Protein AF-0000000075694712 (afdb_homodimer)

Sequence (744 aa):
MSSSNTNSQEYIELLKDYYNTFNDLYRLNTSNEDKLNKLYNDIKKNLIETKYFSPSQIVSAILRASQLNNRYNTSYKIIYDKIIKDFHLNCGDFSIYLLDVHSENTIYKAIMHDDKKSFINFIESENFDVNQKLKGFYYPSCFTKYSLLDLCCYYGAVNCFKLLITLHGPEITKKCLSLSFLGGKPDIIHECLKAQTPDSKCMKFAIASHNIDFVSYLMNEYSLKFDFKACCEYNNLHAFLMYLDMTNDIESCFINSPAFHYPPLCEYLLSLGVNVNATDSSSTTALHNAALYDSPEIAEIIISHGANINANNNFHKLTALHIAATHESYSTLKVLLSHGADMMLENSFGSTVHSIVKHKNNERLQDLIIIQMSSSNTNSQEYIELLKDYYNTFNDLYRLNTSNEDKLNKLYNDIKKNLIETKYFSPSQIVSAILRASQLNNRYNTSYKIIYDKIIKDFHLNCGDFSIYLLDVHSENTIYKAIMHDDKKSFINFIESENFDVNQKLKGFYYPSCFTKYSLLDLCCYYGAVNCFKLLITLHGPEITKKCLSLSFLGGKPDIIHECLKAQTPDSKCMKFAIASHNIDFVSYLMNEYSLKFDFKACCEYNNLHAFLMYLDMTNDIESCFINSPAFHYPPLCEYLLSLGVNVNATDSSSTTALHNAALYDSPEIAEIIISHGANINANNNFHKLTALHIAATHESYSTLKVLLSHGADMMLENSFGSTVHSIVKHKNNERLQDLIIIQ

Solvent-accessible surface area (backbone atoms only — not comparable to full-atom values): 38955 Å² total; per-residue (Å²): 124,69,71,64,51,55,54,42,52,52,30,49,52,51,50,49,45,42,28,54,47,42,41,49,58,50,56,60,85,64,77,50,64,67,60,50,49,49,50,44,49,46,42,42,59,53,39,37,71,65,67,70,38,53,66,67,57,50,41,52,50,49,54,53,38,31,69,78,39,63,92,39,42,65,42,49,46,55,45,43,50,49,50,34,62,76,64,67,55,66,66,26,79,44,49,72,66,29,53,41,85,82,42,83,79,9,63,53,42,18,30,64,66,33,33,49,73,64,35,50,56,40,67,66,25,92,79,50,57,75,75,44,46,44,68,42,77,81,32,19,36,53,45,39,76,35,39,57,62,32,50,16,20,43,50,38,8,58,56,43,39,52,49,44,44,73,75,67,54,66,85,70,45,65,66,30,38,25,29,12,36,45,27,60,35,65,71,54,38,54,58,32,53,75,69,34,79,84,52,70,61,28,44,41,25,12,42,57,34,58,37,56,66,51,42,52,45,40,36,70,77,65,62,46,76,83,56,66,67,42,25,37,73,57,53,24,53,54,51,52,52,48,49,34,70,74,64,66,45,55,56,64,50,48,30,52,41,32,57,58,54,43,57,58,59,53,53,40,46,49,71,74,64,50,63,69,68,39,56,53,97,51,41,44,28,25,55,38,35,9,13,58,61,41,17,36,69,45,37,50,53,46,46,75,68,64,32,65,65,70,49,51,20,71,70,52,37,36,26,23,59,43,36,5,58,74,62,63,13,61,65,20,40,51,51,43,51,75,72,62,42,68,60,79,54,53,28,73,84,66,44,26,44,64,54,52,34,58,70,66,69,39,65,69,58,42,51,64,56,63,72,97,124,69,72,66,52,56,53,41,53,51,30,50,53,51,50,48,45,41,28,53,46,41,39,50,59,49,57,60,86,62,79,49,64,68,61,50,49,50,51,44,50,45,42,43,58,52,39,39,72,65,68,68,38,54,68,67,57,50,40,53,51,48,53,56,38,31,70,79,39,64,91,39,41,66,43,48,46,56,48,44,49,50,49,33,63,76,66,67,56,66,66,22,80,45,48,72,65,31,53,40,86,83,42,82,79,10,64,53,42,18,31,62,67,34,34,49,73,64,35,48,56,39,67,64,24,90,80,50,59,75,74,45,48,46,70,40,78,80,32,20,37,55,45,38,75,35,38,56,62,33,50,16,21,41,51,37,7,58,56,43,40,52,49,44,44,72,75,67,53,65,85,69,46,65,66,29,40,24,29,13,36,44,28,60,35,66,72,54,38,54,58,32,53,75,68,35,78,86,52,70,61,28,46,40,26,12,42,57,34,57,37,56,67,53,40,53,46,39,35,70,77,65,62,46,74,84,56,66,67,41,25,37,74,57,53,23,52,54,51,50,51,47,51,35,71,73,63,64,44,57,57,65,49,48,31,52,40,33,58,59,54,44,57,58,60,52,51,40,45,49,72,71,63,48,64,67,70,38,54,52,98,52,40,44,28,26,54,37,36,9,13,58,59,41,16,36,70,45,36,50,52,46,45,74,67,65,32,66,64,70,49,49,21,72,70,52,35,37,26,23,59,44,36,4,57,74,61,64,12,61,64,19,38,51,51,42,52,74,71,62,45,68,60,78,55,53,29,70,84,66,44,26,45,64,55,52,34,59,70,65,67,39,67,69,58,42,52,64,56,63,72,99

Secondary structure (DSSP, 8-state):
-HHHHHHHHHHHHHHHHHHHHHHHHHT-----HHHHHHHHHHHIIIIITTTSS-HHHHHHHHHHHHHH-GGGHHHHHHHHHHHHHHTT--GGGGTTTTT-TT-SSSHHHHHHTT-HHHHHHHHTSTT--TT-----TTSBHHHHT--HHHHHHHHT-HHHHHHHHHHT-----HHHHHHHHHHT-HHHHHHHHHH----HHHHHHHHHTT-HHHHHHHHHHH-PPP-HHHHHHTT-HHHHHHHHHHH--HHHHHHHGGGG--HHHHHHHHHTT--TT---TT---HHHHHHHHT-HHHHHHHHHTT--TT---TTTS--HHHHHHHTT-HHHHHHHHHTT--TT---TTS--HHHHHHHHT-HHHHHHHH--/--HHHHHHHHHHHHHHHHHHHHHHHHT-----HHHHHHHHHHHIIIIITTTSS-HHHHHHHHHHHHHH-GGGHHHHHHHHHHHHHHTT--GGGGTTTTT-TT-SSSHHHHHHT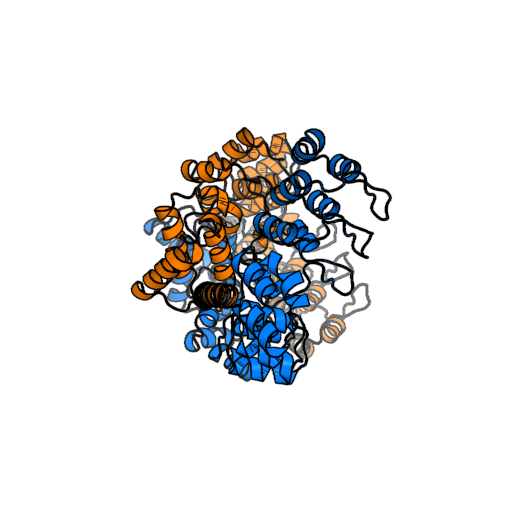T-HHHHHHHHTSTT--TT-----TTSBHHHHT--HHHHHHHHT-HHHHHHHHHHT-----HHHHHHHHHHT-HHHHHHHHHH----HHHHHHHHHTT-HHHHHHHHHHH-PPP-HHHHHHTT-HHHHHHHHHHH--HHHHHHHGGGG--HHHHHHHHHTT--TT---TT---HHHHHHHHT-HHHHHHHHHTT--TT---TTTS--HHHHHHHTT-HHHHHHHHHTT--TT---TTS--HHHHHHHHT-HHHHHHHH--

pLDDT: mean 85.67, std 15.87, range [34.22, 98.62]

Radius of gyration: 31.97 Å; Cα contacts (8 Å, |Δi|>4): 1198; chains: 2; bounding box: 65×103×71 Å

Foldseek 3Di:
DVVVVVVVVVVVVLVVLVVVLVVCLLPPDDPDPVVLVVSLVSCCVNPPVVVPDPLLVVLLSSLVSCLNVVVVVVSSVVNNVVSCVVVVDQCLSVLLSLCPPPDCQRCLVCLLVLPLVSNCSNCPDPPDDQQQQNPDPPDPPVRSVPGSLLSNLQNVSLNNNVVCCVPPNDQQDLSSLLNNLLNPHVNSNVVSVVRDPHAVSNLLSVLLNLPLVSNVCCCPVVVYDHDLPSCLVNVNVVNLVVVCVVPVCLQVSLLSVLSNLDQVSNVVSVVVPDDLLRADPFSRGSLLVCLQNLNQVNNLVSVVVPYDQLQATNPQRDGSLNNNLLNVSPNNNLSSVVSPHDQCDATNVRDGSQNSNVVVVDVSSNVSVVVD/DVVVVVVVVVVVVLVVLVVVLVVCLLPPDDPDPVVLVVSLVSCCPNPPVVVPDPLLVVLLSSLVSCLNVVVVVVSSVVNNVVSCVVVVDQCLSNLLSLCPPPDCQHCLVCLLVLPLVSNCSNCPDPPHDQQQANPDPPPPPVRSVPGSLLSNLQNVNLNNNVVCCVPPNDQQDLSSLLSNLLNPHVNSNVVSVVRDPHAPSNLLSVLLNLPLVSNVCCCPVVVYDHDLPSCLVNVNVVNLVVVCVVPVCLQVSLLSVLSNLDQVSNVVSVVVVDDLLRADPFSRGSLLVCLQNLNQVNNLVSVVVPYDQLQATNPQRDGSLNNNLLNVSPNNNLSSVVSPHDQCDATNVRDGSQNSNVVVVDPVSNVSVVVD

Organism: Trichomonas vaginalis (strain ATCC PRA-98 / G3) (NCBI:txid412133)

Structure (mmCIF, N/CA/C/O backbone):
data_AF-0000000075694712-model_v1
#
loop_
_entity.id
_entity.type
_entity.pdbx_description
1 polymer 'DUF3447 domain-containing protein'
#
loop_
_atom_site.group_PDB
_atom_site.id
_atom_site.type_symbol
_atom_site.label_atom_id
_atom_site.label_alt_id
_atom_site.label_comp_id
_atom_site.label_asym_id
_atom_site.label_entity_id
_atom_site.label_seq_id
_atom_site.pdbx_PDB_ins_code
_atom_site.Cartn_x
_atom_site.Cartn_y
_atom_site.Cartn_z
_atom_site.occupancy
_atom_site.B_iso_or_equiv
_atom_site.auth_seq_id
_atom_site.auth_comp_id
_atom_site.auth_asym_id
_atom_site.auth_atom_id
_atom_site.pdbx_PDB_model_num
ATOM 1 N N . MET A 1 1 ? -2.857 50 29.281 1 34.28 1 MET A N 1
ATOM 2 C CA . MET A 1 1 ? -1.499 49.594 28.906 1 34.28 1 MET A CA 1
ATOM 3 C C . MET A 1 1 ? -1.084 48.312 29.625 1 34.28 1 MET A C 1
ATOM 5 O O . MET A 1 1 ? -0.336 47.5 29.078 1 34.28 1 MET A O 1
ATOM 9 N N . SER A 1 2 ? -1.443 48.125 30.797 1 41.53 2 SER A N 1
ATOM 10 C CA . SER A 1 2 ? -1.112 47.062 31.75 1 41.53 2 SER A CA 1
ATOM 11 C C . SER A 1 2 ? -1.975 45.812 31.516 1 41.53 2 SER A C 1
ATOM 13 O O . SER A 1 2 ? -1.552 44.688 31.812 1 41.53 2 SER A O 1
ATOM 15 N N . SER A 1 3 ? -3.229 45.969 31.234 1 42.19 3 SER A N 1
ATOM 16 C CA . SER A 1 3 ? -4.223 44.906 31.078 1 42.19 3 SER A CA 1
ATOM 17 C C . SER A 1 3 ? -3.988 44.094 29.797 1 42.19 3 SER A C 1
ATOM 19 O O . SER A 1 3 ? -4.363 42.938 29.719 1 42.19 3 SER A O 1
ATOM 21 N N . SER A 1 4 ? -3.479 44.75 28.75 1 46.12 4 SER A N 1
ATOM 22 C CA . SER A 1 4 ? -3.123 44.188 27.438 1 46.12 4 SER A CA 1
ATOM 23 C C . SER A 1 4 ? -1.956 43.219 27.547 1 46.12 4 SER A C 1
ATOM 25 O O . SER A 1 4 ? -1.942 42.156 26.891 1 46.12 4 SER A O 1
ATOM 27 N N . ASN A 1 5 ? -0.966 43.531 28.516 1 50.41 5 ASN A N 1
ATOM 28 C CA . ASN A 1 5 ? 0.243 42.75 28.766 1 50.41 5 ASN A CA 1
ATOM 29 C C . ASN A 1 5 ? -0.077 41.406 29.438 1 50.41 5 ASN A C 1
ATOM 31 O O . ASN A 1 5 ? 0.549 40.406 29.141 1 50.41 5 ASN A O 1
ATOM 35 N N . THR A 1 6 ? -1.012 41.438 30.438 1 53.09 6 THR A N 1
ATOM 36 C CA . THR A 1 6 ? -1.4 40.25 31.172 1 53.09 6 THR A CA 1
ATOM 37 C C . THR A 1 6 ? -2.066 39.219 30.25 1 53.09 6 THR A C 1
ATOM 39 O O . THR A 1 6 ? -1.798 38.031 30.344 1 53.09 6 THR A O 1
ATOM 42 N N . ASN A 1 7 ? -2.799 39.812 29.281 1 67.38 7 ASN A N 1
ATOM 43 C CA . ASN A 1 7 ? -3.521 38.969 28.375 1 67.38 7 ASN A CA 1
ATOM 44 C C . ASN A 1 7 ? -2.578 38.281 27.359 1 67.38 7 ASN A C 1
ATOM 46 O O . ASN A 1 7 ? -2.725 37.094 27.062 1 67.38 7 ASN A O 1
ATOM 50 N N . SER A 1 8 ? -1.457 39.125 27.281 1 77.31 8 SER A N 1
ATOM 51 C CA . SER A 1 8 ? -0.487 38.594 26.328 1 77.31 8 SER A CA 1
ATOM 52 C C . SER A 1 8 ? 0.313 37.438 26.938 1 77.31 8 SER A C 1
ATOM 54 O O . SER A 1 8 ? 0.581 36.438 26.266 1 77.31 8 SER A O 1
ATOM 56 N N . GLN A 1 9 ? 0.639 37.656 28.219 1 83.75 9 GLN A N 1
ATOM 57 C CA . GLN A 1 9 ? 1.399 36.625 28.891 1 83.75 9 GLN A CA 1
ATOM 58 C C . GLN A 1 9 ? 0.58 35.344 29.016 1 83.75 9 GLN A C 1
ATOM 60 O O . GLN A 1 9 ? 1.12 34.219 28.906 1 83.75 9 GLN A O 1
ATOM 65 N N . GLU A 1 10 ? -0.694 35.5 29.266 1 86 10 GLU A N 1
ATOM 66 C CA . GLU A 1 10 ? -1.581 34.344 29.359 1 86 10 GLU A CA 1
ATOM 67 C C . GLU A 1 10 ? -1.629 33.594 28.047 1 86 10 GLU A C 1
ATOM 69 O O . GLU A 1 10 ? -1.614 32.344 28.047 1 86 10 GLU A O 1
ATOM 74 N N . TYR A 1 11 ? -1.628 34.312 27.016 1 89.62 11 TYR A N 1
ATOM 75 C CA . TYR A 1 11 ? -1.642 33.656 25.703 1 89.62 11 TYR A CA 1
ATOM 76 C C . TYR A 1 11 ? -0.344 32.906 25.469 1 89.62 11 TYR A C 1
ATOM 78 O O . TYR A 1 11 ? -0.364 31.781 24.969 1 89.62 11 TYR A O 1
ATOM 86 N N . ILE A 1 12 ? 0.707 33.469 25.906 1 91.56 12 ILE A N 1
ATOM 87 C CA . ILE A 1 12 ? 2.01 32.844 25.703 1 91.56 12 ILE A CA 1
ATOM 88 C C . ILE A 1 12 ? 2.062 31.516 26.438 1 91.56 12 ILE A C 1
ATOM 90 O O . ILE A 1 12 ? 2.582 30.531 25.906 1 91.56 12 ILE A O 1
ATOM 94 N N . GLU A 1 13 ? 1.552 31.516 27.609 1 91.88 13 GLU A N 1
ATOM 95 C CA . GLU A 1 13 ? 1.544 30.266 28.375 1 91.88 13 GLU A CA 1
ATOM 96 C C . GLU A 1 13 ? 0.676 29.219 27.719 1 91.88 13 GLU A C 1
ATOM 98 O O . GLU A 1 13 ? 1.044 28.031 27.672 1 91.88 13 GLU A O 1
ATOM 103 N N . LEU A 1 14 ? -0.425 29.609 27.203 1 92.31 14 LEU A N 1
ATOM 104 C CA . LEU A 1 14 ? -1.304 28.688 26.484 1 92.31 14 LEU A CA 1
ATOM 105 C C . LEU A 1 14 ? -0.614 28.125 25.25 1 92.31 14 LEU A C 1
ATOM 107 O O . LEU A 1 14 ? -0.714 26.922 24.969 1 92.31 14 LEU A O 1
ATOM 111 N N . LEU A 1 15 ? 0.015 29.016 24.594 1 95.69 15 LEU A N 1
ATOM 112 C CA . LEU A 1 15 ? 0.715 28.609 23.375 1 95.69 15 LEU A CA 1
ATOM 113 C C . LEU A 1 15 ? 1.841 27.641 23.703 1 95.69 15 LEU A C 1
ATOM 115 O O . LEU A 1 15 ? 2.049 26.656 22.984 1 95.69 15 LEU A O 1
ATOM 119 N N . LYS A 1 16 ? 2.537 27.891 24.781 1 95.38 16 LYS A N 1
ATOM 120 C CA . LYS A 1 16 ? 3.615 27 25.219 1 95.38 16 LYS A CA 1
ATOM 121 C C . LYS A 1 16 ? 3.082 25.609 25.578 1 95.38 16 LYS A C 1
ATOM 123 O O . LYS A 1 16 ? 3.682 24.594 25.219 1 95.38 16 LYS A O 1
ATOM 128 N N . ASP A 1 17 ? 1.984 25.594 26.328 1 94.88 17 ASP A N 1
ATOM 129 C CA . ASP A 1 17 ? 1.365 24.328 26.672 1 94.88 17 ASP A CA 1
ATOM 130 C C . ASP A 1 17 ? 0.949 23.547 25.422 1 94.88 17 ASP A C 1
ATOM 132 O O . ASP A 1 17 ? 1.143 22.344 25.344 1 94.88 17 ASP A O 1
ATOM 136 N N . TYR A 1 18 ? 0.41 24.281 24.531 1 95.19 18 TYR A N 1
ATOM 137 C CA . TYR A 1 18 ? -0.031 23.703 23.266 1 95.19 18 TYR A CA 1
ATOM 138 C C . TYR A 1 18 ? 1.139 23.078 22.516 1 95.19 18 TYR A C 1
ATOM 140 O O . TYR A 1 18 ? 1.113 21.891 22.203 1 95.19 18 TYR A O 1
ATOM 148 N N . TYR A 1 19 ? 2.186 23.844 22.219 1 95.81 19 TYR A N 1
ATOM 149 C CA . TYR A 1 19 ? 3.211 23.312 21.328 1 95.81 19 TYR A CA 1
ATOM 150 C C . TYR A 1 19 ? 4.086 22.297 22.062 1 95.81 19 TYR A C 1
ATOM 152 O O . TYR A 1 19 ? 4.598 21.359 21.438 1 95.81 19 TYR A O 1
ATOM 160 N N . ASN A 1 20 ? 4.242 22.391 23.422 1 96 20 ASN A N 1
ATOM 161 C CA . ASN A 1 20 ? 4.977 21.375 24.156 1 96 20 ASN A CA 1
ATOM 162 C C . ASN A 1 20 ? 4.266 20.016 24.094 1 96 20 ASN A C 1
ATOM 164 O O . ASN A 1 20 ? 4.914 18.984 23.969 1 96 20 ASN A O 1
ATOM 168 N N . THR A 1 21 ? 2.967 20.062 24.172 1 95.94 21 THR A N 1
ATOM 169 C CA . THR A 1 21 ? 2.182 18.844 24.125 1 95.94 21 THR A CA 1
ATOM 170 C C . THR A 1 21 ? 2.293 18.172 22.75 1 95.94 21 THR A C 1
ATOM 172 O O . THR A 1 21 ? 2.518 16.969 22.656 1 95.94 21 THR A O 1
ATOM 175 N N . PHE A 1 22 ? 2.166 18.922 21.703 1 95.5 22 PHE A N 1
ATOM 176 C CA . PHE A 1 22 ? 2.262 18.344 20.375 1 95.5 22 PHE A CA 1
ATOM 177 C C . PHE A 1 22 ? 3.695 17.922 20.062 1 95.5 22 PHE A C 1
ATOM 179 O O . PHE A 1 22 ? 3.922 16.938 19.359 1 95.5 22 PHE A O 1
ATOM 186 N N . ASN A 1 23 ? 4.664 18.672 20.594 1 95.5 23 ASN A N 1
ATOM 187 C CA . ASN A 1 23 ? 6.043 18.219 20.469 1 95.5 23 ASN A CA 1
ATOM 188 C C . ASN A 1 23 ? 6.242 16.844 21.078 1 95.5 23 ASN A C 1
ATOM 190 O O . ASN A 1 23 ? 6.859 15.969 20.453 1 95.5 23 ASN A O 1
ATOM 194 N N . ASP A 1 24 ? 5.742 16.672 22.25 1 95.06 24 ASP A N 1
ATOM 195 C CA . ASP A 1 24 ? 5.855 15.383 22.922 1 95.06 24 ASP A CA 1
ATOM 196 C C . ASP A 1 24 ? 5.133 14.289 22.125 1 95.06 24 ASP A C 1
ATOM 198 O O . ASP A 1 24 ? 5.602 13.148 22.062 1 95.06 24 ASP A O 1
ATOM 202 N N . LEU A 1 25 ? 4.047 14.641 21.562 1 93.56 25 LEU A N 1
ATOM 203 C CA . LEU A 1 25 ? 3.262 13.688 20.781 1 93.56 25 LEU A CA 1
ATOM 204 C C . LEU A 1 25 ? 4.004 13.266 19.516 1 93.56 25 LEU A C 1
ATOM 206 O O . LEU A 1 25 ? 4.117 12.07 19.234 1 93.56 25 LEU A O 1
ATOM 210 N N . TYR A 1 26 ? 4.516 14.195 18.766 1 92.31 26 TYR A N 1
ATOM 211 C CA . TYR A 1 26 ? 5.148 13.898 17.484 1 92.31 26 TYR A CA 1
ATOM 212 C C . TYR A 1 26 ? 6.539 13.305 17.688 1 92.31 26 TYR A C 1
ATOM 214 O O . TYR A 1 26 ? 7.07 12.641 16.797 1 92.31 26 TYR A O 1
ATOM 222 N N . ARG A 1 27 ? 7.082 13.492 18.875 1 91.94 27 ARG A N 1
ATOM 223 C CA . ARG A 1 27 ? 8.422 12.977 19.141 1 91.94 27 ARG A CA 1
ATOM 224 C C . ARG A 1 27 ? 8.367 11.836 20.156 1 91.94 27 ARG A C 1
ATOM 226 O O . ARG A 1 27 ? 9.367 11.539 20.812 1 91.94 27 ARG A O 1
ATOM 233 N N . LEU A 1 28 ? 7.238 11.25 20.281 1 92.62 28 LEU A N 1
ATOM 234 C CA . LEU A 1 28 ? 7.055 10.125 21.188 1 92.62 28 LEU A CA 1
ATOM 235 C C . LEU A 1 28 ? 8.039 9.008 20.875 1 92.62 28 LEU A C 1
ATOM 237 O O . LEU A 1 28 ? 8.172 8.594 19.719 1 92.62 28 LEU A O 1
ATOM 241 N N . ASN A 1 29 ? 8.828 8.531 21.906 1 90.38 29 ASN A N 1
ATOM 242 C CA . ASN A 1 29 ? 9.852 7.52 21.688 1 90.38 29 ASN A CA 1
ATOM 243 C C . ASN A 1 29 ? 9.898 6.508 22.828 1 90.38 29 ASN A C 1
ATOM 245 O O . ASN A 1 29 ? 10.961 5.996 23.172 1 90.38 29 ASN A O 1
ATOM 249 N N . THR A 1 30 ? 8.703 6.34 23.469 1 91.5 30 THR A N 1
ATOM 250 C CA . THR A 1 30 ? 8.695 5.453 24.625 1 91.5 30 THR A CA 1
ATOM 251 C C . THR A 1 30 ? 7.426 4.613 24.656 1 91.5 30 THR A C 1
ATOM 253 O O . THR A 1 30 ? 6.418 4.984 24.047 1 91.5 30 THR A O 1
ATOM 256 N N . SER A 1 31 ? 7.531 3.51 25.344 1 90.06 31 SER A N 1
ATOM 257 C CA . SER A 1 31 ? 6.379 2.668 25.656 1 90.06 31 SER A CA 1
ATOM 258 C C . SER A 1 31 ? 6.121 2.598 27.156 1 90.06 31 SER A C 1
ATOM 260 O O . SER A 1 31 ? 5.316 1.788 27.609 1 90.06 31 SER A O 1
ATOM 262 N N . ASN A 1 32 ? 6.887 3.414 27.812 1 93.5 32 ASN A N 1
ATOM 263 C CA . ASN A 1 32 ? 6.75 3.451 29.266 1 93.5 32 ASN A CA 1
ATOM 264 C C . ASN A 1 32 ? 5.375 3.971 29.688 1 93.5 32 ASN A C 1
ATOM 266 O O . ASN A 1 32 ? 4.98 5.074 29.297 1 93.5 32 ASN A O 1
ATOM 270 N N . GLU A 1 33 ? 4.773 3.256 30.562 1 92.06 33 GLU A N 1
ATOM 271 C CA . GLU A 1 33 ? 3.391 3.545 30.922 1 92.06 33 GLU A CA 1
ATOM 272 C C . GLU A 1 33 ? 3.285 4.871 31.672 1 92.06 33 GLU A C 1
ATOM 274 O O . GLU A 1 33 ? 2.336 5.629 31.484 1 92.06 33 GLU A O 1
ATOM 279 N N . ASP A 1 34 ? 4.266 5.133 32.531 1 95 34 ASP A N 1
ATOM 280 C CA . ASP A 1 34 ? 4.227 6.375 33.281 1 95 34 ASP A CA 1
ATOM 281 C C . ASP A 1 34 ? 4.367 7.59 32.375 1 95 34 ASP A C 1
ATOM 283 O O . ASP A 1 34 ? 3.686 8.602 32.594 1 95 34 ASP A O 1
ATOM 287 N N . LYS A 1 35 ? 5.227 7.477 31.5 1 95.5 35 LYS A N 1
ATOM 288 C CA . LYS A 1 35 ? 5.449 8.57 30.562 1 95.5 35 LYS A CA 1
ATOM 289 C C . LYS A 1 35 ? 4.238 8.773 29.656 1 95.5 35 LYS A C 1
ATOM 291 O O . LYS A 1 35 ? 3.883 9.906 29.312 1 95.5 35 LYS A O 1
ATOM 296 N N . LEU A 1 36 ? 3.621 7.652 29.25 1 96.69 36 LEU A N 1
ATOM 297 C CA . LEU A 1 36 ? 2.424 7.727 28.422 1 96.69 36 LEU A CA 1
ATOM 298 C C . LEU A 1 36 ? 1.261 8.336 29.203 1 96.69 36 LEU A C 1
ATOM 300 O O . LEU A 1 36 ? 0.49 9.125 28.656 1 96.69 36 LEU A O 1
ATOM 304 N N . ASN A 1 37 ? 1.203 8.008 30.422 1 96.06 37 ASN A N 1
ATOM 305 C CA . ASN A 1 37 ? 0.17 8.586 31.281 1 96.06 37 ASN A CA 1
ATOM 306 C C . ASN A 1 37 ? 0.372 10.086 31.453 1 96.06 37 ASN A C 1
ATOM 308 O O . ASN A 1 37 ? -0.597 10.844 31.5 1 96.06 37 ASN A O 1
ATOM 312 N N . LYS A 1 38 ? 1.585 10.438 31.625 1 97.12 38 LYS A N 1
ATOM 313 C CA . LYS A 1 38 ? 1.872 11.859 31.719 1 97.12 38 LYS A CA 1
ATOM 314 C C . LYS A 1 38 ? 1.456 12.602 30.453 1 97.12 38 LYS A C 1
ATOM 316 O O . LYS A 1 38 ? 0.838 13.664 30.516 1 97.12 38 LYS A O 1
ATOM 321 N N . LEU A 1 39 ? 1.819 12.055 29.359 1 97.12 39 LEU A N 1
ATOM 322 C CA . LEU A 1 39 ? 1.461 12.672 28.078 1 97.12 39 LEU A CA 1
ATOM 323 C C . LEU A 1 39 ? -0.054 12.758 27.922 1 97.12 39 LEU A C 1
ATOM 325 O O . LEU A 1 39 ? -0.578 13.781 27.484 1 97.12 39 LEU A O 1
ATOM 329 N N . TYR A 1 40 ? -0.723 11.727 28.312 1 96.88 40 TYR A N 1
ATOM 330 C CA . TYR A 1 40 ? -2.182 11.742 28.281 1 96.88 40 TYR A CA 1
ATOM 331 C C . TYR A 1 40 ? -2.73 12.875 29.156 1 96.88 40 TYR A C 1
ATOM 333 O O . TYR A 1 40 ? -3.639 13.594 28.734 1 96.88 40 TYR A O 1
ATOM 341 N N . ASN A 1 41 ? -2.195 12.992 30.281 1 97.19 41 ASN A N 1
ATOM 342 C CA . ASN A 1 41 ? -2.65 14.047 31.172 1 97.19 41 ASN A CA 1
ATOM 343 C C . ASN A 1 41 ? -2.371 15.438 30.609 1 97.19 41 ASN A C 1
ATOM 345 O O . ASN A 1 41 ? -3.17 16.359 30.781 1 97.19 41 ASN A O 1
ATOM 349 N N . ASP A 1 42 ? -1.268 15.578 30.047 1 97.06 42 ASP A N 1
ATOM 350 C CA . ASP A 1 42 ? -0.945 16.844 29.406 1 97.06 42 ASP A CA 1
ATOM 351 C C . ASP A 1 42 ? -1.922 17.156 28.281 1 97.06 42 ASP A C 1
ATOM 353 O O . ASP A 1 42 ? -2.363 18.297 28.125 1 97.06 42 ASP A O 1
ATOM 357 N N . ILE A 1 43 ? -2.236 16.141 27.516 1 96.31 43 ILE A N 1
ATOM 358 C CA . ILE A 1 43 ? -3.189 16.297 26.422 1 96.31 43 ILE A CA 1
ATOM 359 C C . ILE A 1 43 ? -4.547 16.719 26.969 1 96.31 43 ILE A C 1
ATOM 361 O O . ILE A 1 43 ? -5.16 17.656 26.484 1 96.31 43 ILE A O 1
ATOM 365 N N . LYS A 1 44 ? -4.965 16 27.953 1 95.31 44 LYS A N 1
ATOM 366 C CA . LYS A 1 44 ? -6.254 16.281 28.578 1 95.31 44 LYS A CA 1
ATOM 367 C C . LYS A 1 44 ? -6.305 17.688 29.125 1 95.31 44 LYS A C 1
ATOM 369 O O . LYS A 1 44 ? -7.238 18.453 28.844 1 95.31 44 LYS A O 1
ATOM 374 N N . LYS A 1 45 ? -5.32 18.094 29.812 1 95.94 45 LYS A N 1
ATOM 375 C CA . LYS A 1 45 ? -5.277 19.391 30.484 1 95.94 45 LYS A CA 1
ATOM 376 C C . LYS A 1 45 ? -5.059 20.531 29.5 1 95.94 45 LYS A C 1
ATOM 378 O O . LYS A 1 45 ? -5.766 21.531 29.531 1 95.94 45 LYS A O 1
ATOM 383 N N . ASN A 1 46 ? -4.109 20.344 28.594 1 94.69 46 ASN A N 1
ATOM 384 C CA . ASN A 1 46 ? -3.635 21.453 27.781 1 94.69 46 ASN A CA 1
ATOM 385 C C . ASN A 1 46 ? -4.465 21.594 26.5 1 94.69 46 ASN A C 1
ATOM 387 O O . ASN A 1 46 ? -4.461 22.656 25.875 1 94.69 46 ASN A O 1
ATOM 391 N N . LEU A 1 47 ? -5.164 20.547 26.125 1 93.5 47 LEU A N 1
ATOM 392 C CA . LEU A 1 47 ? -5.828 20.609 24.828 1 93.5 47 LEU A CA 1
ATOM 393 C C . LEU A 1 47 ? -7.328 20.375 24.969 1 93.5 47 LEU A C 1
ATOM 395 O O . LEU A 1 47 ? -8.133 21.234 24.578 1 93.5 47 LEU A O 1
ATOM 399 N N . ILE A 1 48 ? -7.715 19.328 25.625 1 92.12 48 ILE A N 1
ATOM 400 C CA . ILE A 1 48 ? -9.117 18.938 25.641 1 92.12 48 ILE A CA 1
ATOM 401 C C . ILE A 1 48 ? -9.883 19.797 26.656 1 92.12 48 ILE A C 1
ATOM 403 O O . ILE A 1 48 ? -10.93 20.359 26.328 1 92.12 48 ILE A O 1
ATOM 407 N N . GLU A 1 49 ? -9.383 19.922 27.812 1 92.31 49 GLU A N 1
ATOM 408 C CA . GLU A 1 49 ? -10.094 20.625 28.875 1 92.31 49 GLU A CA 1
ATOM 409 C C . GLU A 1 49 ? -10.117 22.125 28.625 1 92.31 49 GLU A C 1
ATOM 411 O O . GLU A 1 49 ? -10.93 22.844 29.219 1 92.31 49 GLU A O 1
ATOM 416 N N . THR A 1 50 ? -9.25 22.594 27.734 1 88.75 50 THR A N 1
ATOM 417 C CA . THR A 1 50 ? -9.289 24 27.359 1 88.75 50 THR A CA 1
ATOM 418 C C . THR A 1 50 ? -10.523 24.297 26.516 1 88.75 50 THR A C 1
ATOM 420 O O . THR A 1 50 ? -10.906 25.469 26.359 1 88.75 50 THR A O 1
ATOM 423 N N . LYS A 1 51 ? -11.172 23.281 25.828 1 86.62 51 LYS A N 1
ATOM 424 C CA . LYS A 1 51 ? -12.414 23.312 25.078 1 86.62 51 LYS A CA 1
ATOM 425 C C . LYS A 1 51 ? -12.203 23.938 23.703 1 86.62 51 LYS A C 1
ATOM 427 O O . LYS A 1 51 ? -13.164 24.328 23.031 1 86.62 51 LYS A O 1
ATOM 432 N N . TYR A 1 52 ? -10.891 24.062 23.406 1 84.81 52 TYR A N 1
ATOM 433 C CA . TYR A 1 52 ? -10.633 24.562 22.047 1 84.81 52 TYR A CA 1
ATOM 434 C C . TYR A 1 52 ? -10.656 23.422 21.031 1 84.81 52 TYR A C 1
ATOM 436 O O . TYR A 1 52 ? -10.875 23.656 19.844 1 84.81 52 TYR A O 1
ATOM 444 N N . PHE A 1 53 ? -10.383 22.219 21.516 1 86.88 53 PHE A N 1
ATOM 445 C CA . PHE A 1 53 ? -10.43 21.047 20.656 1 86.88 53 PHE A CA 1
ATOM 446 C C . PHE A 1 53 ? -11.359 19.984 21.234 1 86.88 53 PHE A C 1
ATOM 448 O O . PHE A 1 53 ? -11.398 19.781 22.453 1 86.88 53 PHE A O 1
ATOM 455 N N . SER A 1 54 ? -12.086 19.438 20.344 1 83.69 54 SER A N 1
ATOM 456 C CA . SER A 1 54 ? -12.859 18.281 20.781 1 83.69 54 SER A CA 1
ATOM 457 C C . SER A 1 54 ? -11.984 17.047 20.938 1 83.69 54 SER A C 1
ATOM 459 O O . SER A 1 54 ? -10.922 16.953 20.312 1 83.69 54 SER A O 1
ATOM 461 N N . PRO A 1 55 ? -12.383 16.172 21.828 1 84.94 55 PRO A N 1
ATOM 462 C CA . PRO A 1 55 ? -11.617 14.93 21.969 1 84.94 55 PRO A CA 1
ATOM 463 C C . PRO A 1 55 ? -11.453 14.195 20.641 1 84.94 55 PRO A C 1
ATOM 465 O O . PRO A 1 55 ? -10.391 13.617 20.375 1 84.94 55 PRO A O 1
ATOM 468 N N . SER A 1 56 ? -12.445 14.281 19.797 1 78.12 56 SER A N 1
ATOM 469 C CA . SER A 1 56 ? -12.383 13.609 18.5 1 78.12 56 SER A CA 1
ATOM 470 C C . SER A 1 56 ? -11.297 14.227 17.625 1 78.12 56 SER A C 1
ATOM 472 O O . SER A 1 56 ? -10.609 13.508 16.891 1 78.12 56 SER A O 1
ATOM 474 N N . GLN A 1 57 ? -11.18 15.516 17.641 1 81.25 57 GLN A N 1
ATOM 475 C CA . GLN A 1 57 ? -10.141 16.203 16.875 1 81.25 57 GLN A CA 1
ATOM 476 C C . GLN A 1 57 ? -8.75 15.797 17.359 1 81.25 57 GLN A C 1
ATOM 478 O O . GLN A 1 57 ? -7.82 15.664 16.547 1 81.25 57 GLN A O 1
ATOM 483 N N . ILE A 1 58 ? -8.648 15.609 18.656 1 88.12 58 ILE A N 1
ATOM 484 C CA . ILE A 1 58 ? -7.363 15.242 19.234 1 88.12 58 ILE A CA 1
ATOM 485 C C . ILE A 1 58 ? -7.008 13.812 18.828 1 88.12 58 ILE A C 1
ATOM 487 O O . ILE A 1 58 ? -5.852 13.516 18.516 1 88.12 58 ILE A O 1
ATOM 491 N N . VAL A 1 59 ? -7.988 12.953 18.844 1 81.69 59 VAL A N 1
ATOM 492 C CA . VAL A 1 59 ? -7.746 11.586 18.406 1 81.69 59 VAL A CA 1
ATOM 493 C C . VAL A 1 59 ? -7.277 11.586 16.953 1 81.69 59 VAL A C 1
ATOM 495 O O . VAL A 1 59 ? -6.324 10.883 16.609 1 81.69 59 VAL A O 1
ATOM 498 N N . SER A 1 60 ? -7.859 12.422 16.141 1 76.62 60 SER A N 1
ATOM 499 C CA . SER A 1 60 ? -7.445 12.547 14.75 1 76.62 60 SER A CA 1
ATOM 500 C C . SER A 1 60 ? -6.004 13.039 14.641 1 76.62 60 SER A C 1
ATOM 502 O O . SER A 1 60 ? -5.246 12.562 13.797 1 76.62 60 SER A O 1
ATOM 504 N N . ALA A 1 61 ? -5.676 13.969 15.453 1 84.25 61 ALA A N 1
ATOM 505 C CA . ALA A 1 61 ? -4.312 14.5 15.445 1 84.25 61 ALA A CA 1
ATOM 506 C C . ALA A 1 61 ? -3.312 13.422 15.867 1 84.25 61 ALA A C 1
ATOM 508 O O . ALA A 1 61 ? -2.211 13.344 15.312 1 84.25 61 ALA A O 1
ATOM 509 N N . ILE A 1 62 ? -3.652 12.625 16.828 1 86.06 62 ILE A N 1
ATOM 510 C CA . ILE A 1 62 ? -2.785 11.555 17.297 1 86.06 62 ILE A CA 1
ATOM 511 C C . ILE A 1 62 ? -2.594 10.508 16.203 1 86.06 62 ILE A C 1
ATOM 513 O O . ILE A 1 62 ? -1.479 10.031 15.977 1 86.06 62 ILE A O 1
ATOM 517 N N . LEU A 1 63 ? -3.65 10.25 15.578 1 75.5 63 LEU A N 1
ATOM 518 C CA . LEU A 1 63 ? -3.58 9.273 14.5 1 75.5 63 LEU A CA 1
ATOM 519 C C . LEU A 1 63 ? -2.684 9.773 13.367 1 75.5 63 LEU A C 1
ATOM 521 O O . LEU A 1 63 ? -1.943 8.992 12.766 1 75.5 63 LEU A O 1
ATOM 525 N N . ARG A 1 64 ? -2.678 10.984 13.078 1 75.56 64 ARG A N 1
ATOM 526 C CA . ARG A 1 64 ? -1.771 11.562 12.094 1 75.56 64 ARG A CA 1
ATOM 527 C C . ARG A 1 64 ? -0.321 11.445 12.547 1 75.56 64 ARG A C 1
ATOM 529 O O . ARG A 1 64 ? 0.554 11.078 11.758 1 75.56 64 ARG A O 1
ATOM 536 N N . ALA A 1 65 ? -0.138 11.82 13.758 1 83.06 65 ALA A N 1
ATOM 537 C CA . ALA A 1 65 ? 1.213 11.734 14.305 1 83.06 65 ALA A CA 1
ATOM 538 C C . ALA A 1 65 ? 1.734 10.297 14.258 1 83.06 65 ALA A C 1
ATOM 540 O O . ALA A 1 65 ? 2.918 10.07 14 1 83.06 65 ALA A O 1
ATOM 541 N N . SER A 1 66 ? 0.871 9.352 14.5 1 78.5 66 SER A N 1
ATOM 542 C CA . SER A 1 66 ? 1.262 7.949 14.547 1 78.5 66 SER A CA 1
ATOM 543 C C . SER A 1 66 ? 1.734 7.457 13.188 1 78.5 66 SER A C 1
ATOM 545 O O . SER A 1 66 ? 2.57 6.555 13.102 1 78.5 66 SER A O 1
ATOM 547 N N . GLN A 1 67 ? 1.266 8.094 12.195 1 70.06 67 GLN A N 1
ATOM 548 C CA . GLN A 1 67 ? 1.666 7.715 10.836 1 70.06 67 GLN A CA 1
ATOM 549 C C . GLN A 1 67 ? 3.105 8.133 10.555 1 70.06 67 GLN A C 1
ATOM 551 O O . GLN A 1 67 ? 3.807 7.48 9.781 1 70.06 67 GLN A O 1
ATOM 556 N N . LEU A 1 68 ? 3.502 9.125 11.164 1 75.12 68 LEU A N 1
ATOM 557 C CA . LEU A 1 68 ? 4.844 9.648 10.93 1 75.12 68 LEU A CA 1
ATOM 558 C C . LEU A 1 68 ? 5.852 8.984 11.859 1 75.12 68 LEU A C 1
ATOM 560 O O . LEU A 1 68 ? 7.059 9.016 11.594 1 75.12 68 LEU A O 1
ATOM 564 N N . ASN A 1 69 ? 5.32 8.391 12.93 1 74.25 69 ASN A N 1
ATOM 565 C CA . ASN A 1 69 ? 6.137 7.703 13.922 1 74.25 69 ASN A CA 1
ATOM 566 C C . ASN A 1 69 ? 5.609 6.305 14.219 1 74.25 69 ASN A C 1
ATOM 568 O O . ASN A 1 69 ? 5.191 6.016 15.336 1 74.25 69 ASN A O 1
ATOM 572 N N . ASN A 1 70 ? 5.789 5.395 13.266 1 63.5 70 ASN A N 1
ATOM 573 C CA . ASN A 1 70 ? 5.113 4.102 13.312 1 63.5 70 ASN A CA 1
ATOM 574 C C . ASN A 1 70 ? 5.844 3.115 14.219 1 63.5 70 ASN A C 1
ATOM 576 O O . ASN A 1 70 ? 5.324 2.039 14.516 1 63.5 70 ASN A O 1
ATOM 580 N N . ARG A 1 71 ? 6.969 3.438 14.805 1 72.94 71 ARG A N 1
ATOM 581 C CA . ARG A 1 71 ? 7.695 2.596 15.75 1 72.94 71 ARG A CA 1
ATOM 582 C C . ARG A 1 71 ? 6.941 2.479 17.078 1 72.94 71 ARG A C 1
ATOM 584 O O . ARG A 1 71 ? 7.082 1.484 17.781 1 72.94 71 ARG A O 1
ATOM 591 N N . TYR A 1 72 ? 6.137 3.475 17.266 1 79.38 72 TYR A N 1
ATOM 592 C CA . TYR A 1 72 ? 5.48 3.523 18.562 1 79.38 72 TYR A CA 1
ATOM 593 C C . TYR A 1 72 ? 3.965 3.525 18.406 1 79.38 72 TYR A C 1
ATOM 595 O O . TYR A 1 72 ? 3.258 4.191 19.172 1 79.38 72 TYR A O 1
ATOM 603 N N . ASN A 1 73 ? 3.527 2.832 17.453 1 72.62 73 ASN A N 1
ATOM 604 C CA . ASN A 1 73 ? 2.1 2.75 17.172 1 72.62 73 ASN A CA 1
ATOM 605 C C . ASN A 1 73 ? 1.308 2.26 18.375 1 72.62 73 ASN A C 1
ATOM 607 O O . ASN A 1 73 ? 0.196 2.727 18.625 1 72.62 73 ASN A O 1
ATOM 611 N N . THR A 1 74 ? 1.893 1.379 19.062 1 75.38 74 THR A N 1
ATOM 612 C CA . THR A 1 74 ? 1.207 0.846 20.234 1 75.38 74 THR A CA 1
ATOM 613 C C . THR A 1 74 ? 1.059 1.92 21.312 1 75.38 74 THR A C 1
ATOM 615 O O . THR A 1 74 ? 0.034 1.984 21.984 1 75.38 74 THR A O 1
ATOM 618 N N . SER A 1 75 ? 2.074 2.691 21.453 1 87.38 75 SER A N 1
ATOM 619 C CA . SER A 1 75 ? 2.029 3.777 22.422 1 87.38 75 SER A CA 1
ATOM 620 C C . SER A 1 75 ? 0.951 4.797 22.062 1 87.38 75 SER A C 1
ATOM 622 O O . SER A 1 75 ? 0.204 5.246 22.938 1 87.38 75 SER A O 1
ATOM 624 N N . TYR A 1 76 ? 0.834 5.129 20.828 1 85.31 76 TYR A N 1
ATOM 625 C CA . TYR A 1 76 ? -0.202 6.047 20.375 1 85.31 76 TYR A CA 1
ATOM 626 C C . TYR A 1 76 ? -1.591 5.469 20.625 1 85.31 76 TYR A C 1
ATOM 628 O O . TYR A 1 76 ? -2.504 6.188 21.047 1 85.31 76 TYR A O 1
ATOM 636 N N . LYS A 1 77 ? -1.644 4.207 20.375 1 77.56 77 LYS A N 1
ATOM 637 C CA . LYS A 1 77 ? -2.92 3.527 20.578 1 77.56 77 LYS A CA 1
ATOM 638 C C . LYS A 1 77 ? -3.365 3.609 22.047 1 77.56 77 LYS A C 1
ATOM 640 O O . LYS A 1 77 ? -4.547 3.822 22.328 1 77.56 77 LYS A O 1
ATOM 645 N N . ILE A 1 78 ? -2.439 3.406 22.859 1 85.38 78 ILE A N 1
ATOM 646 C CA . ILE A 1 78 ? -2.748 3.477 24.281 1 85.38 78 ILE A CA 1
ATOM 647 C C . ILE A 1 78 ? -3.318 4.852 24.625 1 85.38 78 ILE A C 1
ATOM 649 O O . ILE A 1 78 ? -4.309 4.961 25.344 1 85.38 78 ILE A O 1
ATOM 653 N N . ILE A 1 79 ? -2.785 5.863 24.031 1 91.31 79 ILE A N 1
ATOM 654 C CA . ILE A 1 79 ? -3.174 7.234 24.344 1 91.31 79 ILE A CA 1
ATOM 655 C C . ILE A 1 79 ? -4.551 7.523 23.75 1 91.31 79 ILE A C 1
ATOM 657 O O . ILE A 1 79 ? -5.445 8.008 24.453 1 91.31 79 ILE A O 1
ATOM 661 N N . TYR A 1 80 ? -4.723 7.191 22.484 1 86.06 80 TYR A N 1
ATOM 662 C CA . TYR A 1 80 ? -6.008 7.574 21.922 1 86.06 80 TYR A CA 1
ATOM 663 C C . TYR A 1 80 ? -7.117 6.652 22.406 1 86.06 80 TYR A C 1
ATOM 665 O O . TYR A 1 80 ? -8.281 7.059 22.484 1 86.06 80 TYR A O 1
ATOM 673 N N . ASP A 1 81 ? -6.832 5.426 22.797 1 78.81 81 ASP A N 1
ATOM 674 C CA . ASP A 1 81 ? -7.836 4.562 23.422 1 78.81 81 ASP A CA 1
ATOM 675 C C . ASP A 1 81 ? -8.312 5.141 24.75 1 78.81 81 ASP A C 1
ATOM 677 O O . ASP A 1 81 ? -9.492 5.047 25.078 1 78.81 81 ASP A O 1
ATOM 681 N N . LYS A 1 82 ? -7.383 5.645 25.469 1 88.12 82 LYS A N 1
ATOM 682 C CA . LYS A 1 82 ? -7.738 6.281 26.734 1 88.12 82 LYS A CA 1
ATOM 683 C C . LYS A 1 82 ? -8.664 7.473 26.5 1 88.12 82 LYS A C 1
ATOM 685 O O . LYS A 1 82 ? -9.617 7.684 27.266 1 88.12 82 LYS A O 1
ATOM 690 N N . ILE A 1 83 ? -8.422 8.211 25.5 1 88.81 83 ILE A N 1
ATOM 691 C CA . ILE A 1 83 ? -9.258 9.359 25.172 1 88.81 83 ILE A CA 1
ATOM 692 C C . ILE A 1 83 ? -10.648 8.891 24.766 1 88.81 83 ILE A C 1
ATOM 694 O O . ILE A 1 83 ? -11.656 9.43 25.219 1 88.81 83 ILE A O 1
ATOM 698 N N . ILE A 1 84 ? -10.695 7.875 23.984 1 79.25 84 ILE A N 1
ATOM 699 C CA . ILE A 1 84 ? -11.961 7.34 23.5 1 79.25 84 ILE A CA 1
ATOM 700 C C . ILE A 1 84 ? -12.797 6.84 24.672 1 79.25 84 ILE A C 1
ATOM 702 O O . ILE A 1 84 ? -14 7.113 24.75 1 79.25 84 ILE A O 1
ATOM 706 N N . LYS A 1 85 ? -12.133 6.199 25.516 1 81.5 85 LYS A N 1
ATOM 707 C CA . LYS A 1 85 ? -12.805 5.641 26.672 1 81.5 85 LYS A CA 1
ATOM 708 C C . LYS A 1 85 ? -13.266 6.742 27.625 1 81.5 85 LYS A C 1
ATOM 710 O O . LYS A 1 85 ? -14.438 6.77 28.031 1 81.5 85 LYS A O 1
ATOM 715 N N . ASP A 1 86 ? -12.406 7.688 27.938 1 90.5 86 ASP A N 1
ATOM 716 C CA . ASP A 1 86 ? -12.688 8.719 28.938 1 90.5 86 ASP A CA 1
ATOM 717 C C . ASP A 1 86 ? -13.758 9.688 28.438 1 90.5 86 ASP A C 1
ATOM 719 O O . ASP A 1 86 ? -14.531 10.219 29.234 1 90.5 86 ASP A O 1
ATOM 723 N N . PHE A 1 87 ? -13.812 9.875 27.156 1 87.69 87 PHE A N 1
ATOM 724 C CA . PHE A 1 87 ? -14.734 10.875 26.641 1 87.69 87 PHE A CA 1
ATOM 725 C C . PHE A 1 87 ? -15.859 10.211 25.844 1 87.69 87 PHE A C 1
ATOM 727 O O . PHE A 1 87 ? -16.609 10.891 25.141 1 87.69 87 PHE A O 1
ATOM 734 N N . HIS A 1 88 ? -15.953 8.906 25.891 1 80.25 88 HIS A N 1
ATOM 735 C CA . HIS A 1 88 ? -17.031 8.102 25.344 1 80.25 88 HIS A CA 1
ATOM 736 C C . HIS A 1 88 ? -17.281 8.445 23.875 1 80.25 88 HIS A C 1
ATOM 738 O O . HIS A 1 88 ? -18.422 8.742 23.484 1 80.25 88 HIS A O 1
ATOM 744 N N . LEU A 1 89 ? -16.141 8.461 23.188 1 73.81 89 LEU A N 1
ATOM 745 C CA . LEU A 1 89 ? -16.25 8.789 21.766 1 73.81 89 LEU A CA 1
ATOM 746 C C . LEU A 1 89 ? -16.766 7.602 20.969 1 73.81 89 LEU A C 1
ATOM 748 O O . LEU A 1 89 ? -16.484 6.449 21.297 1 73.81 89 LEU A O 1
ATOM 752 N N . ASN A 1 90 ? -17.609 7.898 19.922 1 57.78 90 ASN A N 1
ATOM 753 C CA . ASN A 1 90 ? -18.031 6.871 18.969 1 57.78 90 ASN A CA 1
ATOM 754 C C . ASN A 1 90 ? -17.016 6.684 17.859 1 57.78 90 ASN A C 1
ATOM 756 O O . ASN A 1 90 ? -16.547 7.66 17.266 1 57.78 90 ASN A O 1
ATOM 760 N N . CYS A 1 91 ? -16.5 5.539 17.75 1 52.25 91 CYS A N 1
ATOM 761 C CA . CYS A 1 91 ? -15.391 5.199 16.859 1 52.25 91 CYS A CA 1
ATOM 762 C C . CYS A 1 91 ? -15.734 5.52 15.406 1 52.25 91 CYS A C 1
ATOM 764 O O . CYS A 1 91 ? -14.844 5.68 14.57 1 52.25 91 CYS A O 1
ATOM 766 N N . GLY A 1 92 ? -16.938 5.551 15.094 1 47.19 92 GLY A N 1
ATOM 767 C CA . GLY A 1 92 ? -17.297 5.871 13.727 1 47.19 92 GLY A CA 1
ATOM 768 C C . GLY A 1 92 ? -16.703 7.172 13.234 1 47.19 92 GLY A C 1
ATOM 769 O O . GLY A 1 92 ? -16.438 7.332 12.047 1 47.19 92 GLY A O 1
ATOM 770 N N . ASP A 1 93 ? -16.453 7.984 14.203 1 46.91 93 ASP A N 1
ATOM 771 C CA . ASP A 1 93 ? -16.031 9.336 13.859 1 46.91 93 ASP A CA 1
ATOM 772 C C . ASP A 1 93 ? -14.578 9.352 13.383 1 46.91 93 ASP A C 1
ATOM 774 O O . ASP A 1 93 ? -14.094 10.367 12.859 1 46.91 93 ASP A O 1
ATOM 778 N N . PHE A 1 94 ? -13.953 8.227 13.672 1 47.88 94 PHE A N 1
ATOM 779 C CA . PHE A 1 94 ? -12.523 8.211 13.375 1 47.88 94 PHE A CA 1
ATOM 780 C C . PHE A 1 94 ? -12.227 7.23 12.242 1 47.88 94 PHE A C 1
ATOM 782 O O . PHE A 1 94 ? -11.133 6.652 12.188 1 47.88 94 PHE A O 1
ATOM 789 N N . SER A 1 95 ? -13.211 6.992 11.477 1 44.78 95 SER A N 1
ATOM 790 C CA . SER A 1 95 ? -13.258 5.906 10.508 1 44.78 95 SER A CA 1
ATOM 791 C C . SER A 1 95 ? -12.016 5.91 9.609 1 44.78 95 SER A C 1
ATOM 793 O O . SER A 1 95 ? -11.523 4.848 9.227 1 44.78 95 SER A O 1
ATOM 795 N N . ILE A 1 96 ? -11.656 7.176 9.398 1 45.03 96 ILE A N 1
ATOM 796 C CA . ILE A 1 96 ? -10.617 7.211 8.375 1 45.03 96 ILE A CA 1
ATOM 797 C C . ILE A 1 96 ? -9.359 6.512 8.891 1 45.03 96 ILE A C 1
ATOM 799 O O . ILE A 1 96 ? -8.617 5.906 8.117 1 45.03 96 ILE A O 1
ATOM 803 N N . TYR A 1 97 ? -9.148 6.68 10.172 1 44.72 97 TYR A N 1
ATOM 804 C CA . TYR A 1 97 ? -7.902 6.133 10.703 1 44.72 97 TYR A CA 1
ATOM 805 C C . TYR A 1 97 ? -8.086 4.691 11.156 1 44.72 97 TYR A C 1
ATOM 807 O O . TYR A 1 97 ? -7.121 4.02 11.523 1 44.72 97 TYR A O 1
ATOM 815 N N . LEU A 1 98 ? -9.344 4.355 11.391 1 44.97 98 LEU A N 1
ATOM 816 C CA . LEU A 1 98 ? -9.703 3.037 11.891 1 44.97 98 LEU A CA 1
ATOM 817 C C . LEU A 1 98 ? -9.234 1.943 10.938 1 44.97 98 LEU A C 1
ATOM 819 O O . LEU A 1 98 ? -9.422 0.755 11.211 1 44.97 98 LEU A O 1
ATOM 823 N N . LEU A 1 99 ? -8.641 2.422 10 1 42.25 99 LEU A N 1
ATOM 824 C CA . LEU A 1 99 ? -8.336 1.359 9.055 1 42.25 99 LEU A CA 1
ATOM 825 C C . LEU A 1 99 ? -6.93 0.811 9.281 1 42.25 99 LEU A C 1
ATOM 827 O O . LEU A 1 99 ? -6.383 0.12 8.414 1 42.25 99 LEU A O 1
ATOM 831 N N . ASP A 1 100 ? -6.395 1.129 10.477 1 43.56 100 ASP A N 1
ATOM 832 C CA . ASP A 1 100 ? -5.074 0.582 10.766 1 43.56 100 ASP A CA 1
ATOM 833 C C . ASP A 1 100 ? -5.098 -0.945 10.758 1 43.56 100 ASP A C 1
ATOM 835 O O . ASP A 1 100 ? -5.801 -1.566 11.555 1 43.56 100 ASP A O 1
ATOM 839 N N . VAL A 1 101 ? -4.559 -1.499 9.742 1 44.09 101 VAL A N 1
ATOM 840 C CA . VAL A 1 101 ? -4.492 -2.945 9.562 1 44.09 101 VAL A CA 1
ATOM 841 C C . VAL A 1 101 ? -3.9 -3.592 10.812 1 44.09 101 VAL A C 1
ATOM 843 O O . VAL A 1 101 ? -4.105 -4.781 11.062 1 44.09 101 VAL A O 1
ATOM 846 N N . HIS A 1 102 ? -3.262 -2.779 11.586 1 42.97 102 HIS A N 1
ATOM 847 C CA . HIS A 1 102 ? -2.584 -3.387 12.727 1 42.97 102 HIS A CA 1
ATOM 848 C C . HIS A 1 102 ? -3.428 -3.283 13.992 1 42.97 102 HIS A C 1
ATOM 850 O O . HIS A 1 102 ? -3.1 -3.889 15.016 1 42.97 102 HIS A O 1
ATOM 856 N N . SER A 1 103 ? -4.453 -2.49 13.805 1 44.53 103 SER A N 1
ATOM 857 C CA . SER A 1 103 ? -5.246 -2.334 15.023 1 44.53 103 SER A CA 1
ATOM 858 C C . SER A 1 103 ? -6.406 -3.322 15.055 1 44.53 103 SER A C 1
ATOM 860 O O . SER A 1 103 ? -6.938 -3.701 14.008 1 44.53 103 SER A O 1
ATOM 862 N N . GLU A 1 104 ? -6.648 -4.035 16.172 1 48.25 104 GLU A N 1
ATOM 863 C CA . GLU A 1 104 ? -7.695 -5.031 16.375 1 48.25 104 GLU A CA 1
ATOM 864 C C . GLU A 1 104 ? -9.086 -4.422 16.203 1 48.25 104 GLU A C 1
ATOM 866 O O . GLU A 1 104 ? -10.047 -5.129 15.906 1 48.25 104 GLU A O 1
ATOM 871 N N . ASN A 1 105 ? -9.164 -3.283 16.281 1 49.03 105 ASN A N 1
ATOM 872 C CA . ASN A 1 105 ? -10.5 -2.697 16.266 1 49.03 105 ASN A CA 1
ATOM 873 C C . ASN A 1 105 ? -10.703 -1.799 15.047 1 49.03 105 ASN A C 1
ATOM 875 O O . ASN A 1 105 ? -10.969 -0.604 15.188 1 49.03 105 ASN A O 1
ATOM 879 N N . THR A 1 106 ? -10.5 -2.355 14.008 1 62.62 106 THR A N 1
ATOM 880 C CA . THR A 1 106 ? -10.656 -1.615 12.758 1 62.62 106 THR A CA 1
ATOM 881 C C . THR A 1 106 ? -11.758 -2.236 11.898 1 62.62 106 THR A C 1
ATOM 883 O O . THR A 1 106 ? -12.133 -3.395 12.102 1 62.62 106 THR A O 1
ATOM 886 N N . ILE A 1 107 ? -12.398 -1.401 11.094 1 70.44 107 ILE A N 1
ATOM 887 C CA . ILE A 1 107 ? -13.391 -1.897 10.148 1 70.44 107 ILE A CA 1
ATOM 888 C C . ILE A 1 107 ? -12.781 -3.021 9.312 1 70.44 107 ILE A C 1
ATOM 890 O O . ILE A 1 107 ? -13.477 -3.971 8.938 1 70.44 107 ILE A O 1
ATOM 894 N N . TYR A 1 108 ? -11.531 -2.949 9.234 1 70.56 108 TYR A N 1
ATOM 895 C CA . TYR A 1 108 ? -10.805 -3.975 8.492 1 70.56 108 TYR A CA 1
ATOM 896 C C . TYR A 1 108 ? -10.867 -5.316 9.219 1 70.56 108 TYR A C 1
ATOM 898 O O . TYR A 1 108 ? -11.188 -6.34 8.617 1 70.56 108 TYR A O 1
ATOM 906 N N . LYS A 1 109 ? -10.609 -5.27 10.438 1 70.75 109 LYS A N 1
ATOM 907 C CA . LYS A 1 109 ? -10.641 -6.508 11.211 1 70.75 109 LYS A CA 1
ATOM 908 C C . LYS A 1 109 ? -12.062 -7.047 11.336 1 70.75 109 LYS A C 1
ATOM 910 O O . LYS A 1 109 ? -12.266 -8.258 11.352 1 70.75 109 LYS A O 1
ATOM 915 N N . ALA A 1 110 ? -12.969 -6.113 11.461 1 78.69 110 ALA A N 1
ATOM 916 C CA . ALA A 1 110 ? -14.367 -6.539 11.508 1 78.69 110 ALA A CA 1
ATOM 917 C C . ALA A 1 110 ? -14.75 -7.301 10.242 1 78.69 110 ALA A C 1
ATOM 919 O O . ALA A 1 110 ? -15.43 -8.328 10.312 1 78.69 110 ALA A O 1
ATOM 920 N N . ILE A 1 111 ? -14.266 -6.797 9.109 1 82.12 111 ILE A N 1
ATOM 921 C CA . ILE A 1 111 ? -14.547 -7.457 7.836 1 82.12 111 ILE A CA 1
ATOM 922 C C . ILE A 1 111 ? -13.766 -8.766 7.754 1 82.12 111 ILE A C 1
ATOM 924 O O . ILE A 1 111 ? -14.32 -9.805 7.383 1 82.12 111 ILE A O 1
ATOM 928 N N . MET A 1 112 ? -12.516 -8.68 8.148 1 79.12 112 MET A N 1
ATOM 929 C CA . MET A 1 112 ? -11.641 -9.852 8.07 1 79.12 112 MET A CA 1
ATOM 930 C C . MET A 1 112 ? -12.242 -11.023 8.844 1 79.12 112 MET A C 1
ATOM 932 O O . MET A 1 112 ? -12.188 -12.164 8.383 1 79.12 112 MET A O 1
ATOM 936 N N . HIS A 1 113 ? -12.898 -10.734 9.953 1 82.75 113 HIS A N 1
ATOM 937 C CA . HIS A 1 113 ? -13.445 -11.789 10.797 1 82.75 113 HIS A CA 1
ATOM 938 C C . HIS A 1 113 ? -14.945 -11.93 10.594 1 82.75 113 HIS A C 1
ATOM 940 O O . HIS A 1 113 ? -15.594 -12.727 11.281 1 82.75 113 HIS A O 1
ATOM 946 N N . ASP A 1 114 ? -15.43 -11.18 9.711 1 90.88 114 ASP A N 1
ATOM 947 C CA . ASP A 1 114 ? -16.859 -11.133 9.445 1 90.88 114 ASP A CA 1
ATOM 948 C C . ASP A 1 114 ? -17.656 -10.93 10.742 1 90.88 114 ASP A C 1
ATOM 950 O O . ASP A 1 114 ? -18.625 -11.633 11 1 90.88 114 ASP A O 1
ATOM 954 N N . ASP A 1 115 ? -17.078 -10.031 11.547 1 87.25 115 ASP A N 1
ATOM 955 C CA . ASP A 1 115 ? -17.703 -9.688 12.82 1 87.25 115 ASP A CA 1
ATOM 956 C C . ASP A 1 115 ? -18.797 -8.648 12.633 1 87.25 115 ASP A C 1
ATOM 958 O O . ASP A 1 115 ? -18.547 -7.445 12.664 1 87.25 115 ASP A O 1
ATOM 962 N N . LYS A 1 116 ? -19.984 -9.117 12.625 1 87.5 116 LYS A N 1
ATOM 963 C CA . LYS A 1 116 ? -21.141 -8.281 12.344 1 87.5 116 LYS A CA 1
ATOM 964 C C . LYS A 1 116 ? -21.312 -7.211 13.414 1 87.5 116 LYS A C 1
ATOM 966 O O . LYS A 1 116 ? -21.594 -6.051 13.109 1 87.5 116 LYS A O 1
ATOM 971 N N . LYS A 1 117 ? -21.078 -7.578 14.641 1 83.75 117 LYS A N 1
ATOM 972 C CA . LYS A 1 117 ? -21.328 -6.672 15.766 1 83.75 117 LYS A CA 1
ATOM 973 C C . LYS A 1 117 ? -20.391 -5.465 15.703 1 83.75 117 LYS A C 1
ATOM 975 O O . LYS A 1 117 ? -20.844 -4.32 15.797 1 83.75 117 LYS A O 1
ATOM 980 N N . SER A 1 118 ? -19.141 -5.797 15.523 1 75.69 118 SER A N 1
ATOM 981 C CA . SER A 1 118 ? -18.156 -4.719 15.453 1 75.69 118 SER A CA 1
ATOM 982 C C . SER A 1 118 ? -18.359 -3.869 14.203 1 75.69 118 SER A C 1
ATOM 984 O O . SER A 1 118 ? -18.188 -2.648 14.234 1 75.69 118 SER A O 1
ATOM 986 N N . PHE A 1 119 ? -18.781 -4.418 13.172 1 82.12 119 PHE A N 1
ATOM 987 C CA . PHE A 1 119 ? -18.922 -3.756 11.875 1 82.12 119 PHE A CA 1
ATOM 988 C C . PHE A 1 119 ? -20.062 -2.76 11.898 1 82.12 119 PHE A C 1
ATOM 990 O O . PHE A 1 119 ? -19.953 -1.656 11.359 1 82.12 119 PHE A O 1
ATOM 997 N N . ILE A 1 120 ? -21.125 -3.092 12.578 1 79.25 120 ILE A N 1
ATOM 998 C CA . ILE A 1 120 ? -22.328 -2.256 12.625 1 79.25 120 ILE A CA 1
ATOM 999 C C . ILE A 1 120 ? -22 -0.923 13.289 1 79.25 120 ILE A C 1
ATOM 1001 O O . ILE A 1 120 ? -22.531 0.12 12.914 1 79.25 120 ILE A O 1
ATOM 1005 N N . ASN A 1 121 ? -21.109 -1.057 14.195 1 70.88 121 ASN A N 1
ATOM 1006 C CA . ASN A 1 121 ? -20.734 0.151 14.93 1 70.88 121 ASN A CA 1
ATOM 1007 C C . ASN A 1 121 ? -20.047 1.168 14.031 1 70.88 121 ASN A C 1
ATOM 1009 O O . ASN A 1 121 ? -20.141 2.373 14.266 1 70.88 121 ASN A O 1
ATOM 1013 N N . PHE A 1 122 ? -19.469 0.626 13.031 1 68.38 122 PHE A N 1
ATOM 1014 C CA . PHE A 1 122 ? -18.75 1.516 12.125 1 68.38 122 PHE A CA 1
ATOM 1015 C C . PHE A 1 122 ? -19.703 2.084 11.07 1 68.38 122 PHE A C 1
ATOM 1017 O O . PHE A 1 122 ? -19.656 3.281 10.781 1 68.38 122 PHE A O 1
ATOM 1024 N N . ILE A 1 123 ? -20.531 1.394 10.57 1 72.38 123 ILE A N 1
ATOM 1025 C CA . ILE A 1 123 ? -21.281 1.777 9.375 1 72.38 123 ILE A CA 1
ATOM 1026 C C . ILE A 1 123 ? -22.5 2.598 9.773 1 72.38 123 ILE A C 1
ATOM 1028 O O . ILE A 1 123 ? -23.094 3.277 8.938 1 72.38 123 ILE A O 1
ATOM 1032 N N . GLU A 1 124 ? -22.812 2.559 10.984 1 66.81 124 GLU A N 1
ATOM 1033 C CA . GLU A 1 124 ? -23.953 3.334 11.438 1 66.81 124 GLU A CA 1
ATOM 1034 C C . GLU A 1 124 ? -23.547 4.73 11.891 1 66.81 124 GLU A C 1
ATOM 1036 O O . GLU A 1 124 ? -24.391 5.562 12.211 1 66.81 124 GLU A O 1
ATOM 1041 N N . SER A 1 125 ? -22.328 4.91 11.797 1 59.53 125 SER A N 1
ATOM 1042 C CA . SER A 1 125 ? -21.891 6.242 12.195 1 59.53 125 SER A CA 1
ATOM 1043 C C . SER A 1 125 ? -22.344 7.297 11.195 1 59.53 125 SER A C 1
ATOM 1045 O O . SER A 1 125 ? -22.5 7.008 10.008 1 59.53 125 SER A O 1
ATOM 1047 N N . GLU A 1 126 ? -22.875 8.438 11.648 1 54.72 126 GLU A N 1
ATOM 1048 C CA . GLU A 1 126 ? -23.469 9.492 10.844 1 54.72 126 GLU A CA 1
ATOM 1049 C C . GLU A 1 126 ? -22.562 9.898 9.695 1 54.72 126 GLU A C 1
ATOM 1051 O O . GLU A 1 126 ? -23.047 10.234 8.609 1 54.72 126 GLU A O 1
ATOM 1056 N N . ASN A 1 127 ? -21.266 9.82 9.883 1 51.25 127 ASN A N 1
ATOM 1057 C CA . ASN A 1 127 ? -20.375 10.312 8.844 1 51.25 127 ASN A CA 1
ATOM 1058 C C . ASN A 1 127 ? -19.672 9.164 8.117 1 51.25 127 ASN A C 1
ATOM 1060 O O . ASN A 1 127 ? -18.609 9.352 7.531 1 51.25 127 ASN A O 1
ATOM 1064 N N . PHE A 1 128 ? -20.469 8.117 8.016 1 61.53 128 PHE A N 1
ATOM 1065 C CA . PHE A 1 128 ? -19.828 6.969 7.379 1 61.53 128 PHE A CA 1
ATOM 1066 C C . PHE A 1 128 ? -19.906 7.082 5.859 1 61.53 128 PHE A C 1
ATOM 1068 O O . PHE A 1 128 ? -20.984 7.289 5.301 1 61.53 128 PHE A O 1
ATOM 1075 N N . ASP A 1 129 ? -18.75 7.109 5.238 1 59.62 129 ASP A N 1
ATOM 1076 C CA . ASP A 1 129 ? -18.656 7.07 3.781 1 59.62 129 ASP A CA 1
ATOM 1077 C C . ASP A 1 129 ? -18.438 5.641 3.287 1 59.62 129 ASP A C 1
ATOM 1079 O O . ASP A 1 129 ? -17.344 5.082 3.457 1 59.62 129 ASP A O 1
ATOM 1083 N N . VAL A 1 130 ? -19.469 5.18 2.707 1 60.47 130 VAL A N 1
ATOM 1084 C CA . VAL A 1 130 ? -19.453 3.797 2.246 1 60.47 130 VAL A CA 1
ATOM 1085 C C . VAL A 1 130 ? -18.391 3.633 1.151 1 60.47 130 VAL A C 1
ATOM 1087 O O . VAL A 1 130 ? -17.859 2.539 0.957 1 60.47 130 VAL A O 1
ATOM 1090 N N . ASN A 1 131 ? -18.234 4.73 0.48 1 57.62 131 ASN A N 1
ATOM 1091 C CA . ASN A 1 131 ? -17.297 4.66 -0.637 1 57.62 131 ASN A CA 1
ATOM 1092 C C . ASN A 1 131 ? -15.891 5.047 -0.21 1 57.62 131 ASN A C 1
ATOM 1094 O O . ASN A 1 131 ? -15.008 5.227 -1.053 1 57.62 131 ASN A O 1
ATOM 1098 N N . GLN A 1 132 ? -15.828 5.227 1.007 1 55.44 132 GLN A N 1
ATOM 1099 C CA . GLN A 1 132 ? -14.508 5.633 1.49 1 55.44 132 GLN A CA 1
ATOM 1100 C C . GLN A 1 132 ? -13.453 4.59 1.145 1 55.44 132 GLN A C 1
ATOM 1102 O O . GLN A 1 132 ? -13.711 3.387 1.21 1 55.44 132 GLN A O 1
ATOM 1107 N N . LYS A 1 133 ? -12.523 5.129 0.325 1 54.28 133 LYS A N 1
ATOM 1108 C CA . LYS A 1 133 ? -11.367 4.293 0.038 1 54.28 133 LYS A CA 1
ATOM 1109 C C . LYS A 1 133 ? -10.367 4.324 1.193 1 54.28 133 LYS A C 1
ATOM 1111 O O . LYS A 1 133 ? -10.328 5.285 1.965 1 54.28 133 LYS A O 1
ATOM 1116 N N . LEU A 1 134 ? -9.93 3.316 1.508 1 48.69 134 LEU A N 1
ATOM 1117 C CA . LEU A 1 134 ? -8.961 3.227 2.596 1 48.69 134 LEU A CA 1
ATOM 1118 C C . LEU A 1 134 ? -7.738 4.09 2.305 1 48.69 134 LEU A C 1
ATOM 1120 O O . LEU A 1 134 ? -7.09 3.928 1.27 1 48.69 134 LEU A O 1
ATOM 1124 N N . LYS A 1 135 ? -7.883 5.492 2.461 1 44.41 135 LYS A N 1
ATOM 1125 C CA . LYS A 1 135 ? -6.789 6.434 2.244 1 44.41 135 LYS A CA 1
ATOM 1126 C C . LYS A 1 135 ? -5.754 6.34 3.359 1 44.41 135 LYS A C 1
ATOM 1128 O O . LYS A 1 135 ? -6.102 6.355 4.543 1 44.41 135 LYS A O 1
ATOM 1133 N N . GLY A 1 136 ? -5.145 5.285 3.441 1 39.91 136 GLY A N 1
ATOM 1134 C CA . GLY A 1 136 ? -4.16 5.391 4.504 1 39.91 136 GLY A CA 1
ATOM 1135 C C . GLY A 1 136 ? -2.73 5.375 3.996 1 39.91 136 GLY A C 1
ATOM 1136 O O . GLY A 1 136 ? -2.426 4.707 3.006 1 39.91 136 GLY A O 1
ATOM 1137 N N . PHE A 1 137 ? -2.191 6.531 4.102 1 39.22 137 PHE A N 1
ATOM 1138 C CA . PHE A 1 137 ? -0.764 6.637 3.828 1 39.22 137 PHE A CA 1
ATOM 1139 C C . PHE A 1 137 ? -0.057 5.316 4.121 1 39.22 137 PHE A C 1
ATOM 1141 O O . PHE A 1 137 ? 0.932 4.98 3.465 1 39.22 137 PHE A O 1
ATOM 1148 N N . TYR A 1 138 ? -0.383 4.793 5.273 1 37.03 138 TYR A N 1
ATOM 1149 C CA . TYR A 1 138 ? 0.435 3.686 5.754 1 37.03 138 TYR A CA 1
ATOM 1150 C C . TYR A 1 138 ? -0.184 2.346 5.371 1 37.03 138 TYR A C 1
ATOM 1152 O O . TYR A 1 138 ? 0.144 1.313 5.961 1 37.03 138 TYR A O 1
ATOM 1160 N N . TYR A 1 139 ? -1.334 2.412 4.629 1 40.34 139 TYR A N 1
ATOM 1161 C CA . TYR A 1 139 ? -1.915 1.147 4.195 1 40.34 139 TYR A CA 1
ATOM 1162 C C . TYR A 1 139 ? -1.173 0.59 2.986 1 40.34 139 TYR A C 1
ATOM 1164 O O . TYR A 1 139 ? -0.602 1.347 2.197 1 40.34 139 TYR A O 1
ATOM 1172 N N . PRO A 1 140 ? -0.996 -0.641 3.148 1 39.97 140 PRO A N 1
ATOM 1173 C CA . PRO A 1 140 ? -0.585 -1.188 1.853 1 39.97 140 PRO A CA 1
ATOM 1174 C C . PRO A 1 140 ? -1.387 -0.612 0.688 1 39.97 140 PRO A C 1
ATOM 1176 O O . PRO A 1 140 ? -2.602 -0.427 0.8 1 39.97 140 PRO A O 1
ATOM 1179 N N . SER A 1 141 ? -0.76 0.227 -0.061 1 41.34 141 SER A N 1
ATOM 1180 C CA . SER A 1 141 ? -1.336 0.862 -1.242 1 41.34 141 SER A CA 1
ATOM 1181 C C . SER A 1 141 ? -2.465 0.02 -1.827 1 41.34 141 SER A C 1
ATOM 1183 O O . SER A 1 141 ? -3.422 0.558 -2.385 1 41.34 141 SER A O 1
ATOM 1185 N N . CYS A 1 142 ? -2.357 -1.159 -1.65 1 43.28 142 CYS A N 1
ATOM 1186 C CA . CYS A 1 142 ? -3.314 -2.016 -2.34 1 43.28 142 CYS A CA 1
ATOM 1187 C C . CYS A 1 142 ? -4.73 -1.779 -1.824 1 43.28 142 CYS A C 1
ATOM 1189 O O . CYS A 1 142 ? -5.699 -1.939 -2.566 1 43.28 142 CYS A O 1
ATOM 1191 N N . PHE A 1 143 ? -4.68 -1.423 -0.54 1 45.41 143 PHE A N 1
ATOM 1192 C CA . PHE A 1 143 ? -6.043 -1.358 -0.023 1 45.41 143 PHE A CA 1
ATOM 1193 C C . PHE A 1 143 ? -6.68 -0.013 -0.346 1 45.41 143 PHE A C 1
ATOM 1195 O O . PHE A 1 143 ? -7.902 0.136 -0.266 1 45.41 143 PHE A O 1
ATOM 1202 N N . THR A 1 144 ? -5.711 0.814 -0.588 1 49 144 THR A N 1
ATOM 1203 C CA . THR A 1 144 ? -6.281 2.133 -0.839 1 49 144 THR A CA 1
ATOM 1204 C C . THR A 1 144 ? -7.172 2.111 -2.078 1 49 144 THR A C 1
ATOM 1206 O O . THR A 1 144 ? -8.016 2.992 -2.258 1 49 144 THR A O 1
ATOM 1209 N N . LYS A 1 145 ? -7.039 0.997 -2.803 1 58.06 145 LYS A N 1
ATOM 1210 C CA . LYS A 1 145 ? -7.812 0.992 -4.043 1 58.06 145 LYS A CA 1
ATOM 1211 C C . LYS A 1 145 ? -9.07 0.136 -3.902 1 58.06 145 LYS A C 1
ATOM 1213 O O . LYS A 1 145 ? -9.836 -0.001 -4.852 1 58.06 145 LYS A O 1
ATOM 1218 N N . TYR A 1 146 ? -9.312 -0.328 -2.617 1 69.06 146 TYR A N 1
ATOM 1219 C CA . TYR A 1 146 ? -10.438 -1.246 -2.449 1 69.06 146 TYR A CA 1
ATOM 1220 C C . TYR A 1 146 ? -11.547 -0.604 -1.625 1 69.06 146 TYR A C 1
ATOM 1222 O O . TYR A 1 146 ? -11.273 0.087 -0.64 1 69.06 146 TYR A O 1
ATOM 1230 N N . SER A 1 147 ? -12.758 -0.762 -2.107 1 76.19 147 SER A N 1
ATOM 1231 C CA . SER A 1 147 ? -13.922 -0.363 -1.328 1 76.19 147 SER A CA 1
ATOM 1232 C C . SER A 1 147 ? -14.188 -1.342 -0.189 1 76.19 147 SER A C 1
ATOM 1234 O O . SER A 1 147 ? -13.633 -2.441 -0.166 1 76.19 147 SER A O 1
ATOM 1236 N N . LEU A 1 148 ? -14.992 -0.953 0.716 1 78.69 148 LEU A N 1
ATOM 1237 C CA . LEU A 1 148 ? -15.383 -1.855 1.793 1 78.69 148 LEU A CA 1
ATOM 1238 C C . LEU A 1 148 ? -16.062 -3.105 1.236 1 78.69 148 LEU A C 1
ATOM 1240 O O . LEU A 1 148 ? -15.859 -4.207 1.756 1 78.69 148 LEU A O 1
ATOM 1244 N N . LEU A 1 149 ? -16.781 -2.859 0.185 1 87.38 149 LEU A N 1
ATOM 1245 C CA . LEU A 1 149 ? -17.453 -4 -0.428 1 87.38 149 LEU A CA 1
ATOM 1246 C C . LEU A 1 149 ? -16.438 -4.949 -1.062 1 87.38 149 LEU A C 1
ATOM 1248 O O . LEU A 1 149 ? -16.594 -6.168 -0.989 1 87.38 149 LEU A O 1
ATOM 1252 N N . ASP A 1 150 ? -15.445 -4.383 -1.654 1 85.5 150 ASP A N 1
ATOM 1253 C CA . ASP A 1 150 ? -14.359 -5.191 -2.203 1 85.5 150 ASP A CA 1
ATOM 1254 C C . ASP A 1 150 ? -13.727 -6.066 -1.124 1 85.5 150 ASP A C 1
ATOM 1256 O O . ASP A 1 150 ? -13.469 -7.25 -1.354 1 85.5 150 ASP A O 1
ATOM 1260 N N . LEU A 1 151 ? -13.531 -5.496 0.007 1 81.5 151 LEU A N 1
ATOM 1261 C CA . LEU A 1 151 ? -12.914 -6.223 1.109 1 81.5 151 LEU A CA 1
ATOM 1262 C C . LEU A 1 151 ? -13.812 -7.352 1.593 1 81.5 151 LEU A C 1
ATOM 1264 O O . LEU A 1 151 ? -13.336 -8.438 1.938 1 81.5 151 LEU A O 1
ATOM 1268 N N . CYS A 1 152 ? -15.055 -7.066 1.671 1 88.69 152 CYS A N 1
ATOM 1269 C CA . CYS A 1 152 ? -15.992 -8.109 2.057 1 88.69 152 CYS A CA 1
ATOM 1270 C C . CYS A 1 152 ? -15.938 -9.281 1.086 1 88.69 152 CYS A C 1
ATOM 1272 O O . CYS A 1 152 ? -15.992 -10.445 1.503 1 88.69 152 CYS A O 1
ATOM 1274 N N . CYS A 1 153 ? -15.828 -8.969 -0.156 1 91.44 153 CYS A N 1
ATOM 1275 C CA . CYS A 1 153 ? -15.727 -10.008 -1.174 1 91.44 153 CYS A CA 1
ATOM 1276 C C . CYS A 1 153 ? -14.422 -10.781 -1.029 1 91.44 153 CYS A C 1
ATOM 1278 O O . CYS A 1 153 ? -14.43 -12.016 -1.043 1 91.44 153 CYS A O 1
ATOM 1280 N N . TYR A 1 154 ? -13.383 -10.102 -0.775 1 87.94 154 TYR A N 1
ATOM 1281 C CA . TYR A 1 154 ? -12.055 -10.68 -0.664 1 87.94 154 TYR A CA 1
ATOM 1282 C C . TYR A 1 154 ? -11.977 -11.641 0.519 1 87.94 154 TYR A C 1
ATOM 1284 O O . TYR A 1 154 ? -11.438 -12.75 0.395 1 87.94 154 TYR A O 1
ATOM 1292 N N . TYR A 1 155 ? -12.555 -11.25 1.581 1 86 155 TYR A N 1
ATOM 1293 C CA . TYR A 1 155 ? -12.43 -12.047 2.799 1 86 155 TYR A CA 1
ATOM 1294 C C . TYR A 1 155 ? -13.594 -13.023 2.928 1 86 155 TYR A C 1
ATOM 1296 O O . TYR A 1 155 ? -13.602 -13.875 3.826 1 86 155 TYR A O 1
ATOM 1304 N N . GLY A 1 156 ? -14.477 -12.93 2.041 1 91.5 156 GLY A N 1
ATOM 1305 C CA . GLY A 1 156 ? -15.672 -13.75 2.176 1 91.5 156 GLY A CA 1
ATOM 1306 C C . GLY A 1 156 ? -16.469 -13.43 3.424 1 91.5 156 GLY A C 1
ATOM 1307 O O . GLY A 1 156 ? -16.906 -14.336 4.137 1 91.5 156 GLY A O 1
ATOM 1308 N N . ALA A 1 157 ? -16.531 -12.172 3.734 1 92.81 157 ALA A N 1
ATOM 1309 C CA . ALA A 1 157 ? -17.281 -11.719 4.902 1 92.81 157 ALA A CA 1
ATOM 1310 C C . ALA A 1 157 ? -18.766 -11.555 4.574 1 92.81 157 ALA A C 1
ATOM 1312 O O . ALA A 1 157 ? -19.234 -10.445 4.312 1 92.81 157 ALA A O 1
ATOM 1313 N N . VAL A 1 158 ? -19.484 -12.578 4.746 1 96.12 158 VAL A N 1
ATOM 1314 C CA . VAL A 1 158 ? -20.859 -12.664 4.273 1 96.12 158 VAL A CA 1
ATOM 1315 C C . VAL A 1 158 ? -21.734 -11.711 5.074 1 96.12 158 VAL A C 1
ATOM 1317 O O . VAL A 1 158 ? -22.531 -10.961 4.496 1 96.12 158 VAL A O 1
ATOM 1320 N N . ASN A 1 159 ? -21.531 -11.703 6.375 1 95.12 159 ASN A N 1
ATOM 1321 C CA . ASN A 1 159 ? -22.375 -10.867 7.219 1 95.12 159 ASN A CA 1
ATOM 1322 C C . ASN A 1 159 ? -22.141 -9.383 6.949 1 95.12 159 ASN A C 1
ATOM 1324 O O . ASN A 1 159 ? -23.094 -8.609 6.809 1 95.12 159 ASN A O 1
ATOM 1328 N N . CYS A 1 160 ? -20.938 -9.016 6.867 1 91.69 160 CYS A N 1
ATOM 1329 C CA . CYS A 1 160 ? -20.609 -7.625 6.602 1 91.69 160 CYS A CA 1
ATOM 1330 C C . CYS A 1 160 ? -21.078 -7.203 5.219 1 91.69 160 CYS A C 1
ATOM 1332 O O . CYS A 1 160 ? -21.594 -6.094 5.039 1 91.69 160 CYS A O 1
ATOM 1334 N N . PHE A 1 161 ? -20.969 -8.062 4.309 1 94.12 161 PHE A N 1
ATOM 1335 C CA . PHE A 1 161 ? -21.391 -7.812 2.939 1 94.12 161 PHE A CA 1
ATOM 1336 C C . PHE A 1 161 ? -22.891 -7.535 2.881 1 94.12 161 PHE A C 1
ATOM 1338 O O . PHE A 1 161 ? -23.312 -6.516 2.334 1 94.12 161 PHE A O 1
ATOM 1345 N N . LYS A 1 162 ? -23.609 -8.391 3.461 1 94.31 162 LYS A N 1
ATOM 1346 C CA . LYS A 1 162 ? -25.062 -8.258 3.451 1 94.31 162 LYS A CA 1
ATOM 1347 C C . LYS A 1 162 ? -25.5 -6.977 4.156 1 94.31 162 LYS A C 1
ATOM 1349 O O . LYS A 1 162 ? -26.422 -6.285 3.697 1 94.31 162 LYS A O 1
ATOM 1354 N N . LEU A 1 163 ? -24.875 -6.695 5.188 1 90.06 163 LEU A N 1
ATOM 1355 C CA . LEU A 1 163 ? -25.203 -5.484 5.938 1 90.06 163 LEU A CA 1
ATOM 1356 C C . LEU A 1 163 ? -24.922 -4.238 5.102 1 90.06 163 LEU A C 1
ATOM 1358 O O . LEU A 1 163 ? -25.734 -3.312 5.078 1 90.06 163 LEU A O 1
ATOM 1362 N N . LEU A 1 164 ? -23.812 -4.223 4.465 1 87.69 164 LEU A N 1
ATOM 1363 C CA . LEU A 1 164 ? -23.453 -3.074 3.641 1 87.69 164 LEU A CA 1
ATOM 1364 C C . LEU A 1 164 ? -24.453 -2.881 2.508 1 87.69 164 LEU A C 1
ATOM 1366 O O . LEU A 1 164 ? -24.875 -1.755 2.23 1 87.69 164 LEU A O 1
ATOM 1370 N N . ILE A 1 165 ? -24.859 -3.916 1.869 1 89.56 165 ILE A N 1
ATOM 1371 C CA . ILE A 1 165 ? -25.797 -3.855 0.748 1 89.56 165 ILE A CA 1
ATOM 1372 C C . ILE A 1 165 ? -27.156 -3.381 1.236 1 89.56 165 ILE A C 1
ATOM 1374 O O . ILE A 1 165 ? -27.797 -2.537 0.599 1 89.56 165 ILE A O 1
ATOM 1378 N N . THR A 1 166 ? -27.562 -3.889 2.334 1 87.94 166 THR A N 1
ATOM 1379 C CA . THR A 1 166 ? -28.891 -3.58 2.848 1 87.94 166 THR A CA 1
ATOM 1380 C C . THR A 1 166 ? -28.969 -2.133 3.33 1 87.94 166 THR A C 1
ATOM 1382 O O . THR A 1 166 ? -29.938 -1.429 3.059 1 87.94 166 THR A O 1
ATOM 1385 N N . LEU A 1 167 ? -27.938 -1.693 4.004 1 82.69 167 LEU A N 1
ATOM 1386 C CA . LEU A 1 167 ? -28 -0.395 4.668 1 82.69 167 LEU A CA 1
ATOM 1387 C C . LEU A 1 167 ? -27.578 0.721 3.717 1 82.69 167 LEU A C 1
ATOM 1389 O O . LEU A 1 167 ? -28.125 1.823 3.768 1 82.69 167 LEU A O 1
ATOM 1393 N N . HIS A 1 168 ? -26.609 0.43 2.828 1 79.19 168 HIS A N 1
ATOM 1394 C CA . HIS A 1 168 ? -26.047 1.535 2.059 1 79.19 168 HIS A CA 1
ATOM 1395 C C . HIS A 1 168 ? -26.188 1.285 0.56 1 79.19 168 HIS A C 1
ATOM 1397 O O . HIS A 1 168 ? -26.094 2.217 -0.241 1 79.19 168 HIS A O 1
ATOM 1403 N N . GLY A 1 169 ? -26.359 0.077 0.161 1 81.88 169 GLY A N 1
ATOM 1404 C CA . GLY A 1 169 ? -26.594 -0.299 -1.225 1 81.88 169 GLY A CA 1
ATOM 1405 C C . GLY A 1 169 ? -25.484 0.176 -2.16 1 81.88 169 GLY A C 1
ATOM 1406 O O . GLY A 1 169 ? -25.766 0.797 -3.188 1 81.88 169 GLY A O 1
ATOM 1407 N N . PRO A 1 170 ? -24.266 -0.139 -1.743 1 81.5 170 PRO A N 1
ATOM 1408 C CA . PRO A 1 170 ? -23.203 0.277 -2.66 1 81.5 170 PRO A CA 1
ATOM 1409 C C . PRO A 1 170 ? -23.266 -0.449 -4.004 1 81.5 170 PRO A C 1
ATOM 1411 O O . PRO A 1 170 ? -23.859 -1.52 -4.102 1 81.5 170 PRO A O 1
ATOM 1414 N N . GLU A 1 171 ? -22.609 0.172 -4.992 1 87.38 171 GLU A N 1
ATOM 1415 C CA . GLU A 1 171 ? -22.531 -0.461 -6.305 1 87.38 171 GLU A CA 1
ATOM 1416 C C . GLU A 1 171 ? -21.625 -1.69 -6.27 1 87.38 171 GLU A C 1
ATOM 1418 O O . GLU A 1 171 ? -20.531 -1.653 -5.688 1 87.38 171 GLU A O 1
ATOM 1423 N N . ILE A 1 172 ? -22.094 -2.752 -6.859 1 92.88 172 ILE A N 1
ATOM 1424 C CA . ILE A 1 172 ? -21.281 -3.951 -7.031 1 92.88 172 ILE A CA 1
ATOM 1425 C C . ILE A 1 172 ? -20.484 -3.855 -8.328 1 92.88 172 ILE A C 1
ATOM 1427 O O . ILE A 1 172 ? -21.047 -3.945 -9.422 1 92.88 172 ILE A O 1
ATOM 1431 N N . THR A 1 173 ? -19.234 -3.74 -8.172 1 90.75 173 THR A N 1
ATOM 1432 C CA . THR A 1 173 ? -18.375 -3.543 -9.336 1 90.75 173 THR A CA 1
ATOM 1433 C C . THR A 1 173 ? -17.859 -4.883 -9.852 1 90.75 173 THR A C 1
ATOM 1435 O O . THR A 1 173 ? -18.062 -5.922 -9.227 1 90.75 173 THR A O 1
ATOM 1438 N N . LYS A 1 174 ? -17.188 -4.863 -11.047 1 92.81 174 LYS A N 1
ATOM 1439 C CA . LYS A 1 174 ? -16.531 -6.055 -11.578 1 92.81 174 LYS A CA 1
ATOM 1440 C C . LYS A 1 174 ? -15.414 -6.52 -10.648 1 92.81 174 LYS A C 1
ATOM 1442 O O . LYS A 1 174 ? -15.172 -7.723 -10.516 1 92.81 174 LYS A O 1
ATOM 1447 N N . LYS A 1 175 ? -14.82 -5.574 -10.055 1 91.56 175 LYS A N 1
ATOM 1448 C CA . LYS A 1 175 ? -13.766 -5.895 -9.102 1 91.56 175 LYS A CA 1
ATOM 1449 C C . LYS A 1 175 ? -14.312 -6.688 -7.918 1 91.56 175 LYS A C 1
ATOM 1451 O O . LYS A 1 175 ? -13.711 -7.676 -7.492 1 91.56 175 LYS A O 1
ATOM 1456 N N . CYS A 1 176 ? -15.453 -6.223 -7.48 1 91.12 176 CYS A N 1
ATOM 1457 C CA . CYS A 1 176 ? -16.141 -6.93 -6.402 1 91.12 176 CYS A CA 1
ATOM 1458 C C . CYS A 1 176 ? -16.438 -8.367 -6.797 1 91.12 176 CYS A C 1
ATOM 1460 O O . CYS A 1 176 ? -16.188 -9.297 -6.02 1 91.12 176 CYS A O 1
ATOM 1462 N N . LEU A 1 177 ? -16.859 -8.523 -7.93 1 96.69 177 LEU A N 1
ATOM 1463 C CA . LEU A 1 177 ? -17.188 -9.867 -8.406 1 96.69 177 LEU A CA 1
ATOM 1464 C C . LEU A 1 177 ? -15.93 -10.734 -8.477 1 96.69 177 LEU A C 1
ATOM 1466 O O . LEU A 1 177 ? -15.93 -11.867 -7.996 1 96.69 177 LEU A O 1
ATOM 1470 N N . SER A 1 178 ? -14.938 -10.25 -9.07 1 95.06 178 SER A N 1
ATOM 1471 C CA . SER A 1 178 ? -13.719 -11.047 -9.203 1 95.06 178 SER A CA 1
ATOM 1472 C C . SER A 1 178 ? -13.164 -11.43 -7.836 1 95.06 178 SER A C 1
ATOM 1474 O O . SER A 1 178 ? -12.781 -12.578 -7.613 1 95.06 178 SER A O 1
ATOM 1476 N N . LEU A 1 179 ? -13.172 -10.5 -6.887 1 92.06 179 LEU A N 1
ATOM 1477 C CA . LEU A 1 179 ? -12.664 -10.75 -5.543 1 92.06 179 LEU A CA 1
ATOM 1478 C C . LEU A 1 179 ? -13.523 -11.773 -4.816 1 92.06 179 LEU A C 1
ATOM 1480 O O . LEU A 1 179 ? -13.023 -12.523 -3.975 1 92.06 179 LEU A O 1
ATOM 1484 N N . SER A 1 180 ? -14.773 -11.797 -5.113 1 95.75 180 SER A N 1
ATOM 1485 C CA . SER A 1 180 ? -15.664 -12.742 -4.457 1 95.75 180 SER A CA 1
ATOM 1486 C C . SER A 1 180 ? -15.258 -14.188 -4.754 1 95.75 180 SER A C 1
ATOM 1488 O O . SER A 1 180 ? -15.453 -15.078 -3.926 1 95.75 180 SER A O 1
ATOM 1490 N N . PHE A 1 181 ? -14.609 -14.438 -5.883 1 94.94 181 PHE A N 1
ATOM 1491 C CA . PHE A 1 181 ? -14.133 -15.773 -6.207 1 94.94 181 PHE A CA 1
ATOM 1492 C C . PHE A 1 181 ? -12.906 -16.125 -5.375 1 94.94 181 PHE A C 1
ATOM 1494 O O . PHE A 1 181 ? -12.648 -17.297 -5.109 1 94.94 181 PHE A O 1
ATOM 1501 N N . LEU A 1 182 ? -12.172 -15.133 -4.984 1 90.69 182 LEU A N 1
ATOM 1502 C CA . LEU A 1 182 ? -11.055 -15.375 -4.082 1 90.69 182 LEU A CA 1
ATOM 1503 C C . LEU A 1 182 ? -11.547 -15.695 -2.676 1 90.69 182 LEU A C 1
ATOM 1505 O O . LEU A 1 182 ? -11.039 -16.609 -2.025 1 90.69 182 LEU A O 1
ATOM 1509 N N . GLY A 1 183 ? -12.539 -14.922 -2.246 1 90.06 183 GLY A N 1
ATOM 1510 C CA . GLY A 1 183 ? -13.117 -15.164 -0.936 1 90.06 183 GLY A CA 1
ATOM 1511 C C . GLY A 1 183 ? -13.844 -16.5 -0.846 1 90.06 183 GLY A C 1
ATOM 1512 O O . GLY A 1 183 ? -13.906 -17.109 0.224 1 90.06 183 GLY A O 1
ATOM 1513 N N . GLY A 1 184 ? -14.539 -16.844 -1.889 1 92.31 184 GLY A N 1
ATOM 1514 C CA . GLY A 1 184 ? -15.008 -18.203 -2.061 1 92.31 184 GLY A CA 1
ATOM 1515 C C . GLY A 1 184 ? -16.344 -18.469 -1.383 1 92.31 184 GLY A C 1
ATOM 1516 O O . GLY A 1 184 ? -16.688 -19.609 -1.089 1 92.31 184 GLY A O 1
ATOM 1517 N N . LYS A 1 185 ? -17.062 -17.453 -1.026 1 94.25 185 LYS A N 1
ATOM 1518 C CA . LYS A 1 185 ? -18.359 -17.656 -0.411 1 94.25 185 LYS A CA 1
ATOM 1519 C C . LYS A 1 185 ? -19.484 -17.578 -1.449 1 94.25 185 LYS A C 1
ATOM 1521 O O . LYS A 1 185 ? -19.719 -16.516 -2.02 1 94.25 185 LYS A O 1
ATOM 1526 N N . PRO A 1 186 ? -20.188 -18.672 -1.641 1 95 186 PRO A N 1
ATOM 1527 C CA . PRO A 1 186 ? -21.203 -18.719 -2.701 1 95 186 PRO A CA 1
ATOM 1528 C C . PRO A 1 186 ? -22.266 -17.641 -2.555 1 95 186 PRO A C 1
ATOM 1530 O O . PRO A 1 186 ? -22.75 -17.094 -3.555 1 95 186 PRO A O 1
ATOM 1533 N N . ASP A 1 187 ? -22.609 -17.281 -1.347 1 95.69 187 ASP A N 1
ATOM 1534 C CA . ASP A 1 187 ? -23.625 -16.266 -1.117 1 95.69 187 ASP A CA 1
ATOM 1535 C C . ASP A 1 187 ? -23.219 -14.922 -1.728 1 95.69 187 ASP A C 1
ATOM 1537 O O . ASP A 1 187 ? -24.031 -14.242 -2.354 1 95.69 187 ASP A O 1
ATOM 1541 N N . ILE A 1 188 ? -21.969 -14.633 -1.522 1 97.19 188 ILE A N 1
ATOM 1542 C CA . ILE A 1 188 ? -21.469 -13.367 -2.041 1 97.19 188 ILE A CA 1
ATOM 1543 C C . ILE A 1 188 ? -21.344 -13.438 -3.561 1 97.19 188 ILE A C 1
ATOM 1545 O O . ILE A 1 188 ? -21.766 -12.516 -4.27 1 97.19 188 ILE A O 1
ATOM 1549 N N . ILE A 1 189 ? -20.891 -14.555 -4.066 1 97.12 189 ILE A N 1
ATOM 1550 C CA . ILE A 1 189 ? -20.672 -14.734 -5.496 1 97.12 189 ILE A CA 1
ATOM 1551 C C . ILE A 1 189 ? -22.016 -14.625 -6.23 1 97.12 189 ILE A C 1
ATOM 1553 O O . ILE A 1 189 ? -22.109 -13.938 -7.25 1 97.12 189 ILE A O 1
ATOM 1557 N N . HIS A 1 190 ? -23.016 -15.211 -5.684 1 96.31 190 HIS A N 1
ATOM 1558 C CA . HIS A 1 190 ? -24.344 -15.188 -6.301 1 96.31 190 HIS A CA 1
ATOM 1559 C C . HIS A 1 190 ? -24.875 -13.766 -6.398 1 96.31 190 HIS A C 1
ATOM 1561 O O . HIS A 1 190 ? -25.422 -13.367 -7.434 1 96.31 190 HIS A O 1
ATOM 1567 N N . GLU A 1 191 ? -24.703 -13.047 -5.348 1 96.44 191 GLU A N 1
ATOM 1568 C CA . GLU A 1 191 ? -25.188 -11.672 -5.344 1 96.44 191 GLU A CA 1
ATOM 1569 C C . GLU A 1 191 ? -24.422 -10.82 -6.363 1 96.44 191 GLU A C 1
ATOM 1571 O O . GLU A 1 191 ? -25.016 -9.984 -7.043 1 96.44 191 GLU A O 1
ATOM 1576 N N . CYS A 1 192 ? -23.156 -11.039 -6.441 1 97.38 192 CYS A N 1
ATOM 1577 C CA . CYS A 1 192 ? -22.328 -10.266 -7.363 1 97.38 192 CYS A CA 1
ATOM 1578 C C . CYS A 1 192 ? -22.656 -10.617 -8.812 1 97.38 192 CYS A C 1
ATOM 1580 O O . CYS A 1 192 ? -22.656 -9.742 -9.68 1 97.38 192 CYS A O 1
ATOM 1582 N N . LEU A 1 193 ? -23.016 -11.836 -9.055 1 96.88 193 LEU A N 1
ATOM 1583 C CA . LEU A 1 193 ? -23.297 -12.305 -10.414 1 96.88 193 LEU A CA 1
ATOM 1584 C C . LEU A 1 193 ? -24.625 -11.766 -10.914 1 96.88 193 LEU A C 1
ATOM 1586 O O . LEU A 1 193 ? -24.875 -11.734 -12.125 1 96.88 193 LEU A O 1
ATOM 1590 N N . LYS A 1 194 ? -25.484 -11.328 -10 1 96.06 194 LYS A N 1
ATOM 1591 C CA . LYS A 1 194 ? -26.719 -10.672 -10.406 1 96.06 194 LYS A CA 1
ATOM 1592 C C . LYS A 1 194 ? -26.438 -9.297 -11.016 1 96.06 194 LYS A C 1
ATOM 1594 O O . LYS A 1 194 ? -27.188 -8.844 -11.891 1 96.06 194 LYS A O 1
ATOM 1599 N N . ALA A 1 195 ? -25.359 -8.766 -10.594 1 95.19 195 ALA A N 1
ATOM 1600 C CA . ALA A 1 195 ? -25.094 -7.375 -10.953 1 95.19 195 ALA A CA 1
ATOM 1601 C C . ALA A 1 195 ? -24.047 -7.289 -12.062 1 95.19 195 ALA A C 1
ATOM 1603 O O . ALA A 1 195 ? -24.016 -6.316 -12.82 1 95.19 195 ALA A O 1
ATOM 1604 N N . GLN A 1 196 ? -23.172 -8.297 -12.102 1 96.94 196 GLN A N 1
ATOM 1605 C CA . GLN A 1 196 ? -22.047 -8.219 -13.031 1 96.94 196 GLN A CA 1
ATOM 1606 C C . GLN A 1 196 ? -21.859 -9.539 -13.766 1 96.94 196 GLN A C 1
ATOM 1608 O O . GLN A 1 196 ? -22.234 -10.602 -13.266 1 96.94 196 GLN A O 1
ATOM 1613 N N . THR A 1 197 ? -21.25 -9.453 -14.898 1 97.19 197 THR A N 1
ATOM 1614 C CA . THR A 1 197 ? -20.859 -10.633 -15.664 1 97.19 197 THR A CA 1
ATOM 1615 C C . THR A 1 197 ? -19.391 -10.977 -15.422 1 97.19 197 THR A C 1
ATOM 1617 O O . THR A 1 197 ? -18.531 -10.086 -15.43 1 97.19 197 THR A O 1
ATOM 1620 N N . PRO A 1 198 ? -19.094 -12.242 -15.195 1 97.5 198 PRO A N 1
ATOM 1621 C CA . PRO A 1 198 ? -17.703 -12.625 -14.914 1 97.5 198 PRO A CA 1
ATOM 1622 C C . PRO A 1 198 ? -16.797 -12.516 -16.141 1 97.5 198 PRO A C 1
ATOM 1624 O O . PRO A 1 198 ? -17.266 -12.633 -17.266 1 97.5 198 PRO A O 1
ATOM 1627 N N . ASP A 1 199 ? -15.578 -12.25 -15.891 1 96.75 199 ASP A N 1
ATOM 1628 C CA . ASP A 1 199 ? -14.57 -12.125 -16.938 1 96.75 199 ASP A CA 1
ATOM 1629 C C . ASP A 1 199 ? -13.32 -12.938 -16.594 1 96.75 199 ASP A C 1
ATOM 1631 O O . ASP A 1 199 ? -13.367 -13.828 -15.742 1 96.75 199 ASP A O 1
ATOM 1635 N N . SER A 1 200 ? -12.234 -12.672 -17.359 1 95.69 200 SER A N 1
ATOM 1636 C CA . SER A 1 200 ? -11.023 -13.469 -17.219 1 95.69 200 SER A CA 1
ATOM 1637 C C . SER A 1 200 ? -10.422 -13.32 -15.828 1 95.69 200 SER A C 1
ATOM 1639 O O . SER A 1 200 ? -9.773 -14.242 -15.328 1 95.69 200 SER A O 1
ATOM 1641 N N . LYS A 1 201 ? -10.641 -12.203 -15.242 1 94.69 201 LYS A N 1
ATOM 1642 C CA . LYS A 1 201 ? -10.125 -12.016 -13.891 1 94.69 201 LYS A CA 1
ATOM 1643 C C . LYS A 1 201 ? -10.828 -12.93 -12.891 1 94.69 201 LYS A C 1
ATOM 1645 O O . LYS A 1 201 ? -10.203 -13.422 -11.9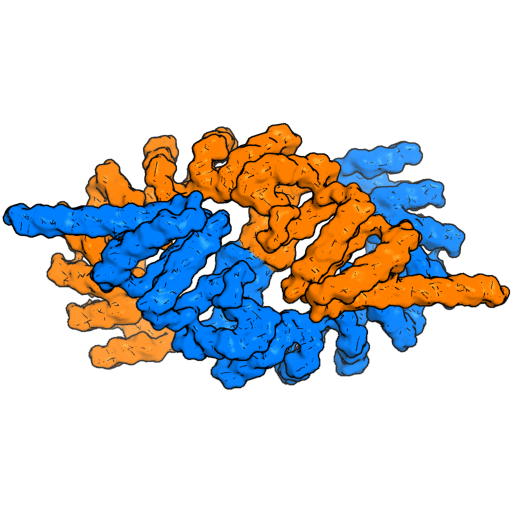45 1 94.69 201 LYS A O 1
ATOM 1650 N N . CYS A 1 202 ? -12.086 -13.156 -13.094 1 97.06 202 CYS A N 1
ATOM 1651 C CA . CYS A 1 202 ? -12.828 -14.102 -12.266 1 97.06 202 CYS A CA 1
ATOM 1652 C C . CYS A 1 202 ? -12.242 -15.5 -12.375 1 97.06 202 CYS A C 1
ATOM 1654 O O . CYS A 1 202 ? -12.086 -16.203 -11.367 1 97.06 202 CYS A O 1
ATOM 1656 N N . MET A 1 203 ? -11.883 -15.844 -13.562 1 97.5 203 MET A N 1
ATOM 1657 C CA . MET A 1 203 ? -11.25 -17.141 -13.773 1 97.5 203 MET A CA 1
ATOM 1658 C C . MET A 1 203 ? -9.914 -17.234 -13.047 1 97.5 203 MET A C 1
ATOM 1660 O O . MET A 1 203 ? -9.641 -18.203 -12.352 1 97.5 203 MET A O 1
ATOM 1664 N N . LYS A 1 204 ? -9.156 -16.188 -13.188 1 95.69 204 LYS A N 1
ATOM 1665 C CA . LYS A 1 204 ? -7.855 -16.156 -12.516 1 95.69 204 LYS A CA 1
ATOM 1666 C C . LYS A 1 204 ? -8.016 -16.312 -11.008 1 95.69 204 LYS A C 1
ATOM 1668 O O . LYS A 1 204 ? -7.328 -17.141 -10.391 1 95.69 204 LYS A O 1
ATOM 1673 N N . PHE A 1 205 ? -8.945 -15.633 -10.453 1 94.62 205 PHE A N 1
ATOM 1674 C CA . PHE A 1 205 ? -9.109 -15.664 -9.008 1 94.62 205 PHE A CA 1
ATOM 1675 C C . PHE A 1 205 ? -9.75 -16.969 -8.555 1 94.62 205 PHE A C 1
ATOM 1677 O O . PHE A 1 205 ? -9.445 -17.469 -7.477 1 94.62 205 PHE A O 1
ATOM 1684 N N . ALA A 1 206 ? -10.594 -17.516 -9.398 1 96.31 206 ALA A N 1
ATOM 1685 C CA . ALA A 1 206 ? -11.125 -18.844 -9.102 1 96.31 206 ALA A CA 1
ATOM 1686 C C . ALA A 1 206 ? -10.008 -19.875 -9.016 1 96.31 206 ALA A C 1
ATOM 1688 O O . ALA A 1 206 ? -9.992 -20.703 -8.102 1 96.31 206 ALA A O 1
ATOM 1689 N N . ILE A 1 207 ? -9.094 -19.781 -9.883 1 96.5 207 ILE A N 1
ATOM 1690 C CA . ILE A 1 207 ? -7.953 -20.688 -9.883 1 96.5 207 ILE A CA 1
ATOM 1691 C C . ILE A 1 207 ? -7.07 -20.406 -8.672 1 96.5 207 ILE A C 1
ATOM 1693 O O . ILE A 1 207 ? -6.66 -21.328 -7.965 1 96.5 207 ILE A O 1
ATOM 1697 N N . ALA A 1 208 ? -6.855 -19.141 -8.438 1 93.62 208 ALA A N 1
ATOM 1698 C CA . ALA A 1 208 ? -5.984 -18.734 -7.332 1 93.62 208 ALA A CA 1
ATOM 1699 C C . ALA A 1 208 ? -6.527 -19.234 -5.996 1 93.62 208 ALA A C 1
ATOM 1701 O O . ALA A 1 208 ? -5.762 -19.547 -5.082 1 93.62 208 ALA A O 1
ATOM 1702 N N . SER A 1 209 ? -7.816 -19.391 -5.887 1 92.75 209 SER A N 1
ATOM 1703 C CA . SER A 1 209 ? -8.445 -19.766 -4.621 1 92.75 209 SER A CA 1
ATOM 1704 C C . SER A 1 209 ? -8.406 -21.266 -4.41 1 92.75 209 SER A C 1
ATOM 1706 O O . SER A 1 209 ? -8.781 -21.766 -3.344 1 92.75 209 SER A O 1
ATOM 1708 N N . HIS A 1 210 ? -7.988 -22 -5.398 1 95.38 210 HIS A N 1
ATOM 1709 C CA . HIS A 1 210 ? -7.93 -23.469 -5.383 1 95.38 210 HIS A CA 1
ATOM 1710 C C . HIS A 1 210 ? -9.305 -24.062 -5.125 1 95.38 210 HIS A C 1
ATOM 1712 O O . HIS A 1 210 ? -9.422 -25.094 -4.441 1 95.38 210 HIS A O 1
ATOM 1718 N N . ASN A 1 211 ? -10.344 -23.422 -5.59 1 91.69 211 ASN A N 1
ATOM 1719 C CA . ASN A 1 211 ? -11.695 -23.969 -5.637 1 91.69 211 ASN A CA 1
ATOM 1720 C C . ASN A 1 211 ? -12.062 -24.438 -7.043 1 91.69 211 ASN A C 1
ATOM 1722 O O . ASN A 1 211 ? -12.547 -23.641 -7.852 1 91.69 211 ASN A O 1
ATOM 1726 N N . ILE A 1 212 ? -11.945 -25.688 -7.238 1 94.75 212 ILE A N 1
ATOM 1727 C CA . ILE A 1 212 ? -12.062 -26.234 -8.586 1 94.75 212 ILE A CA 1
ATOM 1728 C C . ILE A 1 212 ? -13.508 -26.125 -9.07 1 94.75 212 ILE A C 1
ATOM 1730 O O . ILE A 1 212 ? -13.766 -26 -10.273 1 94.75 212 ILE A O 1
ATOM 1734 N N . ASP A 1 213 ? -14.422 -26.078 -8.102 1 95.06 213 ASP A N 1
ATOM 1735 C CA . ASP A 1 213 ? -15.828 -25.953 -8.477 1 95.06 213 ASP A CA 1
ATOM 1736 C C . ASP A 1 213 ? -16.109 -24.609 -9.141 1 95.06 213 ASP A C 1
ATOM 1738 O O . ASP A 1 213 ? -16.922 -24.516 -10.062 1 95.06 213 ASP A O 1
ATOM 1742 N N . PHE A 1 214 ? -15.422 -23.625 -8.656 1 96.62 214 PHE A N 1
ATOM 1743 C CA . PHE A 1 214 ? -15.602 -22.312 -9.242 1 96.62 214 PHE A CA 1
ATOM 1744 C C . PHE A 1 214 ? -15.055 -22.266 -10.664 1 96.62 214 PHE A C 1
ATOM 1746 O O . PHE A 1 214 ? -15.648 -21.641 -11.547 1 96.62 214 PHE A O 1
ATOM 1753 N N . VAL A 1 215 ? -13.953 -22.922 -10.867 1 97 215 VAL A N 1
ATOM 1754 C CA . VAL A 1 215 ? -13.328 -22.969 -12.188 1 97 215 VAL A CA 1
ATOM 1755 C C . VAL A 1 215 ? -14.258 -23.656 -13.18 1 97 215 VAL A C 1
ATOM 1757 O O . VAL A 1 215 ? -14.555 -23.125 -14.25 1 97 215 VAL A O 1
ATOM 1760 N N . SER A 1 216 ? -14.758 -24.797 -12.75 1 96.19 216 SER A N 1
ATOM 1761 C CA . SER A 1 216 ? -15.664 -25.547 -13.609 1 96.19 216 SER A CA 1
ATOM 1762 C C . SER A 1 216 ? -16.953 -24.766 -13.891 1 96.19 216 SER A C 1
ATOM 1764 O O . SER A 1 216 ? -17.453 -24.766 -15.008 1 96.19 216 SER A O 1
ATOM 1766 N N . TYR A 1 217 ? -17.438 -24.109 -12.891 1 96.31 217 TYR A N 1
ATOM 1767 C CA . TYR A 1 217 ? -18.641 -23.297 -13.008 1 96.31 217 TYR A CA 1
ATOM 1768 C C . TYR A 1 217 ? -18.469 -22.203 -14.055 1 96.31 217 TYR A C 1
ATOM 1770 O O . TYR A 1 217 ? -19.328 -22.016 -14.922 1 96.31 217 TYR A O 1
ATOM 1778 N N . LEU A 1 218 ? -17.375 -21.531 -14 1 97.38 218 LEU A N 1
ATOM 1779 C CA . LEU A 1 218 ? -17.125 -20.422 -14.914 1 97.38 218 LEU A CA 1
ATOM 1780 C C . LEU A 1 218 ? -16.938 -20.938 -16.344 1 97.38 218 LEU A C 1
ATOM 1782 O O . LEU A 1 218 ? -17.375 -20.281 -17.297 1 97.38 218 LEU A O 1
ATOM 1786 N N . MET A 1 219 ? -16.328 -22.062 -16.516 1 96.81 219 MET A N 1
ATOM 1787 C CA . MET A 1 219 ? -16.125 -22.656 -17.828 1 96.81 219 MET A CA 1
ATOM 1788 C C . MET A 1 219 ? -17.438 -23.125 -18.438 1 96.81 219 MET A C 1
ATOM 1790 O O . MET A 1 219 ? -17.719 -22.875 -19.609 1 96.81 219 MET A O 1
ATOM 1794 N N . ASN A 1 220 ? -18.266 -23.703 -17.625 1 96.38 220 ASN A N 1
ATOM 1795 C CA . ASN A 1 220 ? -19.469 -24.344 -18.125 1 96.38 220 ASN A CA 1
ATOM 1796 C C . ASN A 1 220 ? -20.609 -23.328 -18.281 1 96.38 220 ASN A C 1
ATOM 1798 O O . ASN A 1 220 ? -21.297 -23.312 -19.312 1 96.38 220 ASN A O 1
ATOM 1802 N N . GLU A 1 221 ? -20.812 -22.5 -17.281 1 96.06 221 GLU A N 1
ATOM 1803 C CA . GLU A 1 221 ? -21.969 -21.609 -17.25 1 96.06 221 GLU A CA 1
ATOM 1804 C C . GLU A 1 221 ? -21.703 -20.328 -18.031 1 96.06 221 GLU A C 1
ATOM 1806 O O . GLU A 1 221 ? -22.625 -19.734 -18.594 1 96.06 221 GLU A O 1
ATOM 1811 N N . TYR A 1 222 ? -20.484 -19.953 -18.109 1 96.44 222 TYR A N 1
ATOM 1812 C CA . TYR A 1 222 ? -20.203 -18.656 -18.734 1 96.44 222 TYR A CA 1
ATOM 1813 C C . TYR A 1 222 ? -19.234 -18.812 -19.906 1 96.44 222 TYR A C 1
ATOM 1815 O O . TYR A 1 222 ? -18.859 -17.828 -20.531 1 96.44 222 TYR A O 1
ATOM 1823 N N . SER A 1 223 ? -18.75 -20.047 -20.172 1 96 223 SER A N 1
ATOM 1824 C CA . SER A 1 223 ? -17.859 -20.344 -21.281 1 96 223 SER A CA 1
ATOM 1825 C C . SER A 1 223 ? -16.594 -19.516 -21.219 1 96 223 SER A C 1
ATOM 1827 O O . SER A 1 223 ? -16.109 -19.031 -22.25 1 96 223 SER A O 1
ATOM 1829 N N . LEU A 1 224 ? -16.141 -19.281 -20.016 1 96.81 224 LEU A N 1
ATOM 1830 C CA . LEU A 1 224 ? -14.891 -18.547 -19.875 1 96.81 224 LEU A CA 1
ATOM 1831 C C . LEU A 1 224 ? -13.703 -19.422 -20.234 1 96.81 224 LEU A C 1
ATOM 1833 O O . LEU A 1 224 ? -13.68 -20.609 -19.922 1 96.81 224 LEU A O 1
ATOM 1837 N N . LYS A 1 225 ? -12.758 -18.781 -20.875 1 96.06 225 LYS A N 1
ATOM 1838 C CA . LYS A 1 225 ? -11.539 -19.5 -21.234 1 96.06 225 LYS A CA 1
ATOM 1839 C C . LYS A 1 225 ? -10.711 -19.859 -20.016 1 96.06 225 LYS A C 1
ATOM 1841 O O . LYS A 1 225 ? -10.594 -19.062 -19.078 1 96.06 225 LYS A O 1
ATOM 1846 N N . PHE A 1 226 ? -10.125 -21.078 -20.062 1 96.56 226 PHE A N 1
ATOM 1847 C CA . PHE A 1 226 ? -9.266 -21.547 -18.984 1 96.56 226 PHE A CA 1
ATOM 1848 C C . PHE A 1 226 ? -7.949 -20.781 -18.969 1 96.56 226 PHE A C 1
ATOM 1850 O O . PHE A 1 226 ? -7.395 -20.453 -20.016 1 96.56 226 PHE A O 1
ATOM 1857 N N . ASP A 1 227 ? -7.453 -20.5 -17.781 1 96.56 227 ASP A N 1
ATOM 1858 C CA . ASP A 1 227 ? -6.234 -19.719 -17.609 1 96.56 227 ASP A CA 1
ATOM 1859 C C . ASP A 1 227 ? -5.07 -20.594 -17.156 1 96.56 227 ASP A C 1
ATOM 1861 O O . ASP A 1 227 ? -4.797 -20.703 -15.961 1 96.56 227 ASP A O 1
ATOM 1865 N N . PHE A 1 228 ? -4.297 -21.109 -18.109 1 95.44 228 PHE A N 1
ATOM 1866 C CA . PHE A 1 228 ? -3.164 -21.984 -17.812 1 95.44 228 PHE A CA 1
ATOM 1867 C C . PHE A 1 228 ? -2.102 -21.234 -17.016 1 95.44 228 PHE A C 1
ATOM 1869 O O . PHE A 1 228 ? -1.482 -21.781 -16.109 1 95.44 228 PHE A O 1
ATOM 1876 N N . LYS A 1 229 ? -1.899 -20.016 -17.391 1 92.12 229 LYS A N 1
ATOM 1877 C CA . LYS A 1 229 ? -0.873 -19.219 -16.734 1 92.12 229 LYS A CA 1
ATOM 1878 C C . LYS A 1 229 ? -1.17 -19.062 -15.242 1 92.12 229 LYS A C 1
ATOM 1880 O O . LYS A 1 229 ? -0.279 -19.219 -14.406 1 92.12 229 LYS A O 1
ATOM 1885 N N . ALA A 1 230 ? -2.42 -18.828 -14.906 1 93.81 230 ALA A N 1
ATOM 1886 C CA . ALA A 1 230 ? -2.814 -18.703 -13.508 1 93.81 230 ALA A CA 1
ATOM 1887 C C . ALA A 1 230 ? -2.619 -20.016 -12.766 1 93.81 230 ALA A C 1
ATOM 1889 O O . ALA A 1 230 ? -2.186 -20.031 -11.609 1 93.81 230 ALA A O 1
ATOM 1890 N N . CYS A 1 231 ? -2.916 -21.094 -13.414 1 94.75 231 CYS A N 1
ATOM 1891 C CA . CYS A 1 231 ? -2.766 -22.406 -12.797 1 94.75 231 CYS A CA 1
ATOM 1892 C C . CYS A 1 231 ? -1.326 -22.641 -12.359 1 94.75 231 CYS A C 1
ATOM 1894 O O . CYS A 1 231 ? -1.082 -23.141 -11.258 1 94.75 231 CYS A O 1
ATOM 1896 N N . CYS A 1 232 ? -0.456 -22.297 -13.18 1 91.88 232 CYS A N 1
ATOM 1897 C CA . CYS A 1 232 ? 0.958 -22.5 -12.883 1 91.88 232 CYS A CA 1
ATOM 1898 C C . CYS A 1 232 ? 1.446 -21.5 -11.836 1 91.88 232 CYS A C 1
ATOM 1900 O O . CYS A 1 232 ? 2.158 -21.875 -10.906 1 91.88 232 CYS A O 1
ATOM 1902 N N . GLU A 1 233 ? 0.958 -20.297 -12.031 1 87.5 233 GLU A N 1
ATOM 1903 C CA . GLU A 1 233 ? 1.363 -19.234 -11.125 1 87.5 233 GLU A CA 1
ATOM 1904 C C . GLU A 1 233 ? 0.976 -19.562 -9.68 1 87.5 233 GLU A C 1
ATOM 1906 O O . GLU A 1 233 ? 1.756 -19.328 -8.758 1 87.5 233 GLU A O 1
ATOM 1911 N N . TYR A 1 234 ? -0.155 -20.172 -9.523 1 90.62 234 TYR A N 1
ATOM 1912 C CA . TYR A 1 234 ? -0.67 -20.406 -8.18 1 90.62 234 TYR A CA 1
ATOM 1913 C C . TYR A 1 234 ? -0.594 -21.891 -7.828 1 90.62 234 TYR A C 1
ATOM 1915 O O . TYR A 1 234 ? -1.206 -22.328 -6.855 1 90.62 234 TYR A O 1
ATOM 1923 N N . ASN A 1 235 ? 0.083 -22.641 -8.617 1 93.19 235 ASN A N 1
ATOM 1924 C CA . ASN A 1 235 ? 0.349 -24.047 -8.383 1 93.19 235 ASN A CA 1
ATOM 1925 C C . ASN A 1 235 ? -0.943 -24.844 -8.203 1 93.19 235 ASN A C 1
ATOM 1927 O O . ASN A 1 235 ? -1.056 -25.641 -7.277 1 93.19 235 ASN A O 1
ATOM 1931 N N . ASN A 1 236 ? -1.883 -24.5 -8.945 1 96.44 236 ASN A N 1
ATOM 1932 C CA . ASN A 1 236 ? -3.145 -25.234 -8.891 1 96.44 236 ASN A CA 1
ATOM 1933 C C . ASN A 1 236 ? -3.18 -26.359 -9.93 1 96.44 236 ASN A C 1
ATOM 1935 O O . ASN A 1 236 ? -3.969 -26.312 -10.875 1 96.44 236 ASN A O 1
ATOM 1939 N N . LEU A 1 237 ? -2.418 -27.391 -9.633 1 96.94 237 LEU A N 1
ATOM 1940 C CA . LEU A 1 237 ? -2.346 -28.547 -10.516 1 96.94 237 LEU A CA 1
ATOM 1941 C C . LEU A 1 237 ? -3.689 -29.266 -10.586 1 96.94 237 LEU A C 1
ATOM 1943 O O . LEU A 1 237 ? -4.02 -29.875 -11.609 1 96.94 237 LEU A O 1
ATOM 1947 N N . HIS A 1 238 ? -4.469 -29.141 -9.547 1 97 238 HIS A N 1
ATOM 1948 C CA . HIS A 1 238 ? -5.789 -29.766 -9.539 1 97 238 HIS A CA 1
ATOM 1949 C C . HIS A 1 238 ? -6.668 -29.188 -10.648 1 97 238 HIS A C 1
ATOM 1951 O O . HIS A 1 238 ? -7.309 -29.938 -11.391 1 97 238 HIS A O 1
ATOM 1957 N N . ALA A 1 239 ? -6.684 -27.938 -10.742 1 97.38 239 ALA A N 1
ATOM 1958 C CA . ALA A 1 239 ? -7.457 -27.297 -11.805 1 97.38 239 ALA A CA 1
ATOM 1959 C C . ALA A 1 239 ? -6.914 -27.672 -13.18 1 97.38 239 ALA A C 1
ATOM 1961 O O . ALA A 1 239 ? -7.688 -27.875 -14.125 1 97.38 239 ALA A O 1
ATOM 1962 N N . PHE A 1 240 ? -5.648 -27.766 -13.266 1 97.38 240 PHE A N 1
ATOM 1963 C CA . PHE A 1 240 ? -4.977 -28.141 -14.5 1 97.38 240 PHE A CA 1
ATOM 1964 C C . PHE A 1 240 ? -5.43 -29.531 -14.953 1 97.38 240 PHE A C 1
ATOM 1966 O O . PHE A 1 240 ? -5.816 -29.719 -16.109 1 97.38 240 PHE A O 1
ATOM 1973 N N . LEU A 1 241 ? -5.426 -30.438 -14.078 1 96.94 241 LEU A N 1
ATOM 1974 C CA . LEU A 1 241 ? -5.812 -31.812 -14.391 1 96.94 241 LEU A CA 1
ATOM 1975 C C . LEU A 1 241 ? -7.316 -31.906 -14.625 1 96.94 241 LEU A C 1
ATOM 1977 O O . LEU A 1 241 ? -7.77 -32.719 -15.445 1 96.94 241 LEU A O 1
ATOM 1981 N N . MET A 1 242 ? -8.031 -31.141 -13.914 1 96.19 242 MET A N 1
ATOM 1982 C CA . MET A 1 242 ? -9.469 -31.078 -14.172 1 96.19 242 MET A CA 1
ATOM 1983 C C . MET A 1 242 ? -9.742 -30.641 -15.609 1 96.19 242 MET A C 1
ATOM 1985 O O . MET A 1 242 ? -10.578 -31.219 -16.297 1 96.19 242 MET A O 1
ATOM 1989 N N . TYR A 1 243 ? -9.102 -29.625 -16.016 1 97.06 243 TYR A N 1
ATOM 1990 C CA . TYR A 1 243 ? -9.234 -29.172 -17.406 1 97.06 243 TYR A CA 1
ATOM 1991 C C . TYR A 1 243 ? -8.914 -30.297 -18.375 1 97.06 243 TYR A C 1
ATOM 1993 O O . TYR A 1 243 ? -9.648 -30.5 -19.344 1 97.06 243 TYR A O 1
ATOM 2001 N N . LEU A 1 244 ? -7.797 -30.969 -18.125 1 96.88 244 LEU A N 1
ATOM 2002 C CA . LEU A 1 244 ? -7.379 -32.094 -18.969 1 96.88 244 LEU A CA 1
ATOM 2003 C C . LEU A 1 244 ? -8.469 -33.125 -19.062 1 96.88 244 LEU A C 1
ATOM 2005 O O . LEU A 1 244 ? -8.805 -33.594 -20.156 1 96.88 244 LEU A O 1
ATOM 2009 N N . ASP A 1 245 ? -9.023 -33.438 -17.969 1 95.12 245 ASP A N 1
ATOM 2010 C CA . ASP A 1 245 ? -10.055 -34.469 -17.906 1 95.12 245 ASP A CA 1
ATOM 2011 C C . ASP A 1 245 ? -11.32 -34.031 -18.641 1 95.12 245 ASP A C 1
ATOM 2013 O O . ASP A 1 245 ? -11.953 -34.812 -19.344 1 95.12 245 ASP A O 1
ATOM 2017 N N . MET A 1 246 ? -11.594 -32.812 -18.5 1 94.31 246 MET A N 1
ATOM 2018 C CA . MET A 1 246 ? -12.828 -32.281 -19.062 1 94.31 246 MET A CA 1
ATOM 2019 C C . MET A 1 246 ? -12.711 -32.125 -20.578 1 94.31 246 MET A C 1
ATOM 2021 O O . MET A 1 246 ? -13.68 -32.344 -21.297 1 94.31 246 MET A O 1
ATOM 2025 N N . THR A 1 247 ? -11.539 -31.859 -21.094 1 95.44 247 THR A N 1
ATOM 2026 C CA . THR A 1 247 ? -11.43 -31.453 -22.5 1 95.44 247 THR A CA 1
ATOM 2027 C C . THR A 1 247 ? -10.641 -32.469 -23.297 1 95.44 247 THR A C 1
ATOM 2029 O O . THR A 1 247 ? -10.688 -32.5 -24.531 1 95.44 247 THR A O 1
ATOM 2032 N N . ASN A 1 248 ? -9.836 -33.25 -22.641 1 96.25 248 ASN A N 1
ATOM 2033 C CA . ASN A 1 248 ? -8.914 -34.188 -23.266 1 96.25 248 ASN A CA 1
ATOM 2034 C C . ASN A 1 248 ? -7.914 -33.469 -24.172 1 96.25 248 ASN A C 1
ATOM 2036 O O . ASN A 1 248 ? -7.461 -34.031 -25.172 1 96.25 248 ASN A O 1
ATOM 2040 N N . ASP A 1 249 ? -7.688 -32.25 -23.844 1 96.69 249 ASP A N 1
ATOM 2041 C CA . ASP A 1 249 ? -6.715 -31.438 -24.578 1 96.69 249 ASP A CA 1
ATOM 2042 C C . ASP A 1 249 ? -5.301 -31.672 -24.062 1 96.69 249 ASP A C 1
ATOM 2044 O O . ASP A 1 249 ? -4.703 -30.781 -23.453 1 96.69 249 ASP A O 1
ATOM 2048 N N . ILE A 1 250 ? -4.707 -32.75 -24.375 1 97.31 250 ILE A N 1
ATOM 2049 C CA . ILE A 1 250 ? -3.418 -33.188 -23.844 1 97.31 250 ILE A CA 1
ATOM 2050 C C . ILE A 1 250 ? -2.311 -32.281 -24.391 1 97.31 250 ILE A C 1
ATOM 2052 O O . ILE A 1 250 ? -1.33 -32 -23.703 1 97.31 250 ILE A O 1
ATOM 2056 N N . GLU A 1 251 ? -2.479 -31.797 -25.609 1 97.69 251 GLU A N 1
ATOM 2057 C CA . GLU A 1 251 ? -1.439 -31 -26.25 1 97.69 251 GLU A CA 1
ATOM 2058 C C . GLU A 1 251 ? -1.279 -29.656 -25.547 1 97.69 251 GLU A C 1
ATOM 2060 O O . GLU A 1 251 ? -0.163 -29.25 -25.219 1 97.69 251 GLU A O 1
ATOM 2065 N N . SER A 1 252 ? -2.389 -29.016 -25.312 1 97.44 252 SER A N 1
ATOM 2066 C CA . SER A 1 252 ? -2.309 -27.734 -24.609 1 97.44 252 SER A CA 1
ATOM 2067 C C . SER A 1 252 ? -1.738 -27.906 -23.219 1 97.44 252 SER A C 1
ATOM 2069 O O . SER A 1 252 ? -0.961 -27.078 -22.75 1 97.44 252 SER A O 1
ATOM 2071 N N . CYS A 1 253 ? -2.129 -28.938 -22.547 1 97.94 253 CYS A N 1
ATOM 2072 C CA . CYS A 1 253 ? -1.611 -29.219 -21.219 1 97.94 253 CYS A CA 1
ATOM 2073 C C . CYS A 1 253 ? -0.109 -29.469 -21.25 1 97.94 253 CYS A C 1
ATOM 2075 O O . CYS A 1 253 ? 0.64 -28.938 -20.438 1 97.94 253 CYS A O 1
ATOM 2077 N N . PHE A 1 254 ? 0.281 -30.219 -22.266 1 98.38 254 PHE A N 1
ATOM 2078 C CA . PHE A 1 254 ? 1.693 -30.547 -22.391 1 98.38 254 PHE A CA 1
ATOM 2079 C C . PHE A 1 254 ? 2.523 -29.297 -22.656 1 98.38 254 PHE A C 1
ATOM 2081 O O . PHE A 1 254 ? 3.555 -29.078 -22.031 1 98.38 254 PHE A O 1
ATOM 2088 N N . ILE A 1 255 ? 2.074 -28.469 -23.531 1 98.19 255 ILE A N 1
ATOM 2089 C CA . ILE A 1 255 ? 2.775 -27.25 -23.922 1 98.19 255 ILE A CA 1
ATOM 2090 C C . ILE A 1 255 ? 2.973 -26.359 -22.703 1 98.19 255 ILE A C 1
ATOM 2092 O O . ILE A 1 255 ? 4.012 -25.703 -22.562 1 98.19 255 ILE A O 1
ATOM 2096 N N . ASN A 1 256 ? 2.057 -26.391 -21.734 1 97.69 256 ASN A N 1
ATOM 2097 C CA . ASN A 1 256 ? 2.082 -25.469 -20.609 1 97.69 256 ASN A CA 1
ATOM 2098 C C . ASN A 1 256 ? 2.672 -26.125 -19.359 1 97.69 256 ASN A C 1
ATOM 2100 O O . ASN A 1 256 ? 3.031 -25.438 -18.406 1 97.69 256 ASN A O 1
ATOM 2104 N N . SER A 1 257 ? 2.906 -27.359 -19.328 1 97.44 257 SER A N 1
ATOM 2105 C CA . SER A 1 257 ? 3.293 -28.125 -18.156 1 97.44 257 SER A CA 1
ATOM 2106 C C . SER A 1 257 ? 4.645 -27.672 -17.609 1 97.44 257 SER A C 1
ATOM 2108 O O . SER A 1 257 ? 4.875 -27.688 -16.406 1 97.44 257 SER A O 1
ATOM 2110 N N . PRO A 1 258 ? 5.578 -27.141 -18.469 1 97 258 PRO A N 1
ATOM 2111 C CA 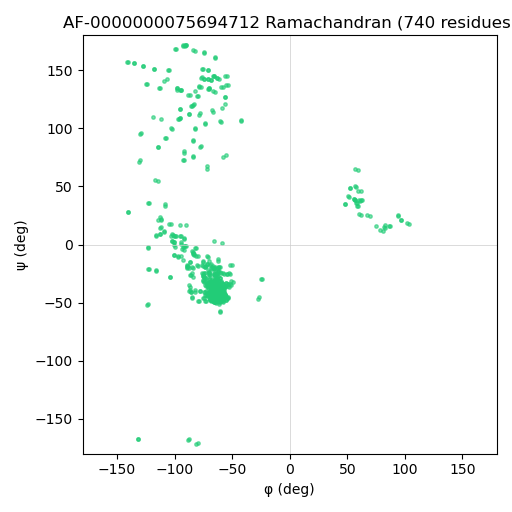. PRO A 1 258 ? 6.887 -26.75 -17.938 1 97 258 PRO A CA 1
ATOM 2112 C C . PRO A 1 258 ? 6.789 -25.641 -16.891 1 97 258 PRO A C 1
ATOM 2114 O O . PRO A 1 258 ? 7.691 -25.484 -16.062 1 97 258 PRO A O 1
ATOM 2117 N N . ALA A 1 259 ? 5.719 -24.922 -16.969 1 94.62 259 ALA A N 1
ATOM 2118 C CA . ALA A 1 259 ? 5.566 -23.797 -16.062 1 94.62 259 ALA A CA 1
ATOM 2119 C C . ALA A 1 259 ? 5.438 -24.266 -14.617 1 94.62 259 ALA A C 1
ATOM 2121 O O . ALA A 1 259 ? 5.703 -23.516 -13.68 1 94.62 259 ALA A O 1
ATOM 2122 N N . PHE A 1 260 ? 5.074 -25.547 -14.336 1 94.25 260 PHE A N 1
ATOM 2123 C CA . PHE A 1 260 ? 4.922 -26.094 -12.992 1 94.25 260 PHE A CA 1
ATOM 2124 C C . PHE A 1 260 ? 6.273 -26.484 -12.406 1 94.25 260 PHE A C 1
ATOM 2126 O O . PHE A 1 260 ? 6.391 -26.719 -11.203 1 94.25 260 PHE A O 1
ATOM 2133 N N . HIS A 1 261 ? 7.293 -26.625 -13.25 1 92.75 261 HIS A N 1
ATOM 2134 C CA . HIS A 1 261 ? 8.602 -27.109 -12.828 1 92.75 261 HIS A CA 1
ATOM 2135 C C . HIS A 1 261 ? 8.492 -28.469 -12.141 1 92.75 261 HIS A C 1
ATOM 2137 O O . HIS A 1 261 ? 9.117 -28.688 -11.102 1 92.75 261 HIS A O 1
ATOM 2143 N N . TYR A 1 262 ? 7.625 -29.328 -12.648 1 94.44 262 TYR A N 1
ATOM 2144 C CA . TYR A 1 262 ? 7.34 -30.609 -12.016 1 94.44 262 TYR A CA 1
ATOM 2145 C C . TYR A 1 262 ? 7.453 -31.75 -13.016 1 94.44 262 TYR A C 1
ATOM 2147 O O . TYR A 1 262 ? 6.469 -32.125 -13.664 1 94.44 262 TYR A O 1
ATOM 2155 N N . PRO A 1 263 ? 8.641 -32.406 -13.047 1 94.69 263 PRO A N 1
ATOM 2156 C CA . PRO A 1 263 ? 8.938 -33.438 -14.062 1 94.69 263 PRO A CA 1
ATOM 2157 C C . PRO A 1 263 ? 7.879 -34.531 -14.109 1 94.69 263 PRO A C 1
ATOM 2159 O O . PRO A 1 263 ? 7.488 -34.969 -15.195 1 94.69 263 PRO A O 1
ATOM 2162 N N . PRO A 1 264 ? 7.285 -34.938 -12.977 1 94.5 264 PRO A N 1
ATOM 2163 C CA . PRO A 1 264 ? 6.297 -36.031 -13.047 1 94.5 264 PRO A CA 1
ATOM 2164 C C . PRO A 1 264 ? 5.078 -35.656 -13.891 1 94.5 264 PRO A C 1
ATOM 2166 O O . PRO A 1 264 ? 4.477 -36.531 -14.539 1 94.5 264 PRO A O 1
ATOM 2169 N N . LEU A 1 265 ? 4.699 -34.406 -13.891 1 96.25 265 LEU A N 1
ATOM 2170 C CA . LEU A 1 265 ? 3.582 -34 -14.727 1 96.25 265 LEU A CA 1
ATOM 2171 C C . LEU A 1 265 ? 3.914 -34.156 -16.203 1 96.25 265 LEU A C 1
ATOM 2173 O O . LEU A 1 265 ? 3.098 -34.656 -16.969 1 96.25 265 LEU A O 1
ATOM 2177 N N . CYS A 1 266 ? 5.086 -33.719 -16.578 1 95.88 266 CYS A N 1
ATOM 2178 C CA . CYS A 1 266 ? 5.547 -33.844 -17.953 1 95.88 266 CYS A CA 1
ATOM 2179 C C . CYS A 1 266 ? 5.59 -35.312 -18.375 1 95.88 266 CYS A C 1
ATOM 2181 O O . CYS A 1 266 ? 5.09 -35.656 -19.453 1 95.88 266 CYS A O 1
ATOM 2183 N N . GLU A 1 267 ? 6.133 -36.094 -17.516 1 95.19 267 GLU A N 1
ATOM 2184 C CA . GLU A 1 267 ? 6.242 -37.531 -17.797 1 95.19 267 GLU A CA 1
ATOM 2185 C C . GLU A 1 267 ? 4.863 -38.156 -17.922 1 95.19 267 GLU A C 1
ATOM 2187 O O . GLU A 1 267 ? 4.648 -39 -18.797 1 95.19 267 GLU A O 1
ATOM 2192 N N . TYR A 1 268 ? 3.979 -37.812 -17.125 1 96 268 TYR A N 1
ATOM 2193 C CA . TYR A 1 268 ? 2.611 -38.312 -17.188 1 96 268 TYR A CA 1
ATOM 2194 C C . TYR A 1 268 ? 1.967 -38 -18.531 1 96 268 TYR A C 1
ATOM 2196 O O . TYR A 1 268 ? 1.402 -38.875 -19.188 1 96 268 TYR A O 1
ATOM 2204 N N . LEU A 1 269 ? 2.094 -36.781 -18.953 1 96.75 269 LEU A N 1
ATOM 2205 C CA . LEU A 1 269 ? 1.491 -36.344 -20.203 1 96.75 269 LEU A CA 1
ATOM 2206 C C . LEU A 1 269 ? 2.125 -37.094 -21.391 1 96.75 269 LEU A C 1
ATOM 2208 O O . LEU A 1 269 ? 1.431 -37.469 -22.328 1 96.75 269 LEU A O 1
ATOM 2212 N N . LEU A 1 270 ? 3.422 -37.344 -21.312 1 96.06 270 LEU A N 1
ATOM 2213 C CA . LEU A 1 270 ? 4.109 -38.094 -22.328 1 96.06 270 LEU A CA 1
ATOM 2214 C C . LEU A 1 270 ? 3.594 -39.531 -22.375 1 96.06 270 LEU A C 1
ATOM 2216 O O . LEU A 1 270 ? 3.438 -40.125 -23.438 1 96.06 270 LEU A O 1
ATOM 2220 N N . SER A 1 271 ? 3.283 -40.031 -21.188 1 94.69 271 SER A N 1
ATOM 2221 C CA . SER A 1 271 ? 2.785 -41.406 -21.094 1 94.69 271 SER A CA 1
ATOM 2222 C C . SER A 1 271 ? 1.4 -41.531 -21.734 1 94.69 271 SER A C 1
ATOM 2224 O O . SER A 1 271 ? 0.972 -42.625 -22.078 1 94.69 271 SER A O 1
ATOM 2226 N N . LEU A 1 272 ? 0.742 -40.438 -21.891 1 94.19 272 LEU A N 1
ATOM 2227 C CA . LEU A 1 272 ? -0.577 -40.438 -22.516 1 94.19 272 LEU A CA 1
ATOM 2228 C C . LEU A 1 272 ? -0.459 -40.406 -24.031 1 94.19 272 LEU A C 1
ATOM 2230 O O . LEU A 1 272 ? -1.469 -40.438 -24.734 1 94.19 272 LEU A O 1
ATOM 2234 N N . GLY A 1 273 ? 0.783 -40.219 -24.547 1 94.44 273 GLY A N 1
ATOM 2235 C CA . GLY A 1 273 ? 1.021 -40.344 -25.969 1 94.44 273 GLY A CA 1
ATOM 2236 C C . GLY A 1 273 ? 1.005 -39 -26.688 1 94.44 273 GLY A C 1
ATOM 2237 O O . GLY A 1 273 ? 0.748 -38.938 -27.891 1 94.44 273 GLY A O 1
ATOM 2238 N N . VAL A 1 274 ? 1.209 -38 -26 1 96.69 274 VAL A N 1
ATOM 2239 C CA . VAL A 1 274 ? 1.193 -36.656 -26.609 1 96.69 274 VAL A CA 1
ATOM 2240 C C . VAL A 1 274 ? 2.363 -36.531 -27.578 1 96.69 274 VAL A C 1
ATOM 2242 O O . VAL A 1 274 ? 3.426 -37.125 -27.359 1 96.69 274 VAL A O 1
ATOM 2245 N N . ASN A 1 275 ? 2.119 -35.781 -28.672 1 97.12 275 ASN A N 1
ATOM 2246 C CA . ASN A 1 275 ? 3.207 -35.375 -29.562 1 97.12 275 ASN A CA 1
ATOM 2247 C C . ASN A 1 275 ? 4.172 -34.406 -28.891 1 97.12 275 ASN A C 1
ATOM 2249 O O . ASN A 1 275 ? 3.793 -33.312 -28.531 1 97.12 275 ASN A O 1
ATOM 2253 N N . VAL A 1 276 ? 5.418 -34.875 -28.703 1 97.94 276 VAL A N 1
ATOM 2254 C CA . VAL A 1 276 ? 6.414 -34.125 -27.969 1 97.94 276 VAL A CA 1
ATOM 2255 C C . VAL A 1 276 ? 6.656 -32.781 -28.672 1 97.94 276 VAL A C 1
ATOM 2257 O O . VAL A 1 276 ? 7.059 -31.797 -28.031 1 97.94 276 VAL A O 1
ATOM 2260 N N . ASN A 1 277 ? 6.379 -32.688 -29.938 1 98.06 277 ASN A N 1
ATOM 2261 C CA . ASN A 1 277 ? 6.594 -31.453 -30.703 1 98.06 277 ASN A CA 1
ATOM 2262 C C . ASN A 1 277 ? 5.281 -30.719 -30.984 1 98.06 277 ASN A C 1
ATOM 2264 O O . ASN A 1 277 ? 5.199 -29.906 -31.906 1 98.06 277 ASN A O 1
ATOM 2268 N N . ALA A 1 278 ? 4.238 -31.078 -30.203 1 97.19 278 ALA A N 1
ATOM 2269 C CA . ALA A 1 278 ? 2.969 -30.375 -30.359 1 97.19 278 ALA A CA 1
ATOM 2270 C C . ALA A 1 278 ? 3.158 -28.859 -30.219 1 97.19 278 ALA A C 1
ATOM 2272 O O . ALA A 1 278 ? 3.994 -28.406 -29.422 1 97.19 278 ALA A O 1
ATOM 2273 N N . THR A 1 279 ? 2.393 -28.047 -30.984 1 96.38 279 THR A N 1
ATOM 2274 C CA . THR A 1 279 ? 2.48 -26.594 -30.938 1 96.38 279 THR A CA 1
ATOM 2275 C C . THR A 1 279 ? 1.104 -25.984 -30.719 1 96.38 279 THR A C 1
ATOM 2277 O O . THR A 1 279 ? 0.082 -26.625 -30.953 1 96.38 279 THR A O 1
ATOM 2280 N N . ASP A 1 280 ? 1.135 -24.844 -30.156 1 94.69 280 ASP A N 1
ATOM 2281 C CA . ASP A 1 280 ? -0.1 -24.062 -30.078 1 94.69 280 ASP A CA 1
ATOM 2282 C C . ASP A 1 280 ? -0.273 -23.188 -31.312 1 94.69 280 ASP A C 1
ATOM 2284 O O . ASP A 1 280 ? 0.375 -23.422 -32.344 1 94.69 280 ASP A O 1
ATOM 2288 N N . SER A 1 281 ? -1.221 -22.25 -31.266 1 92.12 281 SER A N 1
ATOM 2289 C CA . SER A 1 281 ? -1.555 -21.422 -32.438 1 92.12 281 SER A CA 1
ATOM 2290 C C . SER A 1 281 ? -0.384 -20.531 -32.844 1 92.12 281 SER A C 1
ATOM 2292 O O . SER A 1 281 ? -0.279 -20.125 -34 1 92.12 281 SER A O 1
ATOM 2294 N N . SER A 1 282 ? 0.542 -20.328 -31.922 1 93.56 282 SER A N 1
ATOM 2295 C CA . SER A 1 282 ? 1.706 -19.5 -32.188 1 93.56 282 SER A CA 1
ATOM 2296 C C . SER A 1 282 ? 2.938 -20.344 -32.5 1 93.56 282 SER A C 1
ATOM 2298 O O . SER A 1 282 ? 4.059 -19.828 -32.5 1 93.56 282 SER A O 1
ATOM 2300 N N . SER A 1 283 ? 2.729 -21.656 -32.625 1 96 283 SER A N 1
ATOM 2301 C CA . SER A 1 283 ? 3.807 -22.594 -32.906 1 96 283 SER A CA 1
ATOM 2302 C C . SER A 1 283 ? 4.746 -22.719 -31.703 1 96 283 SER A C 1
ATOM 2304 O O . SER A 1 283 ? 5.945 -22.953 -31.875 1 96 283 SER A O 1
ATOM 2306 N N . THR A 1 284 ? 4.23 -22.438 -30.547 1 96.94 284 THR A N 1
ATOM 2307 C CA . THR A 1 284 ? 4.988 -22.609 -29.328 1 96.94 284 THR A CA 1
ATOM 2308 C C . THR A 1 284 ? 4.984 -24.078 -28.891 1 96.94 284 THR A C 1
ATOM 2310 O O . THR A 1 284 ? 3.932 -24.719 -28.875 1 96.94 284 THR A O 1
ATOM 2313 N N . THR A 1 285 ? 6.168 -24.609 -28.656 1 98.06 285 THR A N 1
ATOM 2314 C CA . THR A 1 285 ? 6.301 -25.969 -28.172 1 98.06 285 THR A CA 1
ATOM 2315 C C . THR A 1 285 ? 6.527 -25.984 -26.656 1 98.06 285 THR A C 1
ATOM 2317 O O . THR A 1 285 ? 6.766 -24.938 -26.047 1 98.06 285 THR A O 1
ATOM 2320 N N . ALA A 1 286 ? 6.434 -27.172 -26.031 1 98.44 286 ALA A N 1
ATOM 2321 C CA . ALA A 1 286 ? 6.742 -27.328 -24.609 1 98.44 286 ALA A CA 1
ATOM 2322 C C . ALA A 1 286 ? 8.188 -26.922 -24.328 1 98.44 286 ALA A C 1
ATOM 2324 O O . ALA A 1 286 ? 8.484 -26.391 -23.25 1 98.44 286 ALA A O 1
ATOM 2325 N N . LEU A 1 287 ? 9.062 -27.156 -25.312 1 98.56 287 LEU A N 1
ATOM 2326 C CA . LEU A 1 287 ? 10.469 -26.797 -25.125 1 98.56 287 LEU A CA 1
ATOM 2327 C C . LEU A 1 287 ? 10.641 -25.281 -25.078 1 98.56 287 LEU A C 1
ATOM 2329 O O . LEU A 1 287 ? 11.453 -24.766 -24.297 1 98.56 287 LEU A O 1
ATOM 2333 N N . HIS A 1 288 ? 9.922 -24.594 -25.938 1 98.31 288 HIS A N 1
ATOM 2334 C CA . HIS A 1 288 ? 9.914 -23.141 -25.844 1 98.31 288 HIS A CA 1
ATOM 2335 C C . HIS A 1 288 ? 9.539 -22.672 -24.453 1 98.31 288 HIS A C 1
ATOM 2337 O O . HIS A 1 288 ? 10.188 -21.797 -23.891 1 98.31 288 HIS A O 1
ATOM 2343 N N . ASN A 1 289 ? 8.469 -23.281 -23.875 1 97.75 289 ASN A N 1
ATOM 2344 C CA . ASN A 1 289 ? 8.008 -22.875 -22.547 1 97.75 289 ASN A CA 1
ATOM 2345 C C . ASN A 1 289 ? 8.992 -23.297 -21.469 1 97.75 289 ASN A C 1
ATOM 2347 O O . ASN A 1 289 ? 9.164 -22.578 -20.469 1 97.75 289 ASN A O 1
ATOM 2351 N N . ALA A 1 290 ? 9.625 -24.438 -21.609 1 98.06 290 ALA A N 1
ATOM 2352 C CA . ALA A 1 290 ? 10.672 -24.812 -20.656 1 98.06 290 ALA A CA 1
ATOM 2353 C C . ALA A 1 290 ? 11.773 -23.766 -20.609 1 98.06 290 ALA A C 1
ATOM 2355 O O . ALA A 1 290 ? 12.312 -23.484 -19.547 1 98.06 290 ALA A O 1
ATOM 2356 N N . ALA A 1 291 ? 12.102 -23.219 -21.781 1 97.5 291 ALA A N 1
ATOM 2357 C CA . ALA A 1 291 ? 13.094 -22.156 -21.875 1 97.5 291 ALA A CA 1
ATOM 2358 C C . ALA A 1 291 ? 12.578 -20.875 -21.219 1 97.5 291 ALA A C 1
ATOM 2360 O O . ALA A 1 291 ? 13.312 -20.203 -20.484 1 97.5 291 ALA A O 1
ATOM 2361 N N . LEU A 1 292 ? 11.352 -20.625 -21.594 1 95.56 292 LEU A N 1
ATOM 2362 C CA . LEU A 1 292 ? 10.734 -19.406 -21.062 1 95.56 292 LEU A CA 1
ATOM 2363 C C . LEU A 1 292 ? 10.734 -19.406 -19.547 1 95.56 292 LEU A C 1
ATOM 2365 O O . LEU A 1 292 ? 11.07 -18.406 -18.922 1 95.56 292 LEU A O 1
ATOM 2369 N N . TYR A 1 293 ? 10.445 -20.547 -18.906 1 93.94 293 TYR A N 1
ATOM 2370 C CA . TYR A 1 293 ? 10.242 -20.625 -17.453 1 93.94 293 TYR A CA 1
ATOM 2371 C C . TYR A 1 293 ? 11.492 -21.125 -16.75 1 93.94 293 TYR A C 1
ATOM 2373 O O . TYR A 1 293 ? 11.508 -21.25 -15.523 1 93.94 293 TYR A O 1
ATOM 2381 N N . ASP A 1 294 ? 12.516 -21.453 -17.484 1 94 294 ASP A N 1
ATOM 2382 C CA . ASP A 1 294 ? 13.773 -21.969 -16.969 1 94 294 ASP A CA 1
ATOM 2383 C C . ASP A 1 294 ? 13.547 -23.266 -16.188 1 94 294 ASP A C 1
ATOM 2385 O O . ASP A 1 294 ? 13.875 -23.359 -15.008 1 94 294 ASP A O 1
ATOM 2389 N N . SER A 1 295 ? 13.094 -24.25 -16.906 1 95.38 295 SER A N 1
ATOM 2390 C CA . SER A 1 295 ? 12.852 -25.594 -16.375 1 95.38 295 SER A CA 1
ATOM 2391 C C . SER A 1 295 ? 13.805 -26.609 -17.016 1 95.38 295 SER A C 1
ATOM 2393 O O . SER A 1 295 ? 13.391 -27.406 -17.844 1 95.38 295 SER A O 1
ATOM 2395 N N . PRO A 1 296 ? 15 -26.656 -16.422 1 95.56 296 PRO A N 1
ATOM 2396 C CA . PRO A 1 296 ? 16.031 -27.484 -17.062 1 95.56 296 PRO A CA 1
ATOM 2397 C C . PRO A 1 296 ? 15.703 -28.969 -17.031 1 95.56 296 PRO A C 1
ATOM 2399 O O . PRO A 1 296 ? 15.977 -29.688 -18 1 95.56 296 PRO A O 1
ATOM 2402 N N . GLU A 1 297 ? 15.117 -29.438 -15.977 1 94.94 297 GLU A N 1
ATOM 2403 C CA . GLU A 1 297 ? 14.797 -30.859 -15.875 1 94.94 297 GLU A CA 1
ATOM 2404 C C . GLU A 1 297 ? 13.734 -31.266 -16.891 1 94.94 297 GLU A C 1
ATOM 2406 O O . GLU A 1 297 ? 13.828 -32.344 -17.5 1 94.94 297 GLU A O 1
ATOM 2411 N N . ILE A 1 298 ? 12.82 -30.422 -17.031 1 97.19 298 ILE A N 1
ATOM 2412 C CA . ILE A 1 298 ? 11.75 -30.688 -18 1 97.19 298 ILE A CA 1
ATOM 2413 C C . ILE A 1 298 ? 12.312 -30.609 -19.422 1 97.19 298 ILE A C 1
ATOM 2415 O O . ILE A 1 298 ? 11.961 -31.438 -20.266 1 97.19 298 ILE A O 1
ATOM 2419 N N . ALA A 1 299 ? 13.172 -29.641 -19.625 1 98.19 299 ALA A N 1
ATOM 2420 C CA . ALA A 1 299 ? 13.828 -29.547 -20.938 1 98.19 299 ALA A CA 1
ATOM 2421 C C . ALA A 1 299 ? 14.57 -30.828 -21.266 1 98.19 299 ALA A C 1
ATOM 2423 O O . ALA A 1 299 ? 14.484 -31.328 -22.391 1 98.19 299 ALA A O 1
ATOM 2424 N N . GLU A 1 300 ? 15.234 -31.359 -20.297 1 97.75 300 GLU A N 1
ATOM 2425 C CA . GLU A 1 300 ? 15.961 -32.594 -20.484 1 97.75 300 GLU A CA 1
ATOM 2426 C C . GLU A 1 300 ? 15.023 -33.75 -20.891 1 97.75 300 GLU A C 1
ATOM 2428 O O . GLU A 1 300 ? 15.328 -34.5 -21.812 1 97.75 300 GLU A O 1
ATOM 2433 N N . ILE A 1 301 ? 13.945 -33.781 -20.219 1 97.19 301 ILE A N 1
ATOM 2434 C CA . ILE A 1 301 ? 12.969 -34.844 -20.469 1 97.19 301 ILE A CA 1
ATOM 2435 C C . ILE A 1 301 ? 12.414 -34.688 -21.891 1 97.19 301 ILE A C 1
ATOM 2437 O O . ILE A 1 301 ? 12.367 -35.656 -22.641 1 97.19 301 ILE A O 1
ATOM 2441 N N . ILE A 1 302 ? 12.07 -33.5 -22.266 1 98.19 302 ILE A N 1
ATOM 2442 C CA . ILE A 1 302 ? 11.453 -33.219 -23.562 1 98.19 302 ILE A CA 1
ATOM 2443 C C . ILE A 1 302 ? 12.438 -33.531 -24.688 1 98.19 302 ILE A C 1
ATOM 2445 O O . ILE A 1 302 ? 12.086 -34.156 -25.672 1 98.19 302 ILE A O 1
ATOM 2449 N N . ILE A 1 303 ? 13.672 -33.188 -24.516 1 98.12 303 ILE A N 1
ATOM 2450 C CA . ILE A 1 303 ? 14.711 -33.406 -25.516 1 98.12 303 ILE A CA 1
ATOM 2451 C C . ILE A 1 303 ? 14.984 -34.906 -25.656 1 98.12 303 ILE A C 1
ATOM 2453 O O . ILE A 1 303 ? 15.102 -35.438 -26.766 1 98.12 303 ILE A O 1
ATOM 2457 N N . SER A 1 304 ? 15.031 -35.562 -24.547 1 97.12 304 SER A N 1
ATOM 2458 C CA . SER A 1 304 ? 15.305 -36.969 -24.547 1 97.12 304 SER A CA 1
ATOM 2459 C C . SER A 1 304 ? 14.188 -37.75 -25.219 1 97.12 304 SER A C 1
ATOM 2461 O O . SER A 1 304 ? 14.406 -38.875 -25.703 1 97.12 304 SER A O 1
ATOM 2463 N N . HIS A 1 305 ? 13.047 -37.188 -25.297 1 97.31 305 HIS A N 1
ATOM 2464 C CA . HIS A 1 305 ? 11.906 -37.844 -25.938 1 97.31 305 HIS A CA 1
ATOM 2465 C C . HIS A 1 305 ? 11.766 -37.438 -27.391 1 97.31 305 HIS A C 1
ATOM 2467 O O . HIS A 1 305 ? 10.75 -37.688 -28.031 1 97.31 305 HIS A O 1
ATOM 2473 N N . GLY A 1 306 ? 12.766 -36.688 -27.891 1 97.12 306 GLY A N 1
ATOM 2474 C CA . GLY A 1 306 ? 12.852 -36.438 -29.312 1 97.12 306 GLY A CA 1
ATOM 2475 C C . GLY A 1 306 ? 12.359 -35.062 -29.734 1 97.12 306 GLY A C 1
ATOM 2476 O O . GLY A 1 306 ? 12.023 -34.844 -30.906 1 97.12 306 GLY A O 1
ATOM 2477 N N . ALA A 1 307 ? 12.266 -34.188 -28.891 1 98 307 ALA A N 1
ATOM 2478 C CA . ALA A 1 307 ? 11.836 -32.812 -29.234 1 98 307 ALA A CA 1
ATOM 2479 C C . ALA A 1 307 ? 12.812 -32.188 -30.219 1 98 307 ALA A C 1
ATOM 2481 O O . ALA A 1 307 ? 14.023 -32.375 -30.125 1 98 307 ALA A O 1
ATOM 2482 N N . ASN A 1 308 ? 12.25 -31.406 -31.172 1 97.81 308 ASN A N 1
ATOM 2483 C CA . ASN A 1 308 ? 13.078 -30.609 -32.062 1 97.81 308 ASN A CA 1
ATOM 2484 C C . ASN A 1 308 ? 13.68 -29.406 -31.344 1 97.81 308 ASN A C 1
ATOM 2486 O O . ASN A 1 308 ? 12.992 -28.422 -31.094 1 97.81 308 ASN A O 1
ATOM 2490 N N . ILE A 1 309 ? 14.945 -29.484 -31.016 1 97.94 309 ILE A N 1
ATOM 2491 C CA . ILE A 1 309 ? 15.633 -28.531 -30.156 1 97.94 309 ILE A CA 1
ATOM 2492 C C . ILE A 1 309 ? 15.727 -27.172 -30.875 1 97.94 309 ILE A C 1
ATOM 2494 O O . ILE A 1 309 ? 15.867 -26.141 -30.234 1 97.94 309 ILE A O 1
ATOM 2498 N N . ASN A 1 310 ? 15.609 -27.156 -32.219 1 97.56 310 ASN A N 1
ATOM 2499 C CA . ASN A 1 310 ? 15.797 -25.922 -33 1 97.56 310 ASN A CA 1
ATOM 2500 C C . ASN A 1 310 ? 14.492 -25.453 -33.625 1 97.56 310 ASN A C 1
ATOM 2502 O O . ASN A 1 310 ? 14.508 -24.641 -34.562 1 97.56 310 ASN A O 1
ATOM 2506 N N . ALA A 1 311 ? 13.367 -26 -33.156 1 96.12 311 ALA A N 1
ATOM 2507 C CA . ALA A 1 311 ? 12.078 -25.531 -33.656 1 96.12 311 ALA A CA 1
ATOM 2508 C C . ALA A 1 311 ? 11.898 -24.031 -33.375 1 96.12 311 ALA A C 1
ATOM 2510 O O . ALA A 1 311 ? 12.273 -23.547 -32.312 1 96.12 311 ALA A O 1
ATOM 2511 N N . ASN A 1 312 ? 11.43 -23.25 -34.312 1 93.38 312 ASN A N 1
ATOM 2512 C CA . ASN A 1 312 ? 11.125 -21.844 -34.094 1 93.38 312 ASN A CA 1
ATOM 2513 C C . ASN A 1 312 ? 9.625 -21.594 -34 1 93.38 312 ASN A C 1
ATOM 2515 O O . ASN A 1 312 ? 8.836 -22.406 -34.5 1 93.38 312 ASN A O 1
ATOM 2519 N N . ASN A 1 313 ? 9.234 -20.625 -33.281 1 91.62 313 ASN A N 1
ATOM 2520 C CA . ASN A 1 313 ? 7.816 -20.281 -33.188 1 91.62 313 ASN A CA 1
ATOM 2521 C C . ASN A 1 313 ? 7.426 -19.25 -34.25 1 91.62 313 ASN A C 1
ATOM 2523 O O . ASN A 1 313 ? 8.266 -18.797 -35.031 1 91.62 313 ASN A O 1
ATOM 2527 N N . ASN A 1 314 ? 6.145 -19.016 -34.375 1 90.12 314 ASN A N 1
ATOM 2528 C CA . ASN A 1 314 ? 5.668 -18.062 -35.375 1 90.12 314 ASN A CA 1
ATOM 2529 C C . ASN A 1 314 ? 5.734 -16.625 -34.844 1 90.12 314 ASN A C 1
ATOM 2531 O O . ASN A 1 314 ? 5.449 -15.68 -35.562 1 90.12 314 ASN A O 1
ATOM 2535 N N . PHE A 1 315 ? 6.07 -16.578 -33.562 1 87.88 315 PHE A N 1
ATOM 2536 C CA . PHE A 1 315 ? 6.25 -15.281 -32.938 1 87.88 315 PHE A CA 1
ATOM 2537 C C . PHE A 1 315 ? 7.703 -14.828 -33.031 1 87.88 315 PHE A C 1
ATOM 2539 O O . PHE A 1 315 ? 8.469 -14.984 -32.062 1 87.88 315 PHE A O 1
ATOM 2546 N N . HIS A 1 316 ? 8.164 -14.32 -34.156 1 89.62 316 HIS A N 1
ATOM 2547 C CA . HIS A 1 316 ? 9.469 -13.734 -34.438 1 89.62 316 HIS A CA 1
ATOM 2548 C C . HIS A 1 316 ? 10.508 -14.812 -34.719 1 89.62 316 HIS A C 1
ATOM 2550 O O . HIS A 1 316 ? 11.711 -14.586 -34.562 1 89.62 316 HIS A O 1
ATOM 2556 N N . LYS A 1 317 ? 10.031 -16.047 -34.969 1 95.19 317 LYS A N 1
ATOM 2557 C CA . LYS A 1 317 ? 10.914 -17.156 -35.312 1 95.19 317 LYS A CA 1
ATOM 2558 C C . LYS A 1 317 ? 11.93 -17.438 -34.219 1 95.19 317 LYS A C 1
ATOM 2560 O O . LYS A 1 317 ? 13.125 -17.562 -34.469 1 95.19 317 LYS A O 1
ATOM 2565 N N . LEU A 1 318 ? 11.445 -17.469 -33 1 96.75 318 LEU A N 1
ATOM 2566 C CA . LEU A 1 318 ? 12.312 -17.703 -31.844 1 96.75 318 LEU A CA 1
ATOM 2567 C C . LEU A 1 318 ? 12.492 -19.188 -31.562 1 96.75 318 LEU A C 1
ATOM 2569 O O . LEU A 1 318 ? 11.516 -19.938 -31.562 1 96.75 318 LEU A O 1
ATOM 2573 N N . THR A 1 319 ? 13.727 -19.594 -31.438 1 97.44 319 THR A N 1
ATOM 2574 C CA . THR A 1 319 ? 14 -20.938 -30.922 1 97.44 319 THR A CA 1
ATOM 2575 C C . THR A 1 319 ? 13.984 -20.953 -29.406 1 97.44 319 THR A C 1
ATOM 2577 O O . THR A 1 319 ? 13.953 -19.891 -28.766 1 97.44 319 THR A O 1
ATOM 2580 N N . ALA A 1 320 ? 13.953 -22.172 -28.812 1 98 320 ALA A N 1
ATOM 2581 C CA . ALA A 1 320 ? 14.039 -22.297 -27.359 1 98 320 ALA A CA 1
ATOM 2582 C C . ALA A 1 320 ? 15.289 -21.594 -26.828 1 98 320 ALA A C 1
ATOM 2584 O O . ALA A 1 320 ? 15.25 -20.984 -25.766 1 98 320 ALA A O 1
ATOM 2585 N N . LEU A 1 321 ? 16.359 -21.625 -27.641 1 96.69 321 LEU A N 1
ATOM 2586 C CA . LEU A 1 321 ? 17.609 -21 -27.234 1 96.69 321 LEU A CA 1
ATOM 2587 C C . LEU A 1 321 ? 17.484 -19.484 -27.219 1 96.69 321 LEU A C 1
ATOM 2589 O O . LEU A 1 321 ? 17.969 -18.828 -26.297 1 96.69 321 LEU A O 1
ATOM 2593 N N . HIS A 1 322 ? 16.844 -18.938 -28.266 1 96.12 322 HIS A N 1
ATOM 2594 C CA . HIS A 1 322 ? 16.578 -17.5 -28.281 1 96.12 322 HIS A CA 1
ATOM 2595 C C . HIS A 1 322 ? 15.82 -17.062 -27.031 1 96.12 322 HIS A C 1
ATOM 2597 O O . HIS A 1 322 ? 16.156 -16.062 -26.422 1 96.12 322 HIS A O 1
ATOM 2603 N N . ILE A 1 323 ? 14.805 -17.859 -26.734 1 96.5 323 ILE A N 1
ATOM 2604 C CA . ILE A 1 323 ? 13.922 -17.531 -25.625 1 96.5 323 ILE A CA 1
ATOM 2605 C C . ILE A 1 323 ? 14.695 -17.609 -24.312 1 96.5 323 ILE A C 1
ATOM 2607 O O . ILE A 1 323 ? 14.609 -16.703 -23.484 1 96.5 323 ILE A O 1
ATOM 2611 N N . ALA A 1 324 ? 15.43 -18.656 -24.078 1 95.94 324 ALA A N 1
ATOM 2612 C CA . ALA A 1 324 ? 16.219 -18.812 -22.859 1 95.94 324 ALA A CA 1
ATOM 2613 C C . ALA A 1 324 ? 17.188 -17.656 -22.672 1 95.94 324 ALA A C 1
ATOM 2615 O O . ALA A 1 324 ? 17.344 -17.141 -21.562 1 95.94 324 ALA A O 1
ATOM 2616 N N . ALA A 1 325 ? 17.828 -17.266 -23.75 1 93.31 325 ALA A N 1
ATOM 2617 C CA . ALA A 1 325 ? 18.766 -16.141 -23.688 1 93.31 325 ALA A CA 1
ATOM 2618 C C . ALA A 1 325 ? 18.062 -14.836 -23.359 1 93.31 325 ALA A C 1
ATOM 2620 O O . ALA A 1 325 ? 18.531 -14.062 -22.516 1 93.31 325 ALA A O 1
ATOM 2621 N N . THR A 1 326 ? 16.969 -14.656 -24.094 1 91.38 326 THR A N 1
ATOM 2622 C CA . THR A 1 326 ? 16.203 -13.43 -23.922 1 91.38 326 THR A CA 1
ATOM 2623 C C . THR A 1 326 ? 15.695 -13.305 -22.484 1 91.38 326 THR A C 1
ATOM 2625 O O . THR A 1 326 ? 15.695 -12.219 -21.906 1 91.38 326 THR A O 1
ATOM 2628 N N . HIS A 1 327 ? 15.328 -14.406 -21.891 1 90.94 327 HIS A N 1
ATOM 2629 C CA . HIS A 1 327 ? 14.711 -14.391 -20.578 1 90.94 327 HIS A CA 1
ATOM 2630 C C . HIS A 1 327 ? 15.727 -14.742 -19.5 1 90.94 327 HIS A C 1
ATOM 2632 O O . HIS A 1 327 ? 15.367 -14.898 -18.328 1 90.94 327 HIS A O 1
ATOM 2638 N N . GLU A 1 328 ? 16.922 -14.953 -19.859 1 88.62 328 GLU A N 1
ATOM 2639 C CA . GLU A 1 328 ? 18.016 -15.234 -18.953 1 88.62 328 GLU A CA 1
ATOM 2640 C C . GLU A 1 328 ? 17.766 -16.516 -18.156 1 88.62 328 GLU A C 1
ATOM 2642 O O . GLU A 1 328 ? 17.969 -16.547 -16.938 1 88.62 328 GLU A O 1
ATOM 2647 N N . SER A 1 329 ? 17.188 -17.453 -18.828 1 91.88 329 SER A N 1
ATOM 2648 C CA . SER A 1 329 ? 17 -18.797 -18.281 1 91.88 329 SER A CA 1
ATOM 2649 C C . SER A 1 329 ? 18.297 -19.594 -18.328 1 91.88 329 SER A C 1
ATOM 2651 O O . SER A 1 329 ? 18.453 -20.484 -19.156 1 91.88 329 SER A O 1
ATOM 2653 N N . TYR A 1 330 ? 19.141 -19.438 -17.344 1 87.62 330 TYR A N 1
ATOM 2654 C CA . TYR A 1 330 ? 20.516 -19.906 -17.344 1 87.62 330 TYR A CA 1
ATOM 2655 C C . TYR A 1 330 ? 20.578 -21.422 -17.359 1 87.62 330 TYR A C 1
ATOM 2657 O O . TYR A 1 330 ? 21.297 -22.016 -18.156 1 87.62 330 TYR A O 1
ATOM 2665 N N . SER A 1 331 ? 19.812 -21.984 -16.484 1 91.44 331 SER A N 1
ATOM 2666 C CA . SER A 1 331 ? 19.891 -23.438 -16.328 1 91.44 331 SER A CA 1
ATOM 2667 C C . SER A 1 331 ? 19.406 -24.156 -17.578 1 91.44 331 SER A C 1
ATOM 2669 O O . SER A 1 331 ? 20.016 -25.125 -18.016 1 91.44 331 SER A O 1
ATOM 2671 N N . THR A 1 332 ? 18.328 -23.594 -18.094 1 96.19 332 THR A N 1
ATOM 2672 C CA . THR A 1 332 ? 17.797 -24.234 -19.297 1 96.19 332 THR A CA 1
ATOM 2673 C C . THR A 1 332 ? 18.688 -23.938 -20.5 1 96.19 332 THR A C 1
ATOM 2675 O O . THR A 1 332 ? 18.828 -24.797 -21.391 1 96.19 332 THR A O 1
ATOM 2678 N N . LEU A 1 333 ? 19.234 -22.781 -20.531 1 94.88 333 LEU A N 1
ATOM 2679 C CA . LEU A 1 333 ? 20.172 -22.438 -21.594 1 94.88 333 LEU A CA 1
ATOM 2680 C C . LEU A 1 333 ? 21.328 -23.438 -21.656 1 94.88 333 LEU A C 1
ATOM 2682 O O . LEU A 1 333 ? 21.703 -23.891 -22.734 1 94.88 333 LEU A O 1
ATOM 2686 N N . LYS A 1 334 ? 21.859 -23.797 -20.562 1 93.94 334 LYS A N 1
ATOM 2687 C CA . LYS A 1 334 ? 22.938 -24.781 -20.469 1 93.94 334 LYS A CA 1
ATOM 2688 C C . LYS A 1 334 ? 22.516 -26.141 -21.016 1 93.94 334 LYS A C 1
ATOM 2690 O O . LYS A 1 334 ? 23.266 -26.797 -21.719 1 93.94 334 LYS A O 1
ATOM 2695 N N . VAL A 1 335 ? 21.312 -26.516 -20.641 1 96.31 335 VAL A N 1
ATOM 2696 C CA . VAL A 1 335 ? 20.781 -27.797 -21.094 1 96.31 335 VAL A CA 1
ATOM 2697 C C . VAL A 1 335 ? 20.672 -27.781 -22.625 1 96.31 335 VAL A C 1
ATOM 2699 O O . VAL A 1 335 ? 21.078 -28.734 -23.281 1 96.31 335 VAL A O 1
ATOM 2702 N N . LEU A 1 336 ? 20.156 -26.719 -23.188 1 97.31 336 LEU A N 1
ATOM 2703 C CA . LEU A 1 336 ? 19.984 -26.609 -24.641 1 97.31 336 LEU A CA 1
ATOM 2704 C C . LEU A 1 336 ? 21.328 -26.672 -25.359 1 97.31 336 LEU A C 1
ATOM 2706 O O . LEU A 1 336 ? 21.469 -27.391 -26.344 1 97.31 336 LEU A O 1
ATOM 2710 N N . LEU A 1 337 ? 22.25 -26.016 -24.859 1 95.12 337 LEU A N 1
ATOM 2711 C CA . LEU A 1 337 ? 23.578 -25.984 -25.469 1 95.12 337 LEU A CA 1
ATOM 2712 C C . LEU A 1 337 ? 24.25 -27.344 -25.375 1 95.12 337 LEU A C 1
ATOM 2714 O O . LEU A 1 337 ? 24.891 -27.797 -26.328 1 95.12 337 LEU A O 1
ATOM 2718 N N . SER A 1 338 ? 24.109 -27.922 -24.25 1 95.12 338 SER A N 1
ATOM 2719 C CA . SER A 1 338 ? 24.734 -29.219 -24.047 1 95.12 338 SER A CA 1
ATOM 2720 C C . SER A 1 338 ? 24.156 -30.266 -25 1 95.12 338 SER A C 1
ATOM 2722 O O . SER A 1 338 ? 24.797 -31.266 -25.312 1 95.12 338 SER A O 1
ATOM 2724 N N . HIS A 1 339 ? 22.969 -30.062 -25.438 1 96.62 339 HIS A N 1
ATOM 2725 C CA . HIS A 1 339 ? 22.328 -31.016 -26.344 1 96.62 339 HIS A CA 1
ATOM 2726 C C . HIS A 1 339 ? 22.438 -30.562 -27.797 1 96.62 339 HIS A C 1
ATOM 2728 O O . HIS A 1 339 ? 21.766 -31.125 -28.672 1 96.62 339 HIS A O 1
ATOM 2734 N N . GLY A 1 340 ? 23.172 -29.516 -28.062 1 94.62 340 GLY A N 1
ATOM 2735 C CA . GLY A 1 340 ? 23.562 -29.172 -29.406 1 94.62 340 GLY A CA 1
ATOM 2736 C C . GLY A 1 340 ? 22.609 -28.172 -30.062 1 94.62 340 GLY A C 1
ATOM 2737 O O . GLY A 1 340 ? 22.453 -28.156 -31.281 1 94.62 340 GLY A O 1
ATOM 2738 N N . ALA A 1 341 ? 21.922 -27.375 -29.297 1 96.44 341 ALA A N 1
ATOM 2739 C CA . ALA A 1 341 ? 21.109 -26.312 -29.891 1 96.44 341 ALA A CA 1
ATOM 2740 C C . ALA A 1 341 ? 21.953 -25.406 -30.797 1 96.44 341 ALA A C 1
ATOM 2742 O O . ALA A 1 341 ? 23.094 -25.078 -30.469 1 96.44 341 ALA A O 1
ATOM 2743 N N . ASP A 1 342 ? 21.406 -25.047 -31.969 1 95.31 342 ASP A N 1
ATOM 2744 C CA . ASP A 1 342 ? 22.141 -24.266 -32.969 1 95.31 342 ASP A CA 1
ATOM 2745 C C . ASP A 1 342 ? 22.188 -22.797 -32.594 1 95.31 342 ASP A C 1
ATOM 2747 O O . ASP A 1 342 ? 21.172 -22.094 -32.656 1 95.31 342 ASP A O 1
ATOM 2751 N N . MET A 1 343 ? 23.344 -22.266 -32.281 1 94 343 MET A N 1
ATOM 2752 C CA . MET A 1 343 ? 23.531 -20.891 -31.812 1 94 343 MET A CA 1
ATOM 2753 C C . MET A 1 343 ? 23.547 -19.922 -33 1 94 343 MET A C 1
ATOM 2755 O O . MET A 1 343 ? 23.484 -18.703 -32.781 1 94 343 MET A O 1
ATOM 2759 N N . MET A 1 344 ? 23.594 -20.453 -34.188 1 93.62 344 MET A N 1
ATOM 2760 C CA . MET A 1 344 ? 23.781 -19.609 -35.375 1 93.62 344 MET A CA 1
ATOM 2761 C C . MET A 1 344 ? 22.438 -19.234 -36 1 93.62 344 MET A C 1
ATOM 2763 O O . MET A 1 344 ? 22.375 -18.375 -36.875 1 93.62 344 MET A O 1
ATOM 2767 N N . LEU A 1 345 ? 21.375 -19.875 -35.531 1 95.19 345 LEU A N 1
ATOM 2768 C CA . LEU A 1 345 ? 20.062 -19.562 -36.094 1 95.19 345 LEU A CA 1
ATOM 2769 C C . LEU A 1 345 ? 19.656 -18.141 -35.781 1 95.19 345 LEU A C 1
ATOM 2771 O O . LEU A 1 345 ? 19.922 -17.641 -34.656 1 95.19 345 LEU A O 1
ATOM 2775 N N . GLU A 1 346 ? 18.953 -17.484 -36.719 1 94.94 346 GLU A N 1
ATOM 2776 C CA . GLU A 1 346 ? 18.516 -16.109 -36.562 1 94.94 346 GLU A CA 1
ATOM 2777 C C . GLU A 1 346 ? 17.016 -16.031 -36.375 1 94.94 346 GLU A C 1
ATOM 2779 O O . GLU A 1 346 ? 16.25 -16.812 -36.938 1 94.94 346 GLU A O 1
ATOM 2784 N N . ASN A 1 347 ? 16.641 -15.141 -35.5 1 94.38 347 ASN A N 1
ATOM 2785 C CA . ASN A 1 347 ? 15.211 -14.844 -35.406 1 94.38 347 ASN A CA 1
ATOM 2786 C C . ASN A 1 347 ? 14.758 -13.891 -36.531 1 94.38 347 ASN A C 1
ATOM 2788 O O . ASN A 1 347 ? 15.492 -13.656 -37.469 1 94.38 347 ASN A O 1
ATOM 2792 N N . SER A 1 348 ? 13.531 -13.406 -36.438 1 93.38 348 SER A N 1
ATOM 2793 C CA . SER A 1 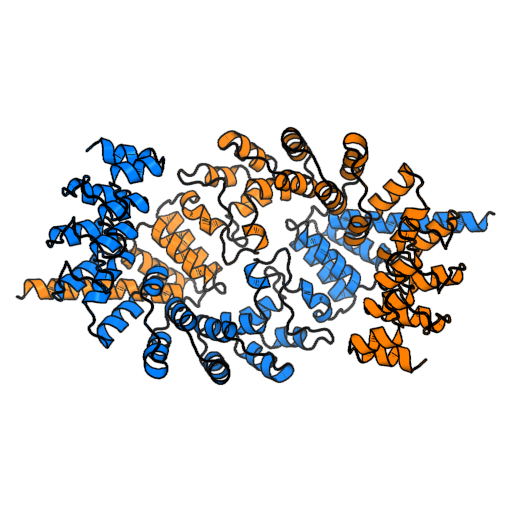348 ? 12.984 -12.586 -37.531 1 93.38 348 SER A CA 1
ATOM 2794 C C . SER A 1 348 ? 13.672 -11.227 -37.594 1 93.38 348 SER A C 1
ATOM 2796 O O . SER A 1 348 ? 13.578 -10.531 -38.625 1 93.38 348 SER A O 1
ATOM 2798 N N . PHE A 1 349 ? 14.391 -10.859 -36.594 1 92.75 349 PHE A N 1
ATOM 2799 C CA . PHE A 1 349 ? 15.109 -9.594 -36.562 1 92.75 349 PHE A CA 1
ATOM 2800 C C . PHE A 1 349 ? 16.531 -9.766 -37.062 1 92.75 349 PHE A C 1
ATOM 2802 O O . PHE A 1 349 ? 17.297 -8.797 -37.094 1 92.75 349 PHE A O 1
ATOM 2809 N N . GLY A 1 350 ? 16.859 -10.953 -37.375 1 92.81 350 GLY A N 1
ATOM 2810 C CA . GLY A 1 350 ? 18.219 -11.234 -37.812 1 92.81 350 GLY A CA 1
ATOM 2811 C C . GLY A 1 350 ? 19.188 -11.414 -36.656 1 92.81 350 GLY A C 1
ATOM 2812 O O . GLY A 1 350 ? 20.406 -11.359 -36.875 1 92.81 350 GLY A O 1
ATOM 2813 N N . SER A 1 351 ? 18.688 -11.641 -35.469 1 93.69 351 SER A N 1
ATOM 2814 C CA . SER A 1 351 ? 19.547 -11.75 -34.312 1 93.69 351 SER A CA 1
ATOM 2815 C C . SER A 1 351 ? 19.844 -13.211 -33.969 1 93.69 351 SER A C 1
ATOM 2817 O O . SER A 1 351 ? 18.938 -14.047 -33.969 1 93.69 351 SER A O 1
ATOM 2819 N N . THR A 1 352 ? 21.078 -13.461 -33.75 1 93.38 352 THR A N 1
ATOM 2820 C CA . THR A 1 352 ? 21.484 -14.75 -33.188 1 93.38 352 THR A CA 1
ATOM 2821 C C . THR A 1 352 ? 21.516 -14.695 -31.672 1 93.38 352 THR A C 1
ATOM 2823 O O . THR A 1 352 ? 21.312 -13.633 -31.078 1 93.38 352 THR A O 1
ATOM 2826 N N . VAL A 1 353 ? 21.703 -15.859 -31.047 1 93.19 353 VAL A N 1
ATOM 2827 C CA . VAL A 1 353 ? 21.766 -15.906 -29.594 1 93.19 353 VAL A CA 1
ATOM 2828 C C . VAL A 1 353 ? 22.953 -15.078 -29.109 1 93.19 353 VAL A C 1
ATOM 2830 O O . VAL A 1 353 ? 22.875 -14.414 -28.062 1 93.19 353 VAL A O 1
ATOM 2833 N N . HIS A 1 354 ? 24.078 -15.055 -29.875 1 89.81 354 HIS A N 1
ATOM 2834 C CA . HIS A 1 354 ? 25.25 -14.25 -29.531 1 89.81 354 HIS A CA 1
ATOM 2835 C C . HIS A 1 354 ? 24.906 -12.766 -29.5 1 89.81 354 HIS A C 1
ATOM 2837 O O . HIS A 1 354 ? 25.297 -12.055 -28.578 1 89.81 354 HIS A O 1
ATOM 2843 N N . SER A 1 355 ? 24.219 -12.359 -30.531 1 89.31 355 SER A N 1
ATOM 2844 C CA . SER A 1 355 ? 23.828 -10.961 -30.609 1 89.31 355 SER A CA 1
ATOM 2845 C C . SER A 1 355 ? 22.922 -10.57 -29.453 1 89.31 355 SER A C 1
ATOM 2847 O O . SER A 1 355 ? 23.031 -9.477 -28.906 1 89.31 355 SER A O 1
ATOM 2849 N N . ILE A 1 356 ? 21.969 -11.484 -29.109 1 90.75 356 ILE A N 1
ATOM 2850 C CA . ILE A 1 356 ? 21.016 -11.234 -28.031 1 90.75 356 ILE A CA 1
ATOM 2851 C C . ILE A 1 356 ? 21.75 -11.055 -26.719 1 90.75 356 ILE A C 1
ATOM 2853 O O . ILE A 1 356 ? 21.484 -10.102 -25.969 1 90.75 356 ILE A O 1
ATOM 2857 N N . VAL A 1 357 ? 22.641 -11.906 -26.391 1 88.19 357 VAL A N 1
ATOM 2858 C CA . VAL A 1 357 ? 23.375 -11.914 -25.141 1 88.19 357 VAL A CA 1
ATOM 2859 C C . VAL A 1 357 ? 24.266 -10.68 -25.062 1 88.19 357 VAL A C 1
ATOM 2861 O O . VAL A 1 357 ? 24.406 -10.078 -24 1 88.19 357 VAL A O 1
ATOM 2864 N N . LYS A 1 358 ? 24.891 -10.375 -26.141 1 84.94 358 LYS A N 1
ATOM 2865 C CA . LYS A 1 358 ? 25.734 -9.188 -26.188 1 84.94 358 LYS A CA 1
ATOM 2866 C C . LYS A 1 358 ? 24.938 -7.926 -25.875 1 84.94 358 LYS A C 1
ATOM 2868 O O . LYS A 1 358 ? 25.406 -7.051 -25.141 1 84.94 358 LYS A O 1
ATOM 2873 N N . HIS A 1 359 ? 23.797 -7.902 -26.516 1 85.69 359 HIS A N 1
ATOM 2874 C CA . HIS A 1 359 ? 22.938 -6.742 -26.297 1 85.69 359 HIS A CA 1
ATOM 2875 C C . HIS A 1 359 ? 22.516 -6.637 -24.844 1 85.69 359 HIS A C 1
ATOM 2877 O O . HIS A 1 359 ? 22.312 -5.531 -24.328 1 85.69 359 HIS A O 1
ATOM 2883 N N . LYS A 1 360 ? 22.234 -7.707 -24.141 1 81.88 360 LYS A N 1
ATOM 2884 C CA . LYS A 1 360 ? 21.781 -7.719 -22.75 1 81.88 360 LYS A CA 1
ATOM 2885 C C . LYS A 1 360 ? 22.922 -7.332 -21.797 1 81.88 360 LYS A C 1
ATOM 2887 O O . LYS A 1 360 ? 22.672 -6.953 -20.656 1 81.88 360 LYS A O 1
ATOM 2892 N N . ASN A 1 361 ? 24.109 -7.258 -22.266 1 74.94 361 ASN A N 1
ATOM 2893 C CA . ASN A 1 361 ? 25.281 -6.906 -21.484 1 74.94 361 ASN A CA 1
ATOM 2894 C C . ASN A 1 361 ? 25.344 -7.703 -20.172 1 74.94 361 ASN A C 1
ATOM 2896 O O . ASN A 1 361 ? 25.625 -7.145 -19.109 1 74.94 361 ASN A O 1
ATOM 2900 N N . ASN A 1 362 ? 24.922 -8.891 -20.188 1 73.75 362 ASN A N 1
ATOM 2901 C CA . ASN A 1 362 ? 24.984 -9.812 -19.062 1 73.75 362 ASN A CA 1
ATOM 2902 C C . ASN A 1 362 ? 26.203 -10.727 -19.156 1 73.75 362 ASN A C 1
ATOM 2904 O O . ASN A 1 362 ? 26.234 -11.633 -20 1 73.75 362 ASN A O 1
ATOM 2908 N N . GLU A 1 363 ? 27.156 -10.477 -18.312 1 74.56 363 GLU A N 1
ATOM 2909 C CA . GLU A 1 363 ? 28.438 -11.188 -18.391 1 74.56 363 GLU A CA 1
ATOM 2910 C C . GLU A 1 363 ? 28.234 -12.68 -18.141 1 74.56 363 GLU A C 1
ATOM 2912 O O . GLU A 1 363 ? 28.906 -13.516 -18.766 1 74.56 363 GLU A O 1
ATOM 2917 N N . ARG A 1 364 ? 27.391 -13.016 -17.344 1 77.44 364 ARG A N 1
ATOM 2918 C CA . ARG A 1 364 ? 27.156 -14.414 -17.016 1 77.44 364 ARG A CA 1
ATOM 2919 C C . ARG A 1 364 ? 26.641 -15.188 -18.219 1 77.44 364 ARG A C 1
ATOM 2921 O O . ARG A 1 364 ? 27.062 -16.312 -18.469 1 77.44 364 ARG A O 1
ATOM 2928 N N . LEU A 1 365 ? 25.75 -14.586 -18.859 1 82.12 365 LEU A N 1
ATOM 2929 C CA . LEU A 1 365 ? 25.203 -15.195 -20.062 1 82.12 365 LEU A CA 1
ATOM 2930 C C . LEU A 1 365 ? 26.266 -15.312 -21.141 1 82.12 365 LEU A C 1
ATOM 2932 O O . LEU A 1 365 ? 26.312 -16.312 -21.875 1 82.12 365 LEU A O 1
ATOM 2936 N N . GLN A 1 366 ? 27.078 -14.32 -21.234 1 81.38 366 GLN A N 1
ATOM 2937 C CA . GLN A 1 366 ? 28.141 -14.32 -22.234 1 81.38 366 GLN A CA 1
ATOM 2938 C C . GLN A 1 366 ? 29.125 -15.469 -21.984 1 81.38 366 GLN A C 1
ATOM 2940 O O . GLN A 1 366 ? 29.578 -16.109 -22.938 1 81.38 366 GLN A O 1
ATOM 2945 N N . ASP A 1 367 ? 29.359 -15.711 -20.766 1 81.88 367 ASP A N 1
ATOM 2946 C CA . ASP A 1 367 ? 30.281 -16.781 -20.422 1 81.88 367 ASP A CA 1
ATOM 2947 C C . ASP A 1 367 ? 29.703 -18.141 -20.812 1 81.88 367 ASP A C 1
ATOM 2949 O O . ASP A 1 367 ? 30.453 -19.047 -21.203 1 81.88 367 ASP A O 1
ATOM 2953 N N . LEU A 1 368 ? 28.453 -18.266 -20.656 1 81.69 368 LEU A N 1
ATOM 2954 C CA . LEU A 1 368 ? 27.812 -19.531 -20.984 1 81.69 368 LEU A CA 1
ATOM 2955 C C . LEU A 1 368 ? 27.828 -19.797 -22.484 1 81.69 368 LEU A C 1
ATOM 2957 O O . LEU A 1 368 ? 27.953 -20.938 -22.922 1 81.69 368 LEU A O 1
ATOM 2961 N N . ILE A 1 369 ? 27.781 -18.75 -23.188 1 81.69 369 ILE A N 1
ATOM 2962 C CA . ILE A 1 369 ? 27.688 -18.891 -24.641 1 81.69 369 ILE A CA 1
ATOM 2963 C C . ILE A 1 369 ? 29.094 -19 -25.234 1 81.69 369 ILE A C 1
ATOM 2965 O O . ILE A 1 369 ? 29.297 -19.688 -26.25 1 81.69 369 ILE A O 1
ATOM 2969 N N . ILE A 1 370 ? 30.125 -18.234 -24.766 1 67.12 370 ILE A N 1
ATOM 2970 C CA . ILE A 1 370 ? 31.484 -18.25 -25.297 1 67.12 370 ILE A CA 1
ATOM 2971 C C . ILE A 1 370 ? 32.125 -19.609 -25.016 1 67.12 370 ILE A C 1
ATOM 2973 O O . ILE A 1 370 ? 32.875 -20.125 -25.844 1 67.12 370 ILE A O 1
ATOM 2977 N N . ILE A 1 371 ? 31.844 -20.141 -23.875 1 55.84 371 ILE A N 1
ATOM 2978 C CA . ILE A 1 371 ? 32.531 -21.406 -23.562 1 55.84 371 ILE A CA 1
ATOM 2979 C C . ILE A 1 371 ? 32.125 -22.469 -24.578 1 55.84 371 ILE A C 1
ATOM 2981 O O . ILE A 1 371 ? 32.875 -23.406 -24.828 1 55.84 371 ILE A O 1
ATOM 2985 N N . GLN A 1 372 ? 31.109 -22.281 -25.203 1 50.44 372 GLN A N 1
ATOM 2986 C CA . GLN A 1 372 ? 30.828 -23.391 -26.125 1 50.44 372 GLN A CA 1
ATOM 2987 C C . GLN A 1 372 ? 31.5 -23.172 -27.469 1 50.44 372 GLN A C 1
ATOM 2989 O O . GLN A 1 372 ? 31.609 -22.031 -27.938 1 50.44 372 GLN A O 1
ATOM 2994 N N . MET B 1 1 ? 3.871 -53.312 -22.75 1 34.22 1 MET B N 1
ATOM 2995 C CA . MET B 1 1 ? 2.527 -52.75 -22.562 1 34.22 1 MET B CA 1
ATOM 2996 C C . MET B 1 1 ? 2.221 -52.562 -21.078 1 34.22 1 MET B C 1
ATOM 2998 O O . MET B 1 1 ? 1.403 -51.719 -20.719 1 34.22 1 MET B O 1
ATOM 3002 N N . SER B 1 2 ? 2.654 -53.344 -20.25 1 41.41 2 SER B N 1
ATOM 3003 C CA . SER B 1 2 ? 2.43 -53.469 -18.812 1 41.41 2 SER B CA 1
ATOM 3004 C C . SER B 1 2 ? 3.311 -52.5 -18.031 1 41.41 2 SER B C 1
ATOM 3006 O O . SER B 1 2 ? 2.951 -52.094 -16.938 1 41.41 2 SER B O 1
ATOM 3008 N N . SER B 1 3 ? 4.551 -52.281 -18.406 1 42.28 3 SER B N 1
ATOM 3009 C CA . SER B 1 3 ? 5.555 -51.5 -17.719 1 42.28 3 SER B CA 1
ATOM 3010 C C . SER B 1 3 ? 5.234 -50 -17.812 1 42.28 3 SER B C 1
ATOM 3012 O O . SER B 1 3 ? 5.629 -49.219 -16.953 1 42.28 3 SER B O 1
ATOM 3014 N N . SER B 1 4 ? 4.617 -49.531 -18.922 1 46.5 4 SER B N 1
ATOM 3015 C CA . SER B 1 4 ? 4.176 -48.188 -19.234 1 46.5 4 SER B CA 1
ATOM 3016 C C . SER B 1 4 ? 3.041 -47.75 -18.312 1 46.5 4 SER B C 1
ATOM 3018 O O . SER B 1 4 ? 2.998 -46.594 -17.875 1 46.5 4 SER B O 1
ATOM 3020 N N . ASN B 1 5 ? 2.105 -48.75 -17.922 1 50.59 5 ASN B N 1
ATOM 3021 C CA . ASN B 1 5 ? 0.929 -48.531 -17.094 1 50.59 5 ASN B CA 1
ATOM 3022 C C . ASN B 1 5 ? 1.312 -48.25 -15.641 1 50.59 5 ASN B C 1
ATOM 3024 O O . ASN B 1 5 ? 0.688 -47.438 -14.969 1 50.59 5 ASN B O 1
ATOM 3028 N N . THR B 1 6 ? 2.297 -49 -15.102 1 53.34 6 THR B N 1
ATOM 3029 C CA . THR B 1 6 ? 2.764 -48.875 -13.727 1 53.34 6 THR B CA 1
ATOM 3030 C C . THR B 1 6 ? 3.389 -47.469 -13.516 1 53.34 6 THR B C 1
ATOM 3032 O O . THR B 1 6 ? 3.156 -46.844 -12.484 1 53.34 6 THR B O 1
ATOM 3035 N N . ASN B 1 7 ? 4.02 -47.031 -14.633 1 68.38 7 ASN B N 1
ATOM 3036 C CA . ASN B 1 7 ? 4.695 -45.75 -14.539 1 68.38 7 ASN B CA 1
ATOM 3037 C C . ASN B 1 7 ? 3.699 -44.594 -14.547 1 68.38 7 ASN B C 1
ATOM 3039 O O . ASN B 1 7 ? 3.85 -43.625 -13.797 1 68.38 7 ASN B O 1
ATOM 3043 N N . SER B 1 8 ? 2.549 -45.031 -15.188 1 77.94 8 SER B N 1
ATOM 3044 C CA . SER B 1 8 ? 1.526 -44 -15.266 1 77.94 8 SER B CA 1
ATOM 3045 C C . SER B 1 8 ? 0.797 -43.844 -13.938 1 77.94 8 SER B C 1
ATOM 3047 O O . SER B 1 8 ? 0.51 -42.719 -13.516 1 77.94 8 SER B O 1
ATOM 3049 N N . GLN B 1 9 ? 0.54 -45 -13.32 1 84.12 9 GLN B N 1
ATOM 3050 C CA . GLN B 1 9 ? -0.15 -44.938 -12.039 1 84.12 9 GLN B CA 1
ATOM 3051 C C . GLN B 1 9 ? 0.707 -44.25 -10.984 1 84.12 9 GLN B C 1
ATOM 3053 O O . GLN B 1 9 ? 0.187 -43.531 -10.133 1 84.12 9 GLN B O 1
ATOM 3058 N N . GLU B 1 10 ? 2 -44.531 -11.062 1 86.31 10 GLU B N 1
ATOM 3059 C CA . GLU B 1 10 ? 2.918 -43.875 -10.125 1 86.31 10 GLU B CA 1
ATOM 3060 C C . GLU B 1 10 ? 2.902 -42.375 -10.297 1 86.31 10 GLU B C 1
ATOM 3062 O O . GLU B 1 10 ? 2.906 -41.625 -9.305 1 86.31 10 GLU B O 1
ATOM 3067 N N . TYR B 1 11 ? 2.799 -41.969 -11.492 1 89.75 11 TYR B N 1
ATOM 3068 C CA . TYR B 1 11 ? 2.746 -40.531 -11.742 1 89.75 11 TYR B CA 1
ATOM 3069 C C . TYR B 1 11 ? 1.457 -39.938 -11.195 1 89.75 11 TYR B C 1
ATOM 3071 O O . TYR B 1 11 ? 1.476 -38.875 -10.594 1 89.75 11 TYR B O 1
ATOM 3079 N N . ILE B 1 12 ? 0.42 -40.688 -11.336 1 91.75 12 ILE B N 1
ATOM 3080 C CA . ILE B 1 12 ? -0.877 -40.188 -10.883 1 91.75 12 ILE B CA 1
ATOM 3081 C C . ILE B 1 12 ? -0.851 -39.969 -9.375 1 91.75 12 ILE B C 1
ATOM 3083 O O . ILE B 1 12 ? -1.367 -38.969 -8.867 1 91.75 12 ILE B O 1
ATOM 3087 N N . GLU B 1 13 ? -0.269 -40.906 -8.695 1 92.06 13 GLU B N 1
ATOM 3088 C CA . GLU B 1 13 ? -0.182 -40.781 -7.242 1 92.06 13 GLU B CA 1
ATOM 3089 C C . GLU B 1 13 ? 0.668 -39.562 -6.836 1 92.06 13 GLU B C 1
ATOM 3091 O O . GLU B 1 13 ? 0.325 -38.844 -5.898 1 92.06 13 GLU B O 1
ATOM 3096 N N . LEU B 1 14 ? 1.727 -39.344 -7.516 1 92.62 14 LEU B N 1
ATOM 3097 C CA . LEU B 1 14 ? 2.58 -38.188 -7.25 1 92.62 14 LEU B CA 1
ATOM 3098 C C . LEU B 1 14 ? 1.824 -36.906 -7.5 1 92.62 14 LEU B C 1
ATOM 3100 O O . LEU B 1 14 ? 1.929 -35.969 -6.711 1 92.62 14 LEU B O 1
ATOM 3104 N N . LEU B 1 15 ? 1.123 -36.938 -8.57 1 95.81 15 LEU B N 1
ATOM 3105 C CA . LEU B 1 15 ? 0.357 -35.75 -8.922 1 95.81 15 LEU B CA 1
ATOM 3106 C C . LEU B 1 15 ? -0.721 -35.469 -7.883 1 95.81 15 LEU B C 1
ATOM 3108 O O . LEU B 1 15 ? -0.948 -34.312 -7.508 1 95.81 15 LEU B O 1
ATOM 3112 N N . LYS B 1 16 ? -1.362 -36.5 -7.395 1 95.5 16 LYS B N 1
ATOM 3113 C CA . LYS B 1 16 ? -2.387 -36.375 -6.363 1 95.5 16 LYS B CA 1
ATOM 3114 C C . LYS B 1 16 ? -1.799 -35.812 -5.074 1 95.5 16 LYS B C 1
ATOM 3116 O O . LYS B 1 16 ? -2.393 -34.938 -4.445 1 95.5 16 LYS B O 1
ATOM 3121 N N . ASP B 1 17 ? -0.642 -36.344 -4.676 1 95.06 17 ASP B N 1
ATOM 3122 C CA . ASP B 1 17 ? 0.03 -35.844 -3.482 1 95.06 17 ASP B CA 1
ATOM 3123 C C . ASP B 1 17 ? 0.381 -34.375 -3.633 1 95.06 17 ASP B C 1
ATOM 3125 O O . ASP B 1 17 ? 0.21 -33.594 -2.695 1 95.06 17 ASP B O 1
ATOM 3129 N N . TYR B 1 18 ? 0.836 -34.062 -4.777 1 95.31 18 TYR B N 1
ATOM 3130 C CA . TYR B 1 18 ? 1.209 -32.688 -5.094 1 95.31 18 TYR B CA 1
ATOM 3131 C C . TYR B 1 18 ? 0.009 -31.766 -4.969 1 95.31 18 TYR B C 1
ATOM 3133 O O . TYR B 1 18 ? 0.043 -30.797 -4.207 1 95.31 18 TYR B O 1
ATOM 3141 N N . TYR B 1 19 ? -1.067 -32.031 -5.711 1 95.88 19 TYR B N 1
ATOM 3142 C CA . TYR B 1 19 ? -2.135 -31.031 -5.746 1 95.88 19 TYR B CA 1
ATOM 3143 C C . TYR B 1 19 ? -2.934 -31.047 -4.449 1 95.88 19 TYR B C 1
ATOM 3145 O O . TYR B 1 19 ? -3.467 -30.016 -4.027 1 95.88 19 TYR B O 1
ATOM 3153 N N . ASN B 1 20 ? -3.014 -32.188 -3.717 1 96.06 20 ASN B N 1
ATOM 3154 C CA . ASN B 1 20 ? -3.67 -32.219 -2.414 1 96.06 20 ASN B CA 1
ATOM 3155 C C . ASN B 1 20 ? -2.932 -31.328 -1.411 1 96.06 20 ASN B C 1
ATOM 3157 O O . ASN B 1 20 ? -3.557 -30.625 -0.616 1 96.06 20 ASN B O 1
ATOM 3161 N N . THR B 1 21 ? -1.629 -31.375 -1.472 1 95.94 21 THR B N 1
ATOM 3162 C CA . THR B 1 21 ? -0.816 -30.578 -0.559 1 95.94 21 THR B CA 1
ATOM 3163 C C . THR B 1 21 ? -0.998 -29.094 -0.834 1 95.94 21 THR B C 1
ATOM 3165 O O . THR B 1 21 ? -1.209 -28.297 0.091 1 95.94 21 THR B O 1
ATOM 3168 N N . PHE B 1 22 ? -0.959 -28.688 -2.057 1 95.44 22 PHE B N 1
ATOM 3169 C CA . PHE B 1 22 ? -1.125 -27.266 -2.389 1 95.44 22 PHE B CA 1
ATOM 3170 C C . PHE B 1 22 ? -2.562 -26.828 -2.154 1 95.44 22 PHE B C 1
ATOM 3172 O O . PHE B 1 22 ? -2.809 -25.688 -1.77 1 95.44 22 PHE B O 1
ATOM 3179 N N . ASN B 1 23 ? -3.52 -27.734 -2.379 1 95.5 23 ASN B N 1
ATOM 3180 C CA . ASN B 1 23 ? -4.895 -27.406 -2.018 1 95.5 23 ASN B CA 1
ATOM 3181 C C . ASN B 1 23 ? -5.02 -27.078 -0.531 1 95.5 23 ASN B C 1
ATOM 3183 O O . ASN B 1 23 ? -5.648 -26.078 -0.161 1 95.5 23 ASN B O 1
ATOM 3187 N N . ASP B 1 24 ? -4.438 -27.906 0.269 1 95.12 24 ASP B N 1
ATOM 3188 C CA . ASP B 1 24 ? -4.473 -27.672 1.71 1 95.12 24 ASP B CA 1
ATOM 3189 C C . ASP B 1 24 ? -3.779 -26.375 2.076 1 95.12 24 ASP B C 1
ATOM 3191 O O . ASP B 1 24 ? -4.223 -25.656 2.98 1 95.12 24 ASP B O 1
ATOM 3195 N N . LEU B 1 25 ? -2.748 -26.078 1.388 1 93.62 25 LEU B N 1
ATOM 3196 C CA . LEU B 1 25 ? -1.99 -24.859 1.653 1 93.62 25 LEU B CA 1
ATOM 3197 C C . LEU B 1 25 ? -2.803 -23.625 1.283 1 93.62 25 LEU B C 1
ATOM 3199 O O . LEU B 1 25 ? -2.906 -22.688 2.076 1 93.62 25 LEU B O 1
ATOM 3203 N N . TYR B 1 26 ? -3.383 -23.594 0.115 1 92.5 26 TYR B N 1
ATOM 3204 C CA . TYR B 1 26 ? -4.086 -22.422 -0.375 1 92.5 26 TYR B CA 1
ATOM 3205 C C . TYR B 1 26 ? -5.445 -22.266 0.299 1 92.5 26 TYR B C 1
ATOM 3207 O O . TYR B 1 26 ? -6.02 -21.188 0.332 1 92.5 26 TYR B O 1
ATOM 3215 N N . ARG B 1 27 ? -5.918 -23.359 0.879 1 91.94 27 ARG B N 1
ATOM 3216 C CA . ARG B 1 27 ? -7.223 -23.297 1.532 1 91.94 27 ARG B CA 1
ATOM 3217 C C . ARG B 1 27 ? -7.082 -23.438 3.045 1 91.94 27 ARG B C 1
ATOM 3219 O O . ARG B 1 27 ? -8.031 -23.812 3.73 1 91.94 27 ARG B O 1
ATOM 3226 N N . LEU B 1 28 ? -5.926 -23.156 3.539 1 92.75 28 LEU B N 1
ATOM 3227 C CA . LEU B 1 28 ? -5.652 -23.219 4.973 1 92.75 28 LEU B CA 1
ATOM 3228 C C . LEU B 1 28 ? -6.625 -22.328 5.746 1 92.75 28 LEU B C 1
ATOM 3230 O O . LEU B 1 28 ? -6.812 -21.156 5.398 1 92.75 28 LEU B O 1
ATOM 3234 N N . ASN B 1 29 ? -7.328 -22.906 6.789 1 90.62 29 ASN B N 1
ATOM 3235 C CA . ASN B 1 29 ? -8.336 -22.156 7.531 1 90.62 29 ASN B CA 1
ATOM 3236 C C . ASN B 1 29 ? -8.281 -22.469 9.023 1 90.62 29 ASN B C 1
ATOM 3238 O O . ASN B 1 29 ? -9.312 -22.469 9.703 1 90.62 29 ASN B O 1
ATOM 3242 N N . THR B 1 30 ? -7.043 -22.844 9.477 1 91.56 30 THR B N 1
ATOM 3243 C CA . THR B 1 30 ? -6.941 -23.234 10.875 1 91.56 30 THR B CA 1
ATOM 3244 C C . THR B 1 30 ? -5.648 -22.719 11.492 1 91.56 30 THR B C 1
ATOM 3246 O O . THR B 1 30 ? -4.688 -22.422 10.773 1 91.56 30 THR B O 1
ATOM 3249 N N . SER B 1 31 ? -5.688 -22.609 12.797 1 90 31 SER B N 1
ATOM 3250 C CA . SER B 1 31 ? -4.496 -22.297 13.578 1 90 31 SER B CA 1
ATOM 3251 C C . SER B 1 31 ? -4.145 -23.453 14.516 1 90 31 SER B C 1
ATOM 3253 O O . SER B 1 31 ? -3.287 -23.312 15.391 1 90 31 SER B O 1
ATOM 3255 N N . ASN B 1 32 ? -4.859 -24.5 14.305 1 93.44 32 ASN B N 1
ATOM 3256 C CA . ASN B 1 32 ? -4.633 -25.672 15.133 1 93.44 32 ASN B CA 1
ATOM 3257 C C . ASN B 1 32 ? -3.252 -26.281 14.883 1 93.44 32 ASN B C 1
ATOM 3259 O O . ASN B 1 32 ? -2.91 -26.609 13.75 1 93.44 32 ASN B O 1
ATOM 3263 N N . GLU B 1 33 ? -2.607 -26.531 15.945 1 91.88 33 GLU B N 1
ATOM 3264 C CA . GLU B 1 33 ? -1.214 -26.953 15.859 1 91.88 33 GLU B CA 1
ATOM 3265 C C . GLU B 1 33 ? -1.1 -28.344 15.234 1 91.88 33 GLU B C 1
ATOM 3267 O O . GLU B 1 33 ? -0.192 -28.594 14.445 1 91.88 33 GLU B O 1
ATOM 3272 N N . ASP B 1 34 ? -2.008 -29.188 15.578 1 95.19 34 ASP B N 1
ATOM 3273 C CA . ASP B 1 34 ? -1.961 -30.547 15.039 1 95.19 34 ASP B CA 1
ATOM 3274 C C . ASP B 1 34 ? -2.193 -30.562 13.531 1 95.19 34 ASP B C 1
ATOM 3276 O O . ASP B 1 34 ? -1.524 -31.297 12.797 1 95.19 34 ASP B O 1
ATOM 3280 N N . LYS B 1 35 ? -3.1 -29.797 13.172 1 96.06 35 LYS B N 1
ATOM 3281 C CA . LYS B 1 35 ? -3.402 -29.719 11.742 1 96.06 35 LYS B CA 1
ATOM 3282 C C . LYS B 1 35 ? -2.258 -29.062 10.977 1 96.06 35 LYS B C 1
ATOM 3284 O O . LYS B 1 35 ? -1.94 -29.469 9.859 1 96.06 35 LYS B O 1
ATOM 3289 N N . LEU B 1 36 ? -1.662 -28.062 11.57 1 96.62 36 LEU B N 1
ATOM 3290 C CA . LEU B 1 36 ? -0.525 -27.391 10.945 1 96.62 36 LEU B CA 1
ATOM 3291 C C . LEU B 1 36 ? 0.668 -28.344 10.844 1 96.62 36 LEU B C 1
ATOM 3293 O O . LEU B 1 36 ? 1.377 -28.344 9.836 1 96.62 36 LEU B O 1
ATOM 3297 N N . ASN B 1 37 ? 0.807 -29.125 11.828 1 96.06 37 ASN B N 1
ATOM 3298 C CA . ASN B 1 37 ? 1.876 -30.125 11.812 1 96.06 37 ASN B CA 1
ATOM 3299 C C . ASN B 1 37 ? 1.646 -31.172 10.727 1 96.06 37 ASN B C 1
ATOM 3301 O O . ASN B 1 37 ? 2.596 -31.609 10.078 1 96.06 37 ASN B O 1
ATOM 3305 N N . LYS B 1 38 ? 0.443 -31.547 10.625 1 97.12 38 LYS B N 1
ATOM 3306 C CA . LYS B 1 38 ? 0.126 -32.5 9.555 1 97.12 38 LYS B CA 1
ATOM 3307 C C . LYS B 1 38 ? 0.445 -31.906 8.188 1 97.12 38 LYS B C 1
ATOM 3309 O O . LYS B 1 38 ? 1.037 -32.562 7.336 1 97.12 38 LYS B O 1
ATOM 3314 N N . LEU B 1 39 ? 0.04 -30.703 7.977 1 97.12 39 LEU B N 1
ATOM 3315 C CA . LEU B 1 39 ? 0.303 -30.047 6.703 1 97.12 39 LEU B CA 1
ATOM 3316 C C . LEU B 1 39 ? 1.803 -29.922 6.457 1 97.12 39 LEU B C 1
ATOM 3318 O O . LEU B 1 39 ? 2.273 -30.156 5.344 1 97.12 39 LEU B O 1
ATOM 3322 N N . TYR B 1 40 ? 2.521 -29.594 7.473 1 96.88 40 TYR B N 1
ATOM 3323 C CA . TYR B 1 40 ? 3.973 -29.516 7.359 1 96.88 40 TYR B CA 1
ATOM 3324 C C . TYR B 1 40 ? 4.551 -30.859 6.941 1 96.88 40 TYR B C 1
ATOM 3326 O O . TYR B 1 40 ? 5.414 -30.938 6.062 1 96.88 40 TYR B O 1
ATOM 3334 N N . ASN B 1 41 ? 4.086 -31.859 7.551 1 97.19 41 ASN B N 1
ATOM 3335 C CA . ASN B 1 41 ? 4.578 -33.188 7.219 1 97.19 41 ASN B CA 1
ATOM 3336 C C . ASN B 1 41 ? 4.227 -33.594 5.785 1 97.19 41 ASN B C 1
ATOM 3338 O O . ASN B 1 41 ? 5.012 -34.25 5.105 1 97.19 41 ASN B O 1
ATOM 3342 N N . ASP B 1 42 ? 3.076 -33.25 5.402 1 97.06 42 ASP B N 1
ATOM 3343 C CA . ASP B 1 42 ? 2.682 -33.531 4.023 1 97.06 42 ASP B CA 1
ATOM 3344 C C . ASP B 1 42 ? 3.578 -32.75 3.045 1 97.06 42 ASP B C 1
ATOM 3346 O O . ASP B 1 42 ? 3.984 -33.312 2.016 1 97.06 42 ASP B O 1
ATOM 3350 N N . ILE B 1 43 ? 3.877 -31.516 3.381 1 96.38 43 ILE B N 1
ATOM 3351 C CA . ILE B 1 43 ? 4.754 -30.703 2.549 1 96.38 43 ILE B CA 1
ATOM 3352 C C . ILE B 1 43 ? 6.133 -31.344 2.465 1 96.38 43 ILE B C 1
ATOM 3354 O O . ILE B 1 43 ? 6.688 -31.5 1.374 1 96.38 43 ILE B O 1
ATOM 3358 N N . LYS B 1 44 ? 6.613 -31.688 3.596 1 95.31 44 LYS B N 1
ATOM 3359 C CA . LYS B 1 44 ? 7.934 -32.312 3.672 1 95.31 44 LYS B CA 1
ATOM 3360 C C . LYS B 1 44 ? 7.984 -33.594 2.861 1 95.31 44 LYS B C 1
ATOM 3362 O O . LYS B 1 44 ? 8.875 -33.781 2.031 1 95.31 44 LYS B O 1
ATOM 3367 N N . LYS B 1 45 ? 7.031 -34.406 3.006 1 95.94 45 LYS B N 1
ATOM 3368 C CA . LYS B 1 45 ? 7.004 -35.719 2.379 1 95.94 45 LYS B CA 1
ATOM 3369 C C . LYS B 1 45 ? 6.695 -35.625 0.887 1 95.94 45 LYS B C 1
ATOM 3371 O O . LYS B 1 45 ? 7.383 -36.219 0.061 1 95.94 45 LYS B O 1
ATOM 3376 N N . ASN B 1 46 ? 5.695 -34.844 0.556 1 94.81 46 ASN B N 1
ATOM 3377 C CA . ASN B 1 46 ? 5.141 -34.875 -0.792 1 94.81 46 ASN B CA 1
ATOM 3378 C C . ASN B 1 46 ? 5.891 -33.906 -1.722 1 94.81 46 ASN B C 1
ATOM 3380 O O . ASN B 1 46 ? 5.816 -34.062 -2.943 1 94.81 46 ASN B O 1
ATOM 3384 N N . LEU B 1 47 ? 6.594 -32.969 -1.155 1 93.5 47 LEU B N 1
ATOM 3385 C CA . LEU B 1 47 ? 7.176 -31.938 -2.018 1 93.5 47 LEU B CA 1
ATOM 3386 C C . LEU B 1 47 ? 8.688 -31.859 -1.831 1 93.5 47 LEU B C 1
ATOM 3388 O O . LEU B 1 47 ? 9.445 -32.031 -2.787 1 93.5 47 LEU B O 1
ATOM 3392 N N . ILE B 1 48 ? 9.141 -31.734 -0.608 1 92.06 48 ILE B N 1
ATOM 3393 C CA . ILE B 1 48 ? 10.555 -31.469 -0.362 1 92.06 48 ILE B CA 1
ATOM 3394 C C . ILE B 1 48 ? 11.359 -32.75 -0.489 1 92.06 48 ILE B C 1
ATOM 3396 O O . ILE B 1 48 ? 12.375 -32.781 -1.195 1 92.06 48 ILE B O 1
ATOM 3400 N N . GLU B 1 49 ? 10.93 -33.781 0.122 1 92.38 49 GLU B N 1
ATOM 3401 C CA . GLU B 1 49 ? 11.688 -35.031 0.159 1 92.38 49 GLU B CA 1
ATOM 3402 C C . GLU B 1 49 ? 11.664 -35.719 -1.194 1 92.38 49 GLU B C 1
ATOM 3404 O O . GLU B 1 49 ? 12.484 -36.594 -1.458 1 92.38 49 GLU B O 1
ATOM 3409 N N . THR B 1 50 ? 10.727 -35.312 -2.057 1 88.94 50 THR B N 1
ATOM 3410 C CA . THR B 1 50 ? 10.711 -35.875 -3.406 1 88.94 50 THR B CA 1
ATOM 3411 C C . THR B 1 50 ? 11.875 -35.312 -4.227 1 88.94 50 THR B C 1
ATOM 3413 O O . THR B 1 50 ? 12.219 -35.875 -5.273 1 88.94 50 THR B O 1
ATOM 3416 N N . LYS B 1 51 ? 12.516 -34.156 -3.846 1 86.69 51 LYS B N 1
ATOM 3417 C CA . LYS B 1 51 ? 13.711 -33.5 -4.398 1 86.69 51 LYS B CA 1
ATOM 3418 C C . LYS B 1 51 ? 13.391 -32.812 -5.711 1 86.69 51 LYS B C 1
ATOM 3420 O O . LYS B 1 51 ? 14.289 -32.5 -6.492 1 86.69 51 LYS B O 1
ATOM 3425 N N . TYR B 1 52 ? 12.039 -32.656 -5.898 1 85 52 TYR B N 1
ATOM 3426 C CA . TYR B 1 52 ? 11.68 -31.875 -7.086 1 85 52 TYR B CA 1
ATOM 3427 C C . TYR B 1 52 ? 11.664 -30.391 -6.789 1 85 52 TYR B C 1
ATOM 3429 O O . TYR B 1 52 ? 11.797 -29.562 -7.695 1 85 52 TYR B O 1
ATOM 3437 N N . PHE B 1 53 ? 11.43 -30.062 -5.539 1 86.88 53 PHE B N 1
ATOM 3438 C CA . PHE B 1 53 ? 11.461 -28.672 -5.109 1 86.88 53 PHE B CA 1
ATOM 3439 C C . PHE B 1 53 ? 12.453 -28.469 -3.971 1 86.88 53 PHE B C 1
ATOM 3441 O O . PHE B 1 53 ? 12.562 -29.312 -3.08 1 86.88 53 PHE B O 1
ATOM 3448 N N . SER B 1 54 ? 13.141 -27.406 -4.105 1 83.81 54 SER B N 1
ATOM 3449 C CA . SER B 1 54 ? 13.977 -27.047 -2.969 1 83.81 54 SER B CA 1
ATOM 3450 C C . SER B 1 54 ? 13.148 -26.453 -1.835 1 83.81 54 SER B C 1
ATOM 3452 O O . SER B 1 54 ? 12.055 -25.938 -2.066 1 83.81 54 SER B O 1
ATOM 3454 N N . PRO B 1 55 ? 13.617 -26.625 -0.615 1 84.94 55 PRO B N 1
ATOM 3455 C CA . PRO B 1 55 ? 12.898 -26.016 0.506 1 84.94 55 PRO B CA 1
ATOM 3456 C C . PRO B 1 55 ? 12.672 -24.516 0.316 1 84.94 55 PRO B C 1
ATOM 3458 O O . PRO B 1 55 ? 11.609 -24 0.687 1 84.94 55 PRO B O 1
ATOM 3461 N N . SER B 1 56 ? 13.594 -23.859 -0.313 1 78 56 SER B N 1
ATOM 3462 C CA . SER B 1 56 ? 13.469 -22.438 -0.547 1 78 56 SER B CA 1
ATOM 3463 C C . SER B 1 56 ? 12.312 -22.125 -1.503 1 78 56 SER B C 1
ATOM 3465 O O . SER B 1 56 ? 11.594 -21.141 -1.323 1 78 56 SER B O 1
ATOM 3467 N N . GLN B 1 57 ? 12.156 -22.922 -2.52 1 81.12 57 GLN B N 1
ATOM 3468 C CA . GLN B 1 57 ? 11.055 -22.766 -3.461 1 81.12 57 GLN B CA 1
ATOM 3469 C C . GLN B 1 57 ? 9.711 -22.953 -2.771 1 81.12 57 GLN B C 1
ATOM 3471 O O . GLN B 1 57 ? 8.742 -22.266 -3.086 1 81.12 57 GLN B O 1
ATOM 3476 N N . ILE B 1 58 ? 9.703 -23.875 -1.853 1 88.06 58 ILE B N 1
ATOM 3477 C CA . ILE B 1 58 ? 8.469 -24.156 -1.137 1 88.06 58 ILE B CA 1
ATOM 3478 C C . ILE B 1 58 ? 8.125 -22.984 -0.214 1 88.06 58 ILE B C 1
ATOM 3480 O O . ILE B 1 58 ? 6.961 -22.594 -0.109 1 88.06 58 ILE B O 1
ATOM 3484 N N . VAL B 1 59 ? 9.117 -22.453 0.434 1 81.62 59 VAL B N 1
ATOM 3485 C CA . VAL B 1 59 ? 8.891 -21.297 1.281 1 81.62 59 VAL B CA 1
ATOM 3486 C C . VAL B 1 59 ? 8.328 -20.141 0.443 1 81.62 59 VAL B C 1
ATOM 3488 O O . VAL B 1 59 ? 7.371 -19.484 0.848 1 81.62 59 VAL B O 1
ATOM 3491 N N . SER B 1 60 ? 8.828 -19.984 -0.746 1 76.62 60 SER B N 1
ATOM 3492 C CA . SER B 1 60 ? 8.328 -18.953 -1.652 1 76.62 60 SER B CA 1
ATOM 3493 C C . SER B 1 60 ? 6.871 -19.219 -2.021 1 76.62 60 SER B C 1
ATOM 3495 O O . SER B 1 60 ? 6.066 -18.281 -2.088 1 76.62 60 SER B O 1
ATOM 3497 N N . ALA B 1 61 ? 6.566 -20.422 -2.281 1 84.25 61 ALA B N 1
ATOM 3498 C CA . ALA B 1 61 ? 5.191 -20.781 -2.621 1 84.25 61 ALA B CA 1
ATOM 3499 C C . ALA B 1 61 ? 4.25 -20.516 -1.452 1 84.25 61 ALA B C 1
ATOM 3501 O O . ALA B 1 61 ? 3.119 -20.062 -1.65 1 84.25 61 ALA B O 1
ATOM 3502 N N . ILE B 1 62 ? 4.68 -20.781 -0.259 1 86.06 62 ILE B N 1
ATOM 3503 C CA . ILE B 1 62 ? 3.873 -20.562 0.936 1 86.06 62 ILE B CA 1
ATOM 3504 C C . ILE B 1 62 ? 3.641 -19.062 1.128 1 86.06 62 ILE B C 1
ATOM 3506 O O . ILE B 1 62 ? 2.525 -18.641 1.439 1 86.06 62 ILE B O 1
ATOM 3510 N N . LEU B 1 63 ? 4.66 -18.391 0.902 1 75.44 63 LEU B N 1
ATOM 3511 C CA . LEU B 1 63 ? 4.547 -16.953 1.048 1 75.44 63 LEU B CA 1
ATOM 3512 C C . LEU B 1 63 ? 3.564 -16.375 0.031 1 75.44 63 LEU B C 1
ATOM 3514 O O . LEU B 1 63 ? 2.805 -15.453 0.346 1 75.44 63 LEU B O 1
ATOM 3518 N N . ARG B 1 64 ? 3.516 -16.859 -1.115 1 75.31 64 ARG B N 1
ATOM 3519 C CA . ARG B 1 64 ? 2.533 -16.438 -2.111 1 75.31 64 ARG B CA 1
ATOM 3520 C C . ARG B 1 64 ? 1.118 -16.797 -1.665 1 75.31 64 ARG B C 1
ATOM 3522 O O . ARG B 1 64 ? 0.205 -15.977 -1.779 1 75.31 64 ARG B O 1
ATOM 3529 N N . ALA B 1 65 ? 1.012 -17.984 -1.224 1 83.06 65 ALA B N 1
ATOM 3530 C CA . ALA B 1 65 ? -0.299 -18.422 -0.751 1 83.06 65 ALA B CA 1
ATOM 3531 C C . ALA B 1 65 ? -0.786 -17.562 0.404 1 83.06 65 ALA B C 1
ATOM 3533 O O . ALA B 1 65 ? -1.976 -17.25 0.498 1 83.06 65 ALA B O 1
ATOM 3534 N N . SER B 1 66 ? 0.1 -17.156 1.261 1 78.5 66 SER B N 1
ATOM 3535 C CA . SER B 1 66 ? -0.254 -16.375 2.441 1 78.5 66 SER B CA 1
ATOM 3536 C C . SER B 1 66 ? -0.802 -15 2.057 1 78.5 66 SER B C 1
ATOM 3538 O O . SER B 1 66 ? -1.62 -14.43 2.779 1 78.5 66 SER B O 1
ATOM 3540 N N . GLN B 1 67 ? -0.424 -14.57 0.925 1 70.12 67 GLN B N 1
ATOM 3541 C CA . GLN B 1 67 ? -0.901 -13.273 0.451 1 70.12 67 GLN B CA 1
ATOM 3542 C C . GLN B 1 67 ? -2.367 -13.352 0.032 1 70.12 67 GLN B C 1
ATOM 3544 O O . GLN B 1 67 ? -3.096 -12.359 0.128 1 70.12 67 GLN B O 1
ATOM 3549 N N . LEU B 1 68 ? -2.754 -14.438 -0.377 1 75.38 68 LEU B N 1
ATOM 3550 C CA . LEU B 1 68 ? -4.121 -14.617 -0.856 1 75.38 68 LEU B CA 1
ATOM 3551 C C . LEU B 1 68 ? -5.051 -15.008 0.287 1 75.38 68 LEU B C 1
ATOM 3553 O O . LEU B 1 68 ? -6.273 -14.883 0.169 1 75.38 68 LEU B O 1
ATOM 3557 N N . ASN B 1 69 ? -4.418 -15.461 1.381 1 74.94 69 ASN B N 1
ATOM 3558 C CA . ASN B 1 69 ? -5.152 -15.891 2.566 1 74.94 69 ASN B CA 1
ATOM 3559 C C . ASN B 1 69 ? -4.582 -15.266 3.836 1 74.94 69 ASN B C 1
ATOM 3561 O O . ASN B 1 69 ? -4.094 -15.969 4.719 1 74.94 69 ASN B O 1
ATOM 3565 N N . ASN B 1 70 ? -4.797 -13.969 4.008 1 63.53 70 ASN B N 1
ATOM 3566 C CA . ASN B 1 70 ? -4.09 -13.203 5.031 1 63.53 70 ASN B CA 1
ATOM 3567 C C . ASN B 1 70 ? -4.738 -13.375 6.402 1 63.53 70 ASN B C 1
ATOM 3569 O O . ASN B 1 70 ? -4.172 -12.961 7.418 1 63.53 70 ASN B O 1
ATOM 3573 N N . ARG B 1 71 ? -5.832 -14.094 6.559 1 73.19 71 ARG B N 1
ATOM 3574 C CA . ARG B 1 71 ? -6.473 -14.383 7.836 1 73.19 71 ARG B CA 1
ATOM 3575 C C . ARG B 1 71 ? -5.625 -15.336 8.672 1 73.19 71 ARG B C 1
ATOM 3577 O O . ARG B 1 71 ? -5.695 -15.328 9.898 1 73.19 71 ARG B O 1
ATOM 3584 N N . TYR B 1 72 ? -4.832 -16.047 7.93 1 79.56 72 TYR B N 1
ATOM 3585 C CA . TYR B 1 72 ? -4.094 -17.094 8.617 1 79.56 72 TYR B CA 1
ATOM 3586 C C . TYR B 1 72 ? -2.592 -16.922 8.43 1 79.56 72 TYR B C 1
ATOM 3588 O O . TYR B 1 72 ? -1.857 -17.906 8.305 1 79.56 72 TYR B O 1
ATOM 3596 N N . ASN B 1 73 ? -2.201 -15.727 8.398 1 72.62 73 ASN B N 1
ATOM 3597 C CA . ASN B 1 73 ? -0.793 -15.391 8.203 1 72.62 73 ASN B CA 1
ATOM 3598 C C . ASN B 1 73 ? 0.09 -16.031 9.266 1 72.62 73 ASN B C 1
ATOM 3600 O O . ASN B 1 73 ? 1.197 -16.484 8.969 1 72.62 73 ASN B O 1
ATOM 3604 N N . THR B 1 74 ? -0.425 -16.078 10.414 1 75.38 74 THR B N 1
ATOM 3605 C CA . THR B 1 74 ? 0.349 -16.672 11.492 1 75.38 74 THR B CA 1
ATOM 3606 C C . THR B 1 74 ? 0.541 -18.172 11.266 1 75.38 74 THR B C 1
ATOM 3608 O O . THR B 1 74 ? 1.608 -18.719 11.547 1 75.38 74 THR B O 1
ATOM 3611 N N . SER B 1 75 ? -0.485 -18.797 10.789 1 87.19 75 SER B N 1
ATOM 3612 C CA . SER B 1 75 ? -0.404 -20.219 10.5 1 87.19 75 SER B CA 1
ATOM 3613 C C . SER B 1 75 ? 0.624 -20.5 9.406 1 87.19 75 SER B C 1
ATOM 3615 O O . SER B 1 75 ? 1.415 -21.438 9.516 1 87.19 75 SER B O 1
ATOM 3617 N N . TYR B 1 76 ? 0.652 -19.688 8.398 1 85.44 76 TYR B N 1
ATOM 3618 C CA . TYR B 1 76 ? 1.635 -19.844 7.328 1 85.44 76 TYR B CA 1
ATOM 3619 C C . TYR B 1 76 ? 3.051 -19.641 7.855 1 85.44 76 TYR B C 1
ATOM 3621 O O . TYR B 1 76 ? 3.967 -20.375 7.48 1 85.44 76 TYR B O 1
ATOM 3629 N N . LYS B 1 77 ? 3.113 -18.703 8.727 1 77.5 77 LYS B N 1
ATOM 3630 C CA . LYS B 1 77 ? 4.418 -18.406 9.32 1 77.5 77 LYS B CA 1
ATOM 3631 C C . LYS B 1 77 ? 4.953 -19.609 10.094 1 77.5 77 LYS B C 1
ATOM 3633 O O . LYS B 1 77 ? 6.145 -19.922 10.016 1 77.5 77 LYS B O 1
ATOM 3638 N N . ILE B 1 78 ? 4.094 -20.188 10.789 1 85.19 78 ILE B N 1
ATOM 3639 C CA . ILE B 1 78 ? 4.492 -21.359 11.562 1 85.19 78 ILE B CA 1
ATOM 3640 C C . ILE B 1 78 ? 5.043 -22.422 10.625 1 85.19 78 ILE B C 1
ATOM 3642 O O . ILE B 1 78 ? 6.086 -23.031 10.906 1 85.19 78 ILE B O 1
ATOM 3646 N N . ILE B 1 79 ? 4.445 -22.578 9.5 1 91.19 79 ILE B N 1
ATOM 3647 C CA . ILE B 1 79 ? 4.816 -23.625 8.562 1 91.19 79 ILE B CA 1
ATOM 3648 C C . ILE B 1 79 ? 6.148 -23.281 7.898 1 91.19 79 ILE B C 1
ATOM 3650 O O . ILE B 1 79 ? 7.07 -24.094 7.883 1 91.19 79 ILE B O 1
ATOM 3654 N N . TYR B 1 80 ? 6.254 -22.062 7.406 1 86 80 TYR B N 1
ATOM 3655 C CA . TYR B 1 80 ? 7.488 -21.781 6.684 1 86 80 TYR B CA 1
ATOM 3656 C C . TYR B 1 80 ? 8.656 -21.578 7.648 1 86 80 TYR B C 1
ATOM 3658 O O . TYR B 1 80 ? 9.805 -21.844 7.301 1 86 80 TYR B O 1
ATOM 3666 N N . ASP B 1 81 ? 8.422 -21.188 8.891 1 79.06 81 ASP B N 1
ATOM 3667 C CA . ASP B 1 81 ? 9.484 -21.141 9.883 1 79.06 81 ASP B CA 1
ATOM 3668 C C . ASP B 1 81 ? 10.031 -22.531 10.188 1 79.06 81 ASP B C 1
ATOM 3670 O O . ASP B 1 81 ? 11.234 -22.703 10.391 1 79.06 81 ASP B O 1
ATOM 3674 N N . LYS B 1 82 ? 9.141 -23.422 10.258 1 87.94 82 LYS B N 1
ATOM 3675 C CA . LYS B 1 82 ? 9.562 -24.812 10.477 1 87.94 82 LYS B CA 1
ATOM 3676 C C . LYS B 1 82 ? 10.445 -25.297 9.336 1 87.94 82 LYS B C 1
ATOM 3678 O O . LYS B 1 82 ? 11.438 -26 9.562 1 87.94 82 LYS B O 1
ATOM 3683 N N . ILE B 1 83 ? 10.117 -24.938 8.164 1 88.81 83 ILE B N 1
ATOM 3684 C CA . ILE B 1 83 ? 10.898 -25.344 7 1 88.81 83 ILE B CA 1
ATOM 3685 C C . ILE B 1 83 ? 12.273 -24.672 7.051 1 88.81 83 ILE B C 1
ATOM 3687 O O . ILE B 1 83 ? 13.297 -25.328 6.844 1 88.81 83 ILE B O 1
ATOM 3691 N N . ILE B 1 84 ? 12.281 -23.453 7.395 1 79 84 ILE B N 1
ATOM 3692 C CA . ILE B 1 84 ? 13.531 -22.703 7.457 1 79 84 ILE B CA 1
ATOM 3693 C C . ILE B 1 84 ? 14.453 -23.312 8.508 1 79 84 ILE B C 1
ATOM 3695 O O . ILE B 1 84 ? 15.648 -23.5 8.273 1 79 84 ILE B O 1
ATOM 3699 N N . LYS B 1 85 ? 13.867 -23.641 9.578 1 80.75 85 LYS B N 1
ATOM 3700 C CA . LYS B 1 85 ? 14.633 -24.219 10.68 1 80.75 85 LYS B CA 1
ATOM 3701 C C . LYS B 1 85 ? 15.125 -25.609 10.328 1 80.75 85 LYS B C 1
ATOM 3703 O O . LYS B 1 85 ? 16.312 -25.906 10.484 1 80.75 85 LYS B O 1
ATOM 3708 N N . ASP B 1 86 ? 14.266 -26.453 9.797 1 90.5 86 ASP B N 1
ATOM 3709 C CA . ASP B 1 86 ? 14.578 -27.859 9.547 1 90.5 86 ASP B CA 1
ATOM 3710 C C . ASP B 1 86 ? 15.594 -28 8.414 1 90.5 86 ASP B C 1
ATOM 3712 O O . ASP B 1 86 ? 16.406 -28.938 8.406 1 90.5 86 ASP B O 1
ATOM 3716 N N . PHE B 1 87 ? 15.555 -27.062 7.508 1 87.56 87 PHE B N 1
ATOM 3717 C CA . PHE B 1 87 ? 16.422 -27.219 6.344 1 87.56 87 PHE B CA 1
ATOM 3718 C C . PHE B 1 87 ? 17.516 -26.141 6.336 1 87.56 87 PHE B C 1
ATOM 3720 O O . PHE B 1 87 ? 18.203 -25.953 5.332 1 87.56 87 PHE B O 1
ATOM 3727 N N . HIS B 1 88 ? 17.641 -25.391 7.414 1 80.19 88 HIS B N 1
ATOM 3728 C CA . HIS B 1 88 ? 18.703 -24.422 7.664 1 80.19 88 HIS B CA 1
ATOM 3729 C C . HIS B 1 88 ? 18.844 -23.453 6.5 1 80.19 88 HIS B C 1
ATOM 3731 O O . HIS B 1 88 ? 19.938 -23.25 5.973 1 80.19 88 HIS B O 1
ATOM 3737 N N . LEU B 1 89 ? 17.656 -22.953 6.133 1 73.62 89 LEU B N 1
ATOM 3738 C CA . LEU B 1 89 ? 17.641 -22 5.02 1 73.62 89 LEU B CA 1
ATOM 3739 C C . LEU B 1 89 ? 18.125 -20.641 5.469 1 73.62 89 LEU B C 1
ATOM 3741 O O . LEU B 1 89 ? 17.906 -20.234 6.613 1 73.62 89 LEU B O 1
ATOM 3745 N N . ASN B 1 90 ? 18.875 -19.922 4.543 1 57.38 90 ASN B N 1
ATOM 3746 C CA . ASN B 1 90 ? 19.266 -18.531 4.781 1 57.38 90 ASN B CA 1
ATOM 3747 C C . ASN B 1 90 ? 18.172 -17.578 4.328 1 57.38 90 ASN B C 1
ATOM 3749 O O . ASN B 1 90 ? 17.641 -17.703 3.223 1 57.38 90 ASN B O 1
ATOM 3753 N N . CYS B 1 91 ? 17.656 -16.828 5.199 1 52.84 91 CYS B N 1
ATOM 3754 C CA . CYS B 1 91 ? 16.5 -15.945 5.008 1 52.84 91 CYS B CA 1
ATOM 3755 C C . CYS B 1 91 ? 16.75 -14.969 3.865 1 52.84 91 CYS B C 1
ATOM 3757 O O . CYS B 1 91 ? 15.797 -14.453 3.275 1 52.84 91 CYS B O 1
ATOM 3759 N N . GLY B 1 92 ? 17.922 -14.688 3.578 1 47.56 92 GLY B N 1
ATOM 3760 C CA . GLY B 1 92 ? 18.188 -13.773 2.48 1 47.56 92 GLY B CA 1
ATOM 3761 C C . GLY B 1 92 ? 17.531 -14.188 1.18 1 47.56 92 GLY B C 1
ATOM 3762 O O . GLY B 1 92 ? 17.188 -13.344 0.354 1 47.56 92 GLY B O 1
ATOM 3763 N N . ASP B 1 93 ? 17.312 -15.461 1.131 1 47.62 93 ASP B N 1
ATOM 3764 C CA . ASP B 1 93 ? 16.828 -16.016 -0.138 1 47.62 93 ASP B CA 1
ATOM 3765 C C . ASP B 1 93 ? 15.359 -15.688 -0.36 1 47.62 93 ASP B C 1
ATOM 3767 O O . ASP B 1 93 ? 14.836 -15.891 -1.457 1 47.62 93 ASP B O 1
ATOM 3771 N N . PHE B 1 94 ? 14.758 -15.273 0.744 1 48.38 94 PHE B N 1
ATOM 3772 C CA . PHE B 1 94 ? 13.312 -15.078 0.652 1 48.38 94 PHE B CA 1
ATOM 3773 C C . PHE B 1 94 ? 12.953 -13.609 0.827 1 48.38 94 PHE B C 1
ATOM 3775 O O . PHE B 1 94 ? 11.852 -13.289 1.272 1 48.38 94 PHE B O 1
ATOM 3782 N N . SER B 1 95 ? 13.898 -12.805 0.594 1 45.44 95 SER B N 1
ATOM 3783 C CA . SER B 1 95 ? 13.883 -11.398 0.966 1 45.44 95 SER B CA 1
ATOM 3784 C C . SER B 1 95 ? 12.617 -10.711 0.458 1 45.44 95 SER B C 1
ATOM 3786 O O . SER B 1 95 ? 12.07 -9.828 1.124 1 45.44 95 SER B O 1
ATOM 3788 N N . ILE B 1 96 ? 12.273 -11.258 -0.704 1 45.44 96 ILE B N 1
ATOM 3789 C CA . ILE B 1 96 ? 11.203 -10.484 -1.313 1 45.44 96 ILE B CA 1
ATOM 3790 C C . ILE B 1 96 ? 9.945 -10.57 -0.45 1 45.44 96 ILE B C 1
ATOM 3792 O O . ILE B 1 96 ? 9.164 -9.617 -0.372 1 45.44 96 ILE B O 1
ATOM 3796 N N . TYR B 1 97 ? 9.773 -11.758 0.115 1 45.03 97 TYR B N 1
ATOM 3797 C CA . TYR B 1 97 ? 8.531 -11.938 0.859 1 45.03 97 TYR B CA 1
ATOM 3798 C C . TYR B 1 97 ? 8.688 -11.477 2.303 1 45.03 97 TYR B C 1
ATOM 3800 O O . TYR B 1 97 ? 7.707 -11.391 3.045 1 45.03 97 TYR B O 1
ATOM 3808 N N . LEU B 1 98 ? 9.938 -11.422 2.701 1 44.94 98 LEU B N 1
ATOM 3809 C CA . LEU B 1 98 ? 10.25 -11.109 4.094 1 44.94 98 LEU B CA 1
ATOM 3810 C C . LEU B 1 98 ? 9.836 -9.688 4.438 1 44.94 98 LEU B C 1
ATOM 3812 O O . LEU B 1 98 ? 10.055 -9.227 5.562 1 44.94 98 LEU B O 1
ATOM 3816 N N . LEU B 1 99 ? 9.281 -9.164 3.496 1 42.28 99 LEU B N 1
ATOM 3817 C CA . LEU B 1 99 ? 9.008 -7.77 3.828 1 42.28 99 LEU B CA 1
ATOM 3818 C C . LEU B 1 99 ? 7.633 -7.629 4.484 1 42.28 99 LEU B C 1
ATOM 3820 O O . LEU B 1 99 ? 7.094 -6.527 4.57 1 42.28 99 LEU B O 1
ATOM 3824 N N . ASP B 1 100 ? 7.109 -8.789 4.961 1 43.72 100 ASP B N 1
ATOM 3825 C CA . ASP B 1 100 ? 5.824 -8.703 5.652 1 43.72 100 ASP B CA 1
ATOM 3826 C C . ASP B 1 100 ? 5.914 -7.781 6.867 1 43.72 100 ASP B C 1
ATOM 3828 O O . ASP B 1 100 ? 6.68 -8.039 7.797 1 43.72 100 ASP B O 1
ATOM 3832 N N . VAL B 1 101 ? 5.363 -6.648 6.723 1 44.09 101 VAL B N 1
ATOM 3833 C CA . VAL B 1 101 ? 5.355 -5.645 7.781 1 44.09 101 VAL B CA 1
ATOM 3834 C C . VAL B 1 101 ? 4.863 -6.273 9.086 1 44.09 101 VAL B C 1
ATOM 3836 O O . VAL B 1 101 ? 5.129 -5.754 10.172 1 44.09 101 VAL B O 1
ATOM 3839 N N . HIS B 1 102 ? 4.238 -7.391 8.938 1 43 102 HIS B N 1
ATOM 3840 C CA . HIS B 1 102 ? 3.66 -7.953 10.148 1 43 102 HIS B CA 1
ATOM 3841 C C . HIS B 1 102 ? 4.578 -9 10.766 1 43 102 HIS B C 1
ATOM 3843 O O . HIS B 1 102 ? 4.344 -9.461 11.883 1 43 102 HIS B O 1
ATOM 3849 N N . SER B 1 103 ? 5.559 -9.312 9.945 1 44.53 103 SER B N 1
ATOM 3850 C CA . SER B 1 103 ? 6.422 -10.359 10.5 1 44.53 103 SER B CA 1
ATOM 3851 C C . SER B 1 103 ? 7.625 -9.758 11.219 1 44.53 103 SER B C 1
ATOM 3853 O O . SER B 1 103 ? 8.109 -8.688 10.844 1 44.53 103 SER B O 1
ATOM 3855 N N . GLU B 1 104 ? 7.961 -10.203 12.438 1 48.66 104 GLU B N 1
ATOM 3856 C CA . GLU B 1 104 ? 9.062 -9.734 13.266 1 48.66 104 GLU B CA 1
ATOM 3857 C C . GLU B 1 104 ? 10.406 -9.953 12.578 1 48.66 104 GLU B C 1
ATOM 3859 O O . GLU B 1 104 ? 11.391 -9.266 12.883 1 48.66 104 GLU B O 1
ATOM 3864 N N . ASN B 1 105 ? 10.438 -10.711 11.727 1 49.34 105 ASN B N 1
ATOM 3865 C CA . ASN B 1 105 ? 11.734 -11.039 11.148 1 49.34 105 ASN B CA 1
ATOM 3866 C C . ASN B 1 105 ? 11.836 -10.586 9.695 1 49.34 105 ASN B C 1
ATOM 3868 O O . ASN B 1 105 ? 12.047 -11.406 8.805 1 49.34 105 ASN B O 1
ATOM 3872 N N . THR B 1 106 ? 11.602 -9.438 9.539 1 62.84 106 THR B N 1
ATOM 3873 C CA . THR B 1 106 ? 11.664 -8.867 8.195 1 62.84 106 THR B CA 1
ATOM 3874 C C . THR B 1 106 ? 12.727 -7.785 8.109 1 62.84 106 THR B C 1
ATOM 3876 O O . THR B 1 106 ? 13.156 -7.25 9.141 1 62.84 106 THR B O 1
ATOM 3879 N N . ILE B 1 107 ? 13.297 -7.621 6.906 1 70.62 107 ILE B N 1
ATOM 3880 C CA . ILE B 1 107 ? 14.25 -6.539 6.676 1 70.62 107 ILE B CA 1
ATOM 3881 C C . ILE B 1 107 ? 13.641 -5.211 7.117 1 70.62 107 ILE B C 1
ATOM 3883 O O . ILE B 1 107 ? 14.352 -4.332 7.621 1 70.62 107 ILE B O 1
ATOM 3887 N N . TYR B 1 108 ? 12.398 -5.219 7.09 1 70.25 108 TYR B N 1
ATOM 3888 C CA . TYR B 1 108 ? 11.672 -4.027 7.52 1 70.25 108 TYR B CA 1
ATOM 3889 C C . TYR B 1 108 ? 11.812 -3.811 9.023 1 70.25 108 TYR B C 1
ATOM 3891 O O . TYR B 1 108 ? 12.133 -2.705 9.469 1 70.25 108 TYR B O 1
ATOM 3899 N N . LYS B 1 109 ? 11.625 -4.828 9.719 1 71.06 109 LYS B N 1
ATOM 3900 C CA . LYS B 1 109 ? 11.734 -4.715 11.172 1 71.06 109 LYS B CA 1
ATOM 3901 C C . LYS B 1 109 ? 13.18 -4.453 11.594 1 71.06 109 LYS B C 1
ATOM 3903 O O . LYS B 1 109 ? 13.43 -3.74 12.57 1 71.06 109 LYS B O 1
ATOM 3908 N N . ALA B 1 110 ? 14.062 -5.094 10.852 1 78.56 110 ALA B N 1
ATOM 3909 C CA . ALA B 1 110 ? 15.477 -4.836 11.141 1 78.56 110 ALA B CA 1
ATOM 3910 C C . ALA B 1 110 ? 15.805 -3.357 10.969 1 78.56 110 ALA B C 1
ATOM 3912 O O . ALA B 1 110 ? 16.516 -2.779 11.797 1 78.56 110 ALA B O 1
ATOM 3913 N N . ILE B 1 111 ? 15.227 -2.756 9.922 1 82.12 111 ILE B N 1
ATOM 3914 C CA . ILE B 1 111 ? 15.461 -1.336 9.68 1 82.12 111 ILE B CA 1
ATOM 3915 C C . ILE B 1 111 ? 14.727 -0.505 10.727 1 82.12 111 ILE B C 1
ATOM 3917 O O . ILE B 1 111 ? 15.297 0.426 11.305 1 82.12 111 ILE B O 1
ATOM 3921 N N . MET B 1 112 ? 13.492 -0.902 10.977 1 78.94 112 MET B N 1
ATOM 3922 C CA . MET B 1 112 ? 12.656 -0.162 11.922 1 78.94 112 MET B CA 1
ATOM 3923 C C . MET B 1 112 ? 13.344 -0.062 13.281 1 78.94 112 MET B C 1
ATOM 3925 O O . MET B 1 112 ? 13.297 0.987 13.93 1 78.94 112 MET B O 1
ATOM 3929 N N . HIS B 1 113 ? 14.055 -1.111 13.68 1 82.56 113 HIS B N 1
ATOM 3930 C CA . HIS B 1 113 ? 14.688 -1.135 14.992 1 82.56 113 HIS B CA 1
ATOM 3931 C C . HIS B 1 113 ? 16.188 -0.857 14.891 1 82.56 113 HIS B C 1
ATOM 3933 O O . HIS B 1 113 ? 16.891 -0.911 15.898 1 82.56 113 HIS B O 1
ATOM 3939 N N . ASP B 1 114 ? 16.594 -0.599 13.727 1 90.75 114 ASP B N 1
ATOM 3940 C CA . ASP B 1 114 ? 18 -0.38 13.453 1 90.75 114 ASP B CA 1
ATOM 3941 C C . ASP B 1 114 ? 18.859 -1.521 14.008 1 90.75 114 ASP B C 1
ATOM 3943 O O . ASP B 1 114 ? 19.859 -1.281 14.672 1 90.75 114 ASP B O 1
ATOM 3947 N N . ASP B 1 115 ? 18.312 -2.717 13.812 1 87.38 115 ASP B N 1
ATOM 3948 C CA . ASP B 1 115 ? 18.984 -3.93 14.25 1 87.38 115 ASP B CA 1
ATOM 3949 C C . ASP B 1 115 ? 20.031 -4.371 13.242 1 87.38 115 ASP B C 1
ATOM 3951 O O . ASP B 1 115 ? 19.734 -5.133 12.312 1 87.38 115 ASP B O 1
ATOM 3955 N N . LYS B 1 116 ? 21.234 -4.039 13.531 1 87.56 116 LYS B N 1
ATOM 3956 C CA . LYS B 1 116 ? 22.344 -4.289 12.617 1 87.56 116 LYS B CA 1
ATOM 3957 C C . LYS B 1 116 ? 22.547 -5.785 12.391 1 87.56 116 LYS B C 1
ATOM 3959 O O . LYS B 1 116 ? 22.781 -6.223 11.266 1 87.56 116 LYS B O 1
ATOM 3964 N N . LYS B 1 117 ? 22.406 -6.547 13.438 1 83.56 117 LYS B N 1
ATOM 3965 C CA . LYS B 1 117 ? 22.672 -7.98 13.367 1 83.56 117 LYS B CA 1
ATOM 3966 C C . LYS B 1 117 ? 21.688 -8.68 12.43 1 83.56 117 LYS B C 1
ATOM 3968 O O . LYS B 1 117 ? 22.109 -9.438 11.547 1 83.56 117 LYS B O 1
ATOM 3973 N N . SER B 1 118 ? 20.453 -8.375 12.656 1 75.69 118 SER B N 1
ATOM 3974 C CA . SER B 1 118 ? 19.422 -8.984 11.812 1 75.69 118 SER B CA 1
ATOM 3975 C C . SER B 1 118 ? 19.516 -8.484 10.375 1 75.69 118 SER B C 1
ATOM 3977 O O . SER B 1 118 ? 19.312 -9.25 9.43 1 75.69 118 SER B O 1
ATOM 3979 N N . PHE B 1 119 ? 19.891 -7.309 10.172 1 82.06 119 PHE B N 1
ATOM 3980 C CA . PHE B 1 119 ? 19.922 -6.668 8.859 1 82.06 119 PHE B CA 1
ATOM 3981 C C . PHE B 1 119 ? 21.031 -7.25 8 1 82.06 119 PHE B C 1
ATOM 3983 O O . PHE B 1 119 ? 20.844 -7.48 6.805 1 82.06 119 PHE B O 1
ATOM 3990 N N . ILE B 1 120 ? 22.141 -7.566 8.602 1 79.38 120 ILE B N 1
ATOM 3991 C CA . ILE B 1 120 ? 23.297 -8.07 7.883 1 79.38 120 ILE B CA 1
ATOM 3992 C C . ILE B 1 120 ? 22.969 -9.406 7.23 1 79.38 120 ILE B C 1
ATOM 3994 O O . ILE B 1 120 ? 23.453 -9.711 6.137 1 79.38 120 ILE B O 1
ATOM 3998 N N . ASN B 1 121 ? 22.141 -10.094 7.938 1 71 121 ASN B N 1
ATOM 3999 C CA . ASN B 1 121 ? 21.781 -11.406 7.43 1 71 121 ASN B CA 1
ATOM 4000 C C . ASN B 1 121 ? 21 -11.312 6.121 1 71 121 ASN B C 1
ATOM 4002 O O . ASN B 1 121 ? 21.062 -12.219 5.285 1 71 121 ASN B O 1
ATOM 4006 N N . PHE B 1 122 ? 20.391 -10.203 5.996 1 68.56 122 PHE B N 1
ATOM 4007 C CA . PHE B 1 122 ? 19.594 -10.023 4.789 1 68.56 122 PHE B CA 1
ATOM 4008 C C . PHE B 1 122 ? 20.453 -9.5 3.646 1 68.56 122 PHE B C 1
ATOM 4010 O O . PHE B 1 122 ? 20.359 -9.969 2.514 1 68.56 122 PHE B O 1
ATOM 4017 N N . ILE B 1 123 ? 21.281 -8.648 3.855 1 72.69 123 ILE B N 1
ATOM 4018 C CA . ILE B 1 123 ? 21.938 -7.898 2.791 1 72.69 123 ILE B CA 1
ATOM 4019 C C . ILE B 1 123 ? 23.156 -8.672 2.297 1 72.69 123 ILE B C 1
ATOM 4021 O O . ILE B 1 123 ? 23.688 -8.383 1.223 1 72.69 123 ILE B O 1
ATOM 4025 N N . GLU B 1 124 ? 23.547 -9.609 3.027 1 67.56 124 GLU B N 1
ATOM 4026 C CA . GLU B 1 124 ? 24.688 -10.406 2.605 1 67.56 124 GLU B CA 1
ATOM 4027 C C . GLU B 1 124 ? 24.25 -11.609 1.774 1 67.56 124 GLU B C 1
ATOM 4029 O O . GLU B 1 124 ? 25.094 -12.336 1.24 1 67.56 124 GLU B O 1
ATOM 4034 N N . SER B 1 125 ? 23.031 -11.68 1.639 1 59.78 125 SER B N 1
ATOM 4035 C CA . SER B 1 125 ? 22.562 -12.805 0.833 1 59.78 125 SER B CA 1
ATOM 4036 C C . SER B 1 125 ? 22.922 -12.617 -0.636 1 59.78 125 SER B C 1
ATOM 4038 O O . SER B 1 125 ? 23.031 -11.484 -1.117 1 59.78 125 SER B O 1
ATOM 4040 N N . GLU B 1 126 ? 23.438 -13.641 -1.317 1 54.78 126 GLU B N 1
ATOM 4041 C CA . GLU B 1 126 ? 23.969 -13.609 -2.68 1 54.78 126 GLU B CA 1
ATOM 4042 C C . GLU B 1 126 ? 22.969 -12.961 -3.639 1 54.78 126 GLU B C 1
ATOM 4044 O O . GLU B 1 126 ? 23.359 -12.266 -4.578 1 54.78 126 GLU B O 1
ATOM 4049 N N . ASN B 1 127 ? 21.703 -13.094 -3.385 1 51.56 127 ASN B N 1
ATOM 4050 C CA . ASN B 1 127 ? 20.719 -12.586 -4.336 1 51.56 127 ASN B CA 1
ATOM 4051 C C . ASN B 1 127 ? 20.016 -11.336 -3.811 1 51.56 127 ASN B C 1
ATOM 4053 O O . ASN B 1 127 ? 18.922 -11.008 -4.25 1 51.56 127 ASN B O 1
ATOM 4057 N N . PHE B 1 128 ? 20.844 -10.617 -3.068 1 62.28 128 PHE B N 1
ATOM 4058 C CA . PHE B 1 128 ? 20.203 -9.445 -2.482 1 62.28 128 PHE B CA 1
ATOM 4059 C C . PHE B 1 128 ? 20.188 -8.289 -3.477 1 62.28 128 PHE B C 1
ATOM 4061 O O . PHE B 1 128 ? 21.219 -7.926 -4.039 1 62.28 128 PHE B O 1
ATOM 4068 N N . ASP B 1 129 ? 18.984 -7.82 -3.787 1 60.28 129 ASP B N 1
ATOM 4069 C CA . ASP B 1 129 ? 18.797 -6.625 -4.605 1 60.28 129 ASP B CA 1
ATOM 4070 C C . ASP B 1 129 ? 18.609 -5.387 -3.734 1 60.28 129 ASP B C 1
ATOM 4072 O O . ASP B 1 129 ? 17.562 -5.215 -3.102 1 60.28 129 ASP B O 1
ATOM 4076 N N . VAL B 1 130 ? 19.641 -4.605 -3.789 1 61.44 130 VAL B N 1
ATOM 4077 C CA . VAL B 1 130 ? 19.656 -3.412 -2.945 1 61.44 130 VAL B CA 1
ATOM 4078 C C . VAL B 1 130 ? 18.547 -2.457 -3.381 1 61.44 130 VAL B C 1
ATOM 4080 O O . VAL B 1 130 ? 18.047 -1.666 -2.576 1 61.44 130 VAL B O 1
ATOM 4083 N N . ASN B 1 131 ? 18.297 -2.559 -4.648 1 58.16 131 ASN B N 1
ATOM 4084 C CA . ASN B 1 131 ? 17.297 -1.637 -5.18 1 58.16 131 ASN B CA 1
ATOM 4085 C C . ASN B 1 131 ? 15.898 -2.248 -5.156 1 58.16 131 ASN B C 1
ATOM 4087 O O . ASN B 1 131 ? 14.969 -1.701 -5.75 1 58.16 131 ASN B O 1
ATOM 4091 N N . GLN B 1 132 ? 15.883 -3.359 -4.609 1 56.75 132 GLN B N 1
ATOM 4092 C CA . GLN B 1 132 ? 14.586 -4.035 -4.57 1 56.75 132 GLN B CA 1
ATOM 4093 C C . GLN B 1 132 ? 13.531 -3.168 -3.896 1 56.75 132 GLN B C 1
ATOM 4095 O O . GLN B 1 132 ? 13.82 -2.484 -2.91 1 56.75 132 GLN B O 1
ATOM 4100 N N . LYS B 1 133 ? 12.469 -2.941 -4.797 1 53.66 133 LYS B N 1
ATOM 4101 C CA . LYS B 1 133 ? 11.312 -2.248 -4.238 1 53.66 133 LYS B CA 1
ATOM 4102 C C . LYS B 1 133 ? 10.391 -3.221 -3.508 1 53.66 133 LYS B C 1
ATOM 4104 O O . LYS B 1 133 ? 10.352 -4.41 -3.832 1 53.66 133 LYS B O 1
ATOM 4109 N N . LEU B 1 134 ? 10.055 -2.828 -2.412 1 48.81 134 LEU B N 1
ATOM 4110 C CA . LEU B 1 134 ? 9.148 -3.684 -1.647 1 48.81 134 LEU B CA 1
ATOM 4111 C C . LEU B 1 134 ? 7.887 -3.99 -2.443 1 48.81 134 LEU B C 1
ATOM 4113 O O . LEU B 1 134 ? 7.199 -3.076 -2.896 1 48.81 134 LEU B O 1
ATOM 4117 N N . LYS B 1 135 ? 8.016 -4.938 -3.445 1 45 135 LYS B N 1
ATOM 4118 C CA . LYS B 1 135 ? 6.879 -5.371 -4.258 1 45 135 LYS B CA 1
ATOM 4119 C C . LYS B 1 135 ? 5.922 -6.238 -3.445 1 45 135 LYS B C 1
ATOM 4121 O O . LYS B 1 135 ? 6.348 -7.168 -2.754 1 45 135 LYS B O 1
ATOM 4126 N N . GLY B 1 136 ? 5.289 -5.66 -2.51 1 40.41 136 GLY B N 1
ATOM 4127 C CA . GLY B 1 136 ? 4.355 -6.602 -1.911 1 40.41 136 GLY B CA 1
ATOM 4128 C C . GLY B 1 136 ? 2.908 -6.168 -2.033 1 40.41 136 GLY B C 1
ATOM 4129 O O . GLY B 1 136 ? 2.611 -4.973 -2.02 1 40.41 136 GLY B O 1
ATOM 4130 N N . PHE B 1 137 ? 2.283 -6.93 -2.875 1 39.78 137 PHE B N 1
ATOM 4131 C CA . PHE B 1 137 ? 0.836 -6.777 -2.969 1 39.78 137 PHE B CA 1
ATOM 4132 C C . PHE B 1 137 ? 0.261 -6.254 -1.658 1 39.78 137 PHE B C 1
ATOM 4134 O O . PHE B 1 137 ? -0.743 -5.539 -1.656 1 39.78 137 PHE B O 1
ATOM 4141 N N . TYR B 1 138 ? 0.73 -6.859 -0.598 1 37.03 138 TYR B N 1
ATOM 4142 C CA . TYR B 1 138 ? 0.042 -6.609 0.664 1 37.03 138 TYR B CA 1
ATOM 4143 C C . TYR B 1 138 ? 0.717 -5.488 1.439 1 37.03 138 TYR B C 1
ATOM 4145 O O . TYR B 1 138 ? 0.51 -5.344 2.646 1 37.03 138 TYR B O 1
ATOM 4153 N N . TYR B 1 139 ? 1.812 -4.918 0.819 1 40.53 139 TYR B N 1
ATOM 4154 C CA . TYR B 1 139 ? 2.416 -3.785 1.512 1 40.53 139 TYR B CA 1
ATOM 4155 C C . TYR B 1 139 ? 1.591 -2.52 1.311 1 40.53 139 TYR B C 1
ATOM 4157 O O . TYR B 1 139 ? 0.915 -2.367 0.291 1 40.53 139 TYR B O 1
ATOM 4165 N N . PRO B 1 140 ? 1.475 -1.915 2.396 1 39.91 140 PRO B N 1
ATOM 4166 C CA . PRO B 1 140 ? 0.979 -0.569 2.1 1 39.91 140 PRO B CA 1
ATOM 4167 C C . PRO B 1 140 ? 1.665 0.059 0.888 1 39.91 140 PRO B C 1
ATOM 4169 O O . PRO B 1 140 ? 2.877 -0.093 0.712 1 39.91 140 PRO B O 1
ATOM 4172 N N . SER B 1 141 ? 0.973 0.133 -0.185 1 41.38 141 SER B N 1
ATOM 4173 C CA . SER B 1 141 ? 1.432 0.724 -1.438 1 41.38 141 SER B CA 1
ATOM 4174 C C . SER B 1 141 ? 2.549 1.734 -1.195 1 41.38 141 SER B C 1
ATOM 4176 O O . SER B 1 141 ? 3.439 1.896 -2.031 1 41.38 141 SER B O 1
ATOM 4178 N N . CYS B 1 142 ? 2.498 2.285 -0.13 1 43.28 142 CYS B N 1
ATOM 4179 C CA . CYS B 1 142 ? 3.436 3.383 0.082 1 43.28 142 CYS B CA 1
ATOM 4180 C C . CYS B 1 142 ? 4.871 2.877 0.091 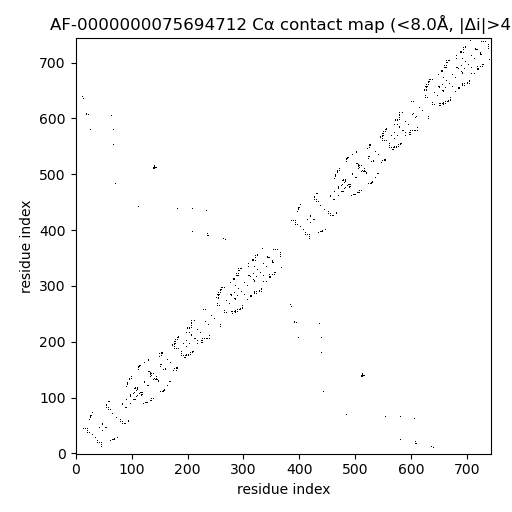1 43.28 142 CYS B C 1
ATOM 4182 O O . CYS B 1 142 ? 5.793 3.607 -0.277 1 43.28 142 CYS B O 1
ATOM 4184 N N . PHE B 1 143 ? 4.902 1.618 0.571 1 46.12 143 PHE B N 1
ATOM 4185 C CA . PHE B 1 143 ? 6.297 1.216 0.72 1 46.12 143 PHE B CA 1
ATOM 4186 C C . PHE B 1 143 ? 6.848 0.673 -0.593 1 46.12 143 PHE B C 1
ATOM 4188 O O . PHE B 1 143 ? 8.062 0.547 -0.758 1 46.12 143 PHE B O 1
ATOM 4195 N N . THR B 1 144 ? 5.828 0.351 -1.327 1 49.38 144 THR B N 1
ATOM 4196 C CA . THR B 1 144 ? 6.305 -0.243 -2.572 1 49.38 144 THR B CA 1
ATOM 4197 C C . THR B 1 144 ? 7.141 0.758 -3.363 1 49.38 144 THR B C 1
ATOM 4199 O O . THR B 1 144 ? 7.938 0.37 -4.223 1 49.38 144 THR B O 1
ATOM 4202 N N . LYS B 1 145 ? 7.016 2.006 -2.918 1 58.25 145 LYS B N 1
ATOM 4203 C CA . LYS B 1 145 ? 7.734 2.994 -3.717 1 58.25 145 LYS B CA 1
ATOM 4204 C C . LYS B 1 145 ? 9.031 3.418 -3.033 1 58.25 145 LYS B C 1
ATOM 4206 O O . LYS B 1 145 ? 9.75 4.285 -3.535 1 58.25 145 LYS B O 1
ATOM 4211 N N . TYR B 1 146 ? 9.375 2.67 -1.911 1 69.38 146 TYR B N 1
ATOM 4212 C CA . TYR B 1 146 ? 10.547 3.107 -1.15 1 69.38 146 TYR B CA 1
ATOM 4213 C C . TYR B 1 146 ? 11.672 2.088 -1.245 1 69.38 146 TYR B C 1
ATOM 4215 O O . TYR B 1 146 ? 11.43 0.879 -1.195 1 69.38 146 TYR B O 1
ATOM 4223 N N . SER B 1 147 ? 12.883 2.607 -1.479 1 76.31 147 SER B N 1
ATOM 4224 C CA . SER B 1 147 ? 14.07 1.769 -1.408 1 76.31 147 SER B CA 1
ATOM 4225 C C . SER B 1 147 ? 14.438 1.447 0.038 1 76.31 147 SER B C 1
ATOM 4227 O O . SER B 1 147 ? 13.914 2.068 0.967 1 76.31 147 SER B O 1
ATOM 4229 N N . LEU B 1 148 ? 15.273 0.491 0.216 1 78.94 148 LEU B N 1
ATOM 4230 C CA . LEU B 1 148 ? 15.758 0.177 1.557 1 78.94 148 LEU B CA 1
ATOM 4231 C C . LEU B 1 148 ? 16.438 1.386 2.184 1 78.94 148 LEU B C 1
ATOM 4233 O O . LEU B 1 148 ? 16.312 1.62 3.387 1 78.94 148 LEU B O 1
ATOM 4237 N N . LEU B 1 149 ? 17.109 2.1 1.306 1 87.62 149 LEU B N 1
ATOM 4238 C CA . LEU B 1 149 ? 17.781 3.291 1.814 1 87.62 149 LEU B CA 1
ATOM 4239 C C . LEU B 1 149 ? 16.766 4.34 2.262 1 87.62 149 LEU B C 1
ATOM 4241 O O . LEU B 1 149 ? 16.969 5.016 3.271 1 87.62 149 LEU B O 1
ATOM 4245 N N . ASP B 1 150 ? 15.719 4.457 1.52 1 85.81 150 ASP B N 1
ATOM 4246 C CA . ASP B 1 150 ? 14.633 5.352 1.91 1 85.81 150 ASP B CA 1
ATOM 4247 C C . ASP B 1 150 ? 14.102 4.996 3.295 1 85.81 150 ASP B C 1
ATOM 4249 O O . ASP B 1 150 ? 13.867 5.879 4.121 1 85.81 150 ASP B O 1
ATOM 4253 N N . LEU B 1 151 ? 13.953 3.746 3.531 1 81.69 151 LEU B N 1
ATOM 4254 C CA . LEU B 1 151 ? 13.422 3.283 4.809 1 81.69 151 LEU B CA 1
ATOM 4255 C C . LEU B 1 151 ? 14.391 3.588 5.945 1 81.69 151 LEU B C 1
ATOM 4257 O O . LEU B 1 151 ? 13.969 3.936 7.051 1 81.69 151 LEU B O 1
ATOM 4261 N N . CYS B 1 152 ? 15.633 3.385 5.688 1 88.75 152 CYS B N 1
ATOM 4262 C CA . CYS B 1 152 ? 16.625 3.723 6.691 1 88.75 152 CYS B CA 1
ATOM 4263 C C . CYS B 1 152 ? 16.562 5.199 7.059 1 88.75 152 CYS B C 1
ATOM 4265 O O . CYS B 1 152 ? 16.688 5.559 8.234 1 88.75 152 CYS B O 1
ATOM 4267 N N . CYS B 1 153 ? 16.359 6.004 6.07 1 91.56 153 CYS B N 1
ATOM 4268 C CA . CYS B 1 153 ? 16.234 7.438 6.309 1 91.56 153 CYS B CA 1
ATOM 4269 C C . CYS B 1 153 ? 14.969 7.754 7.098 1 91.56 153 CYS B C 1
ATOM 4271 O O . CYS B 1 153 ? 15.016 8.492 8.078 1 91.56 153 CYS B O 1
ATOM 4273 N N . TYR B 1 154 ? 13.922 7.133 6.77 1 87.94 154 TYR B N 1
ATOM 4274 C CA . TYR B 1 154 ? 12.625 7.359 7.391 1 87.94 154 TYR B CA 1
ATOM 4275 C C . TYR B 1 154 ? 12.641 6.98 8.867 1 87.94 154 TYR B C 1
ATOM 4277 O O . TYR B 1 154 ? 12.148 7.73 9.711 1 87.94 154 TYR B O 1
ATOM 4285 N N . TYR B 1 155 ? 13.258 5.895 9.133 1 85.94 155 TYR B N 1
ATOM 4286 C CA . TYR B 1 155 ? 13.234 5.391 10.508 1 85.94 155 TYR B CA 1
ATOM 4287 C C . TYR B 1 155 ? 14.43 5.898 11.297 1 85.94 155 TYR B C 1
ATOM 4289 O O . TYR B 1 155 ? 14.516 5.691 12.508 1 85.94 155 TYR B O 1
ATOM 4297 N N . GLY B 1 156 ? 15.273 6.57 10.633 1 91.44 156 GLY B N 1
ATOM 4298 C CA . GLY B 1 156 ? 16.5 6.98 11.297 1 91.44 156 GLY B CA 1
ATOM 4299 C C . GLY B 1 156 ? 17.359 5.812 11.734 1 91.44 156 GLY B C 1
ATOM 4300 O O . GLY B 1 156 ? 17.859 5.785 12.859 1 91.44 156 GLY B O 1
ATOM 4301 N N . ALA B 1 157 ? 17.391 4.809 10.891 1 92.81 157 ALA B N 1
ATOM 4302 C CA . ALA B 1 157 ? 18.188 3.621 11.18 1 92.81 157 ALA B CA 1
ATOM 4303 C C . ALA B 1 157 ? 19.641 3.822 10.758 1 92.81 157 ALA B C 1
ATOM 4305 O O . ALA B 1 157 ? 20.047 3.369 9.688 1 92.81 157 ALA B O 1
ATOM 4306 N N . VAL B 1 158 ? 20.406 4.312 11.641 1 96.19 158 VAL B N 1
ATOM 4307 C CA . VAL B 1 158 ? 21.75 4.777 11.344 1 96.19 158 VAL B CA 1
ATOM 4308 C C . VAL B 1 158 ? 22.641 3.586 11 1 96.19 158 VAL B C 1
ATOM 4310 O O . VAL B 1 158 ? 23.375 3.619 10.008 1 96.19 158 VAL B O 1
ATOM 4313 N N . ASN B 1 159 ? 22.516 2.541 11.789 1 95.25 159 ASN B N 1
ATOM 4314 C CA . ASN B 1 159 ? 23.375 1.385 11.57 1 95.25 159 ASN B CA 1
ATOM 4315 C C . ASN B 1 159 ? 23.062 0.707 10.234 1 95.25 159 ASN B C 1
ATOM 4317 O O . ASN B 1 159 ? 23.984 0.379 9.477 1 95.25 159 ASN B O 1
ATOM 4321 N N . CYS B 1 160 ? 21.859 0.523 9.977 1 92 160 CYS B N 1
ATOM 4322 C CA . CYS B 1 160 ? 21.453 -0.103 8.719 1 92 160 CYS B CA 1
ATOM 4323 C C . CYS B 1 160 ? 21.844 0.77 7.531 1 92 160 CYS B C 1
ATOM 4325 O O . CYS B 1 160 ? 22.297 0.263 6.504 1 92 160 CYS B O 1
ATOM 4327 N N . PHE B 1 161 ? 21.703 2.047 7.684 1 93.94 161 PHE B N 1
ATOM 4328 C CA . PHE B 1 161 ? 22.047 3.006 6.637 1 93.94 161 PHE B CA 1
ATOM 4329 C C . PHE B 1 161 ? 23.516 2.92 6.285 1 93.94 161 PHE B C 1
ATOM 4331 O O . PHE B 1 161 ? 23.875 2.773 5.113 1 93.94 161 PHE B O 1
ATOM 4338 N N . LYS B 1 162 ? 24.297 2.953 7.27 1 94.38 162 LYS B N 1
ATOM 4339 C CA . LYS B 1 162 ? 25.75 2.916 7.066 1 94.38 162 LYS B CA 1
ATOM 4340 C C . LYS B 1 162 ? 26.172 1.596 6.43 1 94.38 162 LYS B C 1
ATOM 4342 O O . LYS B 1 162 ? 27.047 1.576 5.551 1 94.38 162 LYS B O 1
ATOM 4347 N N . LEU B 1 163 ? 25.594 0.578 6.867 1 90.31 163 LEU B N 1
ATOM 4348 C CA . LEU B 1 163 ? 25.922 -0.737 6.32 1 90.31 163 LEU B CA 1
ATOM 4349 C C . LEU B 1 163 ? 25.562 -0.816 4.84 1 90.31 163 LEU B C 1
ATOM 4351 O O . LEU B 1 163 ? 26.328 -1.338 4.035 1 90.31 163 LEU B O 1
ATOM 4355 N N . LEU B 1 164 ? 24.422 -0.335 4.512 1 87.81 164 LEU B N 1
ATOM 4356 C CA . LEU B 1 164 ? 23.969 -0.364 3.121 1 87.81 164 LEU B CA 1
ATOM 4357 C C . LEU B 1 164 ? 24.906 0.452 2.234 1 87.81 164 LEU B C 1
ATOM 4359 O O . LEU B 1 164 ? 25.266 0.017 1.138 1 87.81 164 LEU B O 1
ATOM 4363 N N . ILE B 1 165 ? 25.312 1.588 2.672 1 89.75 165 ILE B N 1
ATOM 4364 C CA . ILE B 1 165 ? 26.188 2.473 1.902 1 89.75 165 ILE B CA 1
ATOM 4365 C C . ILE B 1 165 ? 27.547 1.826 1.729 1 89.75 165 ILE B C 1
ATOM 4367 O O . ILE B 1 165 ? 28.125 1.852 0.637 1 89.75 165 ILE B O 1
ATOM 4371 N N . THR B 1 166 ? 28.016 1.263 2.758 1 88 166 THR B N 1
ATOM 4372 C CA . THR B 1 166 ? 29.359 0.691 2.736 1 88 166 THR B CA 1
ATOM 4373 C C . THR B 1 166 ? 29.406 -0.555 1.857 1 88 166 THR B C 1
ATOM 4375 O O . THR B 1 166 ? 30.344 -0.74 1.078 1 88 166 THR B O 1
ATOM 4378 N N . LEU B 1 167 ? 28.422 -1.382 1.963 1 82.88 167 LEU B N 1
ATOM 4379 C CA . LEU B 1 167 ? 28.469 -2.688 1.312 1 82.88 167 LEU B CA 1
ATOM 4380 C C . LEU B 1 167 ? 27.969 -2.594 -0.125 1 82.88 167 LEU B C 1
ATOM 4382 O O . LEU B 1 167 ? 28.469 -3.277 -1.014 1 82.88 167 LEU B O 1
ATOM 4386 N N . HIS B 1 168 ? 26.938 -1.726 -0.358 1 79.56 168 HIS B N 1
ATOM 4387 C CA . HIS B 1 168 ? 26.297 -1.777 -1.667 1 79.56 168 HIS B CA 1
ATOM 4388 C C . HIS B 1 168 ? 26.359 -0.422 -2.363 1 79.56 168 HIS B C 1
ATOM 4390 O O . HIS B 1 168 ? 26.188 -0.337 -3.58 1 79.56 168 HIS B O 1
ATOM 4396 N N . GLY B 1 169 ? 26.547 0.607 -1.648 1 81.94 169 GLY B N 1
ATOM 4397 C CA . GLY B 1 169 ? 26.719 1.949 -2.186 1 81.94 169 GLY B CA 1
ATOM 4398 C C . GLY B 1 169 ? 25.547 2.393 -3.055 1 81.94 169 GLY B C 1
ATOM 4399 O O . GLY B 1 169 ? 25.75 2.848 -4.184 1 81.94 169 GLY B O 1
ATOM 4400 N N . PRO B 1 170 ? 24.375 2.209 -2.482 1 82.06 170 PRO B N 1
ATOM 4401 C CA . PRO B 1 170 ? 23.25 2.674 -3.295 1 82.06 170 PRO B CA 1
ATOM 4402 C C . PRO B 1 170 ? 23.266 4.184 -3.514 1 82.06 170 PRO B C 1
ATOM 4404 O O . PRO B 1 170 ? 23.906 4.918 -2.754 1 82.06 170 PRO B O 1
ATOM 4407 N N . GLU B 1 171 ? 22.516 4.598 -4.555 1 87.44 171 GLU B N 1
ATOM 4408 C CA . GLU B 1 171 ? 22.391 6.027 -4.82 1 87.44 171 GLU B CA 1
ATOM 4409 C C . GLU B 1 171 ? 21.531 6.711 -3.758 1 87.44 171 GLU B C 1
ATOM 4411 O O . GLU B 1 171 ? 20.484 6.191 -3.373 1 87.44 171 GLU B O 1
ATOM 4416 N N . ILE B 1 172 ? 22.016 7.824 -3.283 1 93 172 ILE B N 1
ATOM 4417 C CA . ILE B 1 172 ? 21.234 8.656 -2.371 1 93 172 ILE B CA 1
ATOM 4418 C C . ILE B 1 172 ? 20.359 9.617 -3.172 1 93 172 ILE B C 1
ATOM 4420 O O . ILE B 1 172 ? 20.859 10.562 -3.785 1 93 172 ILE B O 1
ATOM 4424 N N . THR B 1 173 ? 19.125 9.406 -3.094 1 90.81 173 THR B N 1
ATOM 4425 C CA . THR B 1 173 ? 18.188 10.195 -3.885 1 90.81 173 THR B CA 1
ATOM 4426 C C . THR B 1 173 ? 17.688 11.398 -3.09 1 90.81 173 THR B C 1
ATOM 4428 O O . THR B 1 173 ? 17.984 11.523 -1.899 1 90.81 173 THR B O 1
ATOM 4431 N N . LYS B 1 174 ? 16.969 12.312 -3.766 1 92.94 174 LYS B N 1
ATOM 4432 C CA . LYS B 1 174 ? 16.312 13.438 -3.084 1 92.94 174 LYS B CA 1
ATOM 4433 C C . LYS B 1 174 ? 15.273 12.945 -2.084 1 92.94 174 LYS B C 1
ATOM 4435 O O . LYS B 1 174 ? 15.078 13.555 -1.033 1 92.94 174 LYS B O 1
ATOM 4440 N N . LYS B 1 175 ? 14.68 11.891 -2.486 1 90.69 175 LYS B N 1
ATOM 4441 C CA . LYS B 1 175 ? 13.688 11.289 -1.596 1 90.69 175 LYS B CA 1
ATOM 4442 C C . LYS B 1 175 ? 14.328 10.828 -0.293 1 90.69 175 LYS B C 1
ATOM 4444 O O . LYS B 1 175 ? 13.781 11.047 0.79 1 90.69 175 LYS B O 1
ATOM 4449 N N . CYS B 1 176 ? 15.477 10.234 -0.467 1 91.12 176 CYS B N 1
ATOM 4450 C CA . CYS B 1 176 ? 16.25 9.805 0.699 1 91.12 176 CYS B CA 1
ATOM 4451 C C . CYS B 1 176 ? 16.562 10.984 1.604 1 91.12 176 CYS B C 1
ATOM 4453 O O . CYS B 1 176 ? 16.406 10.906 2.822 1 91.12 176 CYS B O 1
ATOM 4455 N N . LEU B 1 177 ? 16.938 11.992 1.028 1 96.69 177 LEU B N 1
ATOM 4456 C CA . LEU B 1 177 ? 17.281 13.188 1.798 1 96.69 177 LEU B CA 1
ATOM 4457 C C . LEU B 1 177 ? 16.062 13.734 2.529 1 96.69 177 LEU B C 1
ATOM 4459 O O . LEU B 1 177 ? 16.125 14.023 3.727 1 96.69 177 LEU B O 1
ATOM 4463 N N . SER B 1 178 ? 15.016 13.898 1.856 1 95.06 178 SER B N 1
ATOM 4464 C CA . SER B 1 178 ? 13.82 14.453 2.492 1 95.06 178 SER B CA 1
ATOM 4465 C C . SER B 1 178 ? 13.352 13.57 3.645 1 95.06 178 SER B C 1
ATOM 4467 O O . SER B 1 178 ? 13.023 14.07 4.723 1 95.06 178 SER B O 1
ATOM 4469 N N . LEU B 1 179 ? 13.398 12.25 3.459 1 92.06 179 LEU B N 1
ATOM 4470 C CA . LEU B 1 179 ? 12.969 11.312 4.488 1 92.06 179 LEU B CA 1
ATOM 4471 C C . LEU B 1 179 ? 13.906 11.359 5.691 1 92.06 179 LEU B C 1
ATOM 4473 O O . LEU B 1 179 ? 13.477 11.125 6.824 1 92.06 179 LEU B O 1
ATOM 4477 N N . SER B 1 180 ? 15.133 11.664 5.457 1 95.69 180 SER B N 1
ATOM 4478 C CA . SER B 1 180 ? 16.094 11.727 6.555 1 95.69 180 SER B CA 1
ATOM 4479 C C . SER B 1 180 ? 15.719 12.812 7.555 1 95.69 180 SER B C 1
ATOM 4481 O O . SER B 1 180 ? 15.992 12.688 8.75 1 95.69 180 SER B O 1
ATOM 4483 N N . PHE B 1 181 ? 15.016 13.836 7.125 1 94.81 181 PHE B N 1
ATOM 4484 C CA . PHE B 1 181 ? 14.562 14.891 8.031 1 94.81 181 PHE B CA 1
ATOM 4485 C C . PHE B 1 181 ? 13.398 14.398 8.891 1 94.81 181 PHE B C 1
ATOM 4487 O O . PHE B 1 181 ? 13.195 14.891 10 1 94.81 181 PHE B O 1
ATOM 4494 N N . LEU B 1 182 ? 12.672 13.477 8.375 1 90.69 182 LEU B N 1
ATOM 4495 C CA . LEU B 1 182 ? 11.609 12.875 9.172 1 90.69 182 LEU B CA 1
ATOM 4496 C C . LEU B 1 182 ? 12.195 11.945 10.234 1 90.69 182 LEU B C 1
ATOM 4498 O O . LEU B 1 182 ? 11.742 11.953 11.383 1 90.69 182 LEU B O 1
ATOM 4502 N N . GLY B 1 183 ? 13.18 11.164 9.805 1 90.06 183 GLY B N 1
ATOM 4503 C CA . GLY B 1 183 ? 13.836 10.273 10.75 1 90.06 183 GLY B CA 1
ATOM 4504 C C . GLY B 1 183 ? 14.609 11.016 11.828 1 90.06 183 GLY B C 1
ATOM 4505 O O . GLY B 1 183 ? 14.75 10.523 12.945 1 90.06 183 GLY B O 1
ATOM 4506 N N . GLY B 1 184 ? 15.25 12.062 11.43 1 92.19 184 GLY B N 1
ATOM 4507 C CA . GLY B 1 184 ? 15.758 13.023 12.391 1 92.19 184 GLY B CA 1
ATOM 4508 C C . GLY B 1 184 ? 17.141 12.664 12.922 1 92.19 184 GLY B C 1
ATOM 4509 O O . GLY B 1 184 ? 17.531 13.133 13.992 1 92.19 184 GLY B O 1
ATOM 4510 N N . LYS B 1 185 ? 17.828 11.797 12.289 1 94.31 185 LYS B N 1
ATOM 4511 C CA . LYS B 1 185 ? 19.188 11.453 12.742 1 94.31 185 LYS B CA 1
ATOM 4512 C C . LYS B 1 185 ? 20.234 12.266 11.992 1 94.31 185 LYS B C 1
ATOM 4514 O O . LYS B 1 185 ? 20.422 12.094 10.781 1 94.31 185 LYS B O 1
ATOM 4519 N N . PRO B 1 186 ? 20.969 13.086 12.703 1 95 186 PRO B N 1
ATOM 4520 C CA . PRO B 1 186 ? 21.922 13.992 12.055 1 95 186 PRO B CA 1
ATOM 4521 C C . PRO B 1 186 ? 22.953 13.25 11.203 1 95 186 PRO B C 1
ATOM 4523 O O . PRO B 1 186 ? 23.344 13.742 10.148 1 95 186 PRO B O 1
ATOM 4526 N N . ASP B 1 187 ? 23.344 12.078 11.609 1 95.69 187 ASP B N 1
ATOM 4527 C CA . ASP B 1 187 ? 24.344 11.312 10.867 1 95.69 187 ASP B CA 1
ATOM 4528 C C . ASP B 1 187 ? 23.859 11 9.461 1 95.69 187 ASP B C 1
ATOM 4530 O O . ASP B 1 187 ? 24.609 11.117 8.492 1 95.69 187 ASP B O 1
ATOM 4534 N N . ILE B 1 188 ? 22.609 10.625 9.422 1 97.12 188 ILE B N 1
ATOM 4535 C CA . ILE B 1 188 ? 22.031 10.273 8.125 1 97.12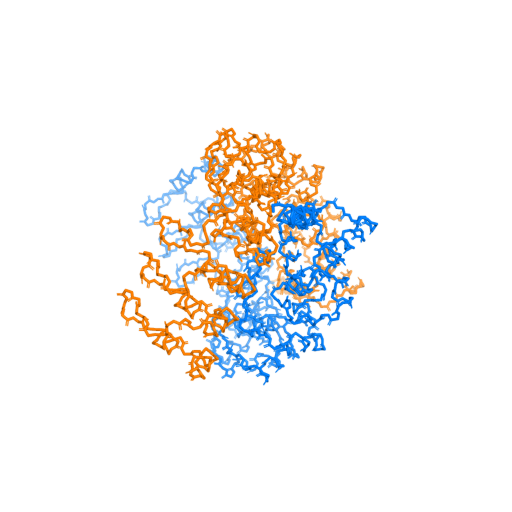 188 ILE B CA 1
ATOM 4536 C C . ILE B 1 188 ? 21.844 11.531 7.293 1 97.12 188 ILE B C 1
ATOM 4538 O O . ILE B 1 188 ? 22.172 11.562 6.105 1 97.12 188 ILE B O 1
ATOM 4542 N N . ILE B 1 189 ? 21.391 12.594 7.914 1 97.06 189 ILE B N 1
ATOM 4543 C CA . ILE B 1 189 ? 21.109 13.852 7.219 1 97.06 189 ILE B CA 1
ATOM 4544 C C . ILE B 1 189 ? 22.391 14.406 6.617 1 97.06 189 ILE B C 1
ATOM 4546 O O . ILE B 1 189 ? 22.422 14.812 5.453 1 97.06 189 ILE B O 1
ATOM 4550 N N . HIS B 1 190 ? 23.453 14.336 7.359 1 96.31 190 HIS B N 1
ATOM 4551 C CA . HIS B 1 190 ? 24.734 14.844 6.891 1 96.31 190 HIS B CA 1
ATOM 4552 C C . HIS B 1 190 ? 25.219 14.086 5.66 1 96.31 190 HIS B C 1
ATOM 4554 O O . HIS B 1 190 ? 25.688 14.695 4.699 1 96.31 190 HIS B O 1
ATOM 4560 N N . GLU B 1 191 ? 25.078 12.805 5.715 1 96.44 191 GLU B N 1
ATOM 4561 C CA . GLU B 1 191 ? 25.5 11.992 4.578 1 96.44 191 GLU B CA 1
ATOM 4562 C C . GLU B 1 191 ? 24.656 12.289 3.344 1 96.44 191 GLU B C 1
ATOM 4564 O O . GLU B 1 191 ? 25.172 12.344 2.227 1 96.44 191 GLU B O 1
ATOM 4569 N N . CYS B 1 192 ? 23.391 12.453 3.551 1 97.38 192 CYS B N 1
ATOM 4570 C CA . CYS B 1 192 ? 22.484 12.711 2.434 1 97.38 192 CYS B CA 1
ATOM 4571 C C . CYS B 1 192 ? 22.75 14.086 1.833 1 97.38 192 CYS B C 1
ATOM 4573 O O . CYS B 1 192 ? 22.656 14.266 0.617 1 97.38 192 CYS B O 1
ATOM 4575 N N . LEU B 1 193 ? 23.141 15.031 2.65 1 96.88 193 LEU B N 1
ATOM 4576 C CA . LEU B 1 193 ? 23.359 16.406 2.203 1 96.88 193 LEU B CA 1
ATOM 4577 C C . LEU B 1 193 ? 24.641 16.516 1.387 1 96.88 193 LEU B C 1
ATOM 4579 O O . LEU B 1 193 ? 24.812 17.469 0.633 1 96.88 193 LEU B O 1
ATOM 4583 N N . LYS B 1 194 ? 25.531 15.547 1.522 1 96.12 194 LYS B N 1
ATOM 4584 C CA . LYS B 1 194 ? 26.719 15.508 0.676 1 96.12 194 LYS B CA 1
ATOM 4585 C C . LYS B 1 194 ? 26.359 15.172 -0.768 1 96.12 194 LYS B C 1
ATOM 4587 O O . LYS B 1 194 ? 27.016 15.625 -1.701 1 96.12 194 LYS B O 1
ATOM 4592 N N . ALA B 1 195 ? 25.281 14.492 -0.88 1 95.19 195 ALA B N 1
ATOM 4593 C CA . ALA B 1 195 ? 24.938 13.938 -2.189 1 95.19 195 ALA B CA 1
ATOM 4594 C C . ALA B 1 195 ? 23.828 14.75 -2.852 1 95.19 195 ALA B C 1
ATOM 4596 O O . ALA B 1 195 ? 23.703 14.766 -4.078 1 95.19 195 ALA B O 1
ATOM 4597 N N . GLN B 1 196 ? 23 15.359 -2.018 1 96.94 196 GLN B N 1
ATOM 4598 C CA . GLN B 1 196 ? 21.812 16.031 -2.561 1 96.94 196 GLN B CA 1
ATOM 4599 C C . GLN B 1 196 ? 21.625 17.406 -1.93 1 96.94 196 GLN B C 1
ATOM 4601 O O . GLN B 1 196 ? 22.078 17.641 -0.805 1 96.94 196 GLN B O 1
ATOM 4606 N N . THR B 1 197 ? 20.953 18.25 -2.635 1 97.19 197 THR B N 1
ATOM 4607 C CA . THR B 1 197 ? 20.562 19.547 -2.127 1 97.19 197 THR B CA 1
ATOM 4608 C C . THR B 1 197 ? 19.125 19.531 -1.618 1 97.19 197 THR B C 1
ATOM 4610 O O . THR B 1 197 ? 18.234 18.984 -2.281 1 97.19 197 THR B O 1
ATOM 4613 N N . PRO B 1 198 ? 18.891 20.109 -0.453 1 97.5 198 PRO B N 1
ATOM 4614 C CA . PRO B 1 198 ? 17.547 20.078 0.112 1 97.5 198 PRO B CA 1
ATOM 4615 C C . PRO B 1 198 ? 16.562 20.969 -0.644 1 97.5 198 PRO B C 1
ATOM 4617 O O . PRO B 1 198 ? 16.969 21.969 -1.25 1 97.5 198 PRO B O 1
ATOM 4620 N N . ASP B 1 199 ? 15.344 20.578 -0.621 1 96.75 199 ASP B N 1
ATOM 4621 C CA . ASP B 1 199 ? 14.273 21.312 -1.283 1 96.75 199 ASP B CA 1
ATOM 4622 C C . ASP B 1 199 ? 13.078 21.5 -0.352 1 96.75 199 ASP B C 1
ATOM 4624 O O . ASP B 1 199 ? 13.203 21.359 0.865 1 96.75 199 ASP B O 1
ATOM 4628 N N . SER B 1 200 ? 11.953 21.922 -0.948 1 95.62 200 SER B N 1
ATOM 4629 C CA . SER B 1 200 ? 10.781 22.266 -0.15 1 95.62 200 SER B CA 1
ATOM 4630 C C . SER B 1 200 ? 10.25 21.047 0.603 1 95.62 200 SER B C 1
ATOM 4632 O O . SER B 1 200 ? 9.672 21.172 1.681 1 95.62 200 SER B O 1
ATOM 4634 N N . LYS B 1 201 ? 10.453 19.922 0.038 1 94.56 201 LYS B N 1
ATOM 4635 C CA . LYS B 1 201 ? 10.008 18.719 0.721 1 94.56 201 LYS B CA 1
ATOM 4636 C C . LYS B 1 201 ? 10.797 18.484 2.004 1 94.56 201 LYS B C 1
ATOM 4638 O O . LYS B 1 201 ? 10.258 18 2.996 1 94.56 201 LYS B O 1
ATOM 4643 N N . CYS B 1 202 ? 12.055 18.797 1.992 1 97 202 CYS B N 1
ATOM 4644 C CA . CYS B 1 202 ? 12.875 18.719 3.193 1 97 202 CYS B CA 1
ATOM 4645 C C . CYS B 1 202 ? 12.336 19.625 4.289 1 97 202 CYS B C 1
ATOM 4647 O O . CYS B 1 202 ? 12.266 19.234 5.453 1 97 202 CYS B O 1
ATOM 4649 N N . MET B 1 203 ? 11.93 20.781 3.877 1 97.5 203 MET B N 1
ATOM 4650 C CA . MET B 1 203 ? 11.344 21.703 4.832 1 97.5 203 MET B CA 1
ATOM 4651 C C . MET B 1 203 ? 10.047 21.141 5.418 1 97.5 203 MET B C 1
ATOM 4653 O O . MET B 1 203 ? 9.852 21.172 6.633 1 97.5 203 MET B O 1
ATOM 4657 N N . LYS B 1 204 ? 9.25 20.625 4.555 1 95.69 204 LYS B N 1
ATOM 4658 C CA . LYS B 1 204 ? 7.992 20.031 5.008 1 95.69 204 LYS B CA 1
ATOM 4659 C C . LYS B 1 204 ? 8.242 18.922 6.023 1 95.69 204 LYS B C 1
ATOM 4661 O O . LYS B 1 204 ? 7.609 18.891 7.082 1 95.69 204 LYS B O 1
ATOM 4666 N N . PHE B 1 205 ? 9.172 18.078 5.738 1 94.56 205 PHE B N 1
ATOM 4667 C CA . PHE B 1 205 ? 9.422 16.938 6.609 1 94.56 205 PHE B CA 1
ATOM 4668 C C . PHE B 1 205 ? 10.133 17.375 7.883 1 94.56 205 PHE B C 1
ATOM 4670 O O . PHE B 1 205 ? 9.906 16.797 8.953 1 94.56 205 PHE B O 1
ATOM 4677 N N . ALA B 1 206 ? 10.945 18.391 7.777 1 96.25 206 ALA B N 1
ATOM 4678 C CA . ALA B 1 206 ? 11.539 18.969 8.984 1 96.25 206 ALA B CA 1
ATOM 4679 C C . ALA B 1 206 ? 10.461 19.484 9.938 1 96.25 206 ALA B C 1
ATOM 4681 O O . ALA B 1 206 ? 10.531 19.25 11.148 1 96.25 206 ALA B O 1
ATOM 4682 N N . ILE B 1 207 ? 9.5 20.094 9.406 1 96.44 207 ILE B N 1
ATOM 4683 C CA . ILE B 1 207 ? 8.398 20.609 10.203 1 96.44 207 ILE B CA 1
ATOM 4684 C C . ILE B 1 207 ? 7.574 19.453 10.758 1 96.44 207 ILE B C 1
ATOM 4686 O O . ILE B 1 207 ? 7.242 19.438 11.945 1 96.44 207 ILE B O 1
ATOM 4690 N N . ALA B 1 208 ? 7.324 18.5 9.891 1 93.5 208 ALA B N 1
ATOM 4691 C CA . ALA B 1 208 ? 6.504 17.359 10.281 1 93.5 208 ALA B CA 1
ATOM 4692 C C . ALA B 1 208 ? 7.141 16.594 11.438 1 93.5 208 ALA B C 1
ATOM 4694 O O . ALA B 1 208 ? 6.441 16.031 12.281 1 93.5 208 ALA B O 1
ATOM 4695 N N . SER B 1 209 ? 8.438 16.625 11.539 1 92.62 209 SER B N 1
ATOM 4696 C CA . SER B 1 209 ? 9.148 15.852 12.547 1 92.62 209 SER B CA 1
ATOM 4697 C C . SER B 1 209 ? 9.18 16.578 13.883 1 92.62 209 SER B C 1
ATOM 4699 O O . SER B 1 209 ? 9.625 16.031 14.891 1 92.62 209 SER B O 1
ATOM 4701 N N . HIS B 1 210 ? 8.75 17.797 13.914 1 95.38 210 HIS B N 1
ATOM 4702 C CA . HIS B 1 210 ? 8.742 18.656 15.094 1 95.38 210 HIS B CA 1
ATOM 4703 C C . HIS B 1 210 ? 10.148 18.844 15.648 1 95.38 210 HIS B C 1
ATOM 4705 O O . HIS B 1 210 ? 10.344 18.906 16.859 1 95.38 210 HIS B O 1
ATOM 4711 N N . ASN B 1 211 ? 11.125 18.859 14.797 1 91.62 211 ASN B N 1
ATOM 4712 C CA . ASN B 1 211 ? 12.484 19.266 15.125 1 91.62 211 ASN B CA 1
ATOM 4713 C C . ASN B 1 211 ? 12.789 20.672 14.625 1 91.62 211 ASN B C 1
ATOM 4715 O O . ASN B 1 211 ? 13.227 20.859 13.492 1 91.62 211 ASN B O 1
ATOM 4719 N N . ILE B 1 212 ? 12.711 21.578 15.516 1 94.75 212 ILE B N 1
ATOM 4720 C CA . ILE B 1 212 ? 12.766 22.984 15.141 1 94.75 212 ILE B CA 1
ATOM 4721 C C . ILE B 1 212 ? 14.18 23.344 14.672 1 94.75 212 ILE B C 1
ATOM 4723 O O . ILE B 1 212 ? 14.359 24.234 13.852 1 94.75 212 ILE B O 1
ATOM 4727 N N . ASP B 1 213 ? 15.141 22.578 15.164 1 95 213 ASP B N 1
ATOM 4728 C CA . ASP B 1 213 ? 16.516 22.828 14.758 1 95 213 ASP B CA 1
ATOM 4729 C C . ASP B 1 213 ? 16.703 22.562 13.266 1 95 213 ASP B C 1
ATOM 4731 O O . ASP B 1 213 ? 17.469 23.266 12.594 1 95 213 ASP B O 1
ATOM 4735 N N . PHE B 1 214 ? 16.031 21.578 12.812 1 96.56 214 PHE B N 1
ATOM 4736 C CA . PHE B 1 214 ? 16.125 21.266 11.391 1 96.56 214 PHE B CA 1
ATOM 4737 C C . PHE B 1 214 ? 15.5 22.359 10.555 1 96.56 214 PHE B C 1
ATOM 4739 O O . PHE B 1 214 ? 16.016 22.703 9.484 1 96.56 214 PHE B O 1
ATOM 4746 N N . VAL B 1 215 ? 14.422 22.891 11.023 1 96.94 215 VAL B N 1
ATOM 4747 C CA . VAL B 1 215 ? 13.719 23.953 10.32 1 96.94 215 VAL B CA 1
ATOM 4748 C C . VAL B 1 215 ? 14.617 25.188 10.227 1 96.94 215 VAL B C 1
ATOM 4750 O O . VAL B 1 215 ? 14.82 25.734 9.141 1 96.94 215 VAL B O 1
ATOM 4753 N N . SER B 1 216 ? 15.18 25.547 11.352 1 96.12 216 SER B N 1
ATOM 4754 C CA . SER B 1 216 ? 16.062 26.703 11.391 1 96.12 216 SER B CA 1
ATOM 4755 C C . SER B 1 216 ? 17.297 26.484 10.516 1 96.12 216 SER B C 1
ATOM 4757 O O . SER B 1 216 ? 17.75 27.406 9.828 1 96.12 216 SER B O 1
ATOM 4759 N N . TYR B 1 217 ? 17.812 25.312 10.555 1 96.25 217 TYR B N 1
ATOM 4760 C CA . TYR B 1 217 ? 18.984 24.953 9.766 1 96.25 217 TYR B CA 1
ATOM 4761 C C . TYR B 1 217 ? 18.703 25.125 8.273 1 96.25 217 TYR B C 1
ATOM 4763 O O . TYR B 1 217 ? 19.5 25.734 7.555 1 96.25 217 TYR B O 1
ATOM 4771 N N . LEU B 1 218 ? 17.609 24.656 7.836 1 97.25 218 LEU B N 1
ATOM 4772 C CA . LEU B 1 218 ? 17.25 24.734 6.422 1 97.25 218 LEU B CA 1
ATOM 4773 C C . LEU B 1 218 ? 17 26.172 5.988 1 97.25 218 LEU B C 1
ATOM 4775 O O . LEU B 1 218 ? 17.375 26.562 4.879 1 97.25 218 LEU B O 1
ATOM 4779 N N . MET B 1 219 ? 16.422 26.953 6.84 1 96.75 219 MET B N 1
ATOM 4780 C CA . MET B 1 219 ? 16.172 28.359 6.531 1 96.75 219 MET B CA 1
ATOM 4781 C C . MET B 1 219 ? 17.469 29.156 6.469 1 96.75 219 MET B C 1
ATOM 4783 O O . MET B 1 219 ? 17.672 29.953 5.559 1 96.75 219 MET B O 1
ATOM 4787 N N . ASN B 1 220 ? 18.359 28.875 7.359 1 96.25 220 ASN B N 1
ATOM 4788 C CA . ASN B 1 220 ? 19.562 29.688 7.496 1 96.25 220 ASN B CA 1
ATOM 4789 C C . ASN B 1 220 ? 20.656 29.234 6.523 1 96.25 220 ASN B C 1
ATOM 4791 O O . ASN B 1 220 ? 21.281 30.062 5.871 1 96.25 220 ASN B O 1
ATOM 4795 N N . GLU B 1 221 ? 20.875 27.938 6.434 1 95.94 221 GLU B N 1
ATOM 4796 C CA . GLU B 1 221 ? 22 27.422 5.672 1 95.94 221 GLU B CA 1
ATOM 4797 C C . GLU B 1 221 ? 21.641 27.266 4.195 1 95.94 221 GLU B C 1
ATOM 4799 O O . GLU B 1 221 ? 22.516 27.391 3.326 1 95.94 221 GLU B O 1
ATOM 4804 N N . TYR B 1 222 ? 20.406 27.078 3.926 1 96.38 222 TYR B N 1
ATOM 4805 C CA . TYR B 1 222 ? 20.047 26.797 2.541 1 96.38 222 TYR B CA 1
ATOM 4806 C C . TYR B 1 222 ? 19.031 27.797 2.025 1 96.38 222 TYR B C 1
ATOM 4808 O O . TYR B 1 222 ? 18.578 27.703 0.883 1 96.38 222 TYR B O 1
ATOM 4816 N N . SER B 1 223 ? 18.562 28.734 2.881 1 95.88 223 SER B N 1
ATOM 4817 C CA . SER B 1 223 ? 17.625 29.781 2.52 1 95.88 223 SER B CA 1
ATOM 4818 C C . SER B 1 223 ? 16.328 29.203 1.968 1 95.88 223 SER B C 1
ATOM 4820 O O . SER B 1 223 ? 15.773 29.734 1 1 95.88 223 SER B O 1
ATOM 4822 N N . LEU B 1 224 ? 15.938 28.094 2.521 1 96.81 224 LEU B N 1
ATOM 4823 C CA . LEU B 1 224 ? 14.672 27.516 2.092 1 96.81 224 LEU B CA 1
ATOM 4824 C C . LEU B 1 224 ? 13.492 28.297 2.656 1 96.81 224 LEU B C 1
ATOM 4826 O O . LEU B 1 224 ? 13.539 28.75 3.801 1 96.81 224 LEU B O 1
ATOM 4830 N N . LYS B 1 225 ? 12.5 28.406 1.852 1 96 225 LYS B N 1
ATOM 4831 C CA . LYS B 1 225 ? 11.289 29.094 2.277 1 96 225 LYS B CA 1
ATOM 4832 C C . LYS B 1 225 ? 10.547 28.312 3.354 1 96 225 LYS B C 1
ATOM 4834 O O . LYS B 1 225 ? 10.453 27.078 3.273 1 96 225 LYS B O 1
ATOM 4839 N N . PHE B 1 226 ? 10.008 29.062 4.316 1 96.44 226 PHE B N 1
ATOM 4840 C CA . PHE B 1 226 ? 9.227 28.469 5.398 1 96.44 226 PHE B CA 1
ATOM 4841 C C . PHE B 1 226 ? 7.887 27.969 4.883 1 96.44 226 PHE B C 1
ATOM 4843 O O . PHE B 1 226 ? 7.258 28.594 4.031 1 96.44 226 PHE B O 1
ATOM 4850 N N . ASP B 1 227 ? 7.445 26.844 5.398 1 96.5 227 ASP B N 1
ATOM 4851 C CA . ASP B 1 227 ? 6.211 26.219 4.941 1 96.5 227 ASP B CA 1
ATOM 4852 C C . ASP B 1 227 ? 5.109 26.344 5.988 1 96.5 227 ASP B C 1
ATOM 4854 O O . ASP B 1 227 ? 4.914 25.438 6.809 1 96.5 227 ASP B O 1
ATOM 4858 N N . PHE B 1 228 ? 4.301 27.406 5.902 1 95.38 228 PHE B N 1
ATOM 4859 C CA . PHE B 1 228 ? 3.225 27.641 6.852 1 95.38 228 PHE B CA 1
ATOM 4860 C C . PHE B 1 228 ? 2.182 26.531 6.789 1 95.38 228 PHE B C 1
ATOM 4862 O O . PHE B 1 228 ? 1.636 26.125 7.816 1 95.38 228 PHE B O 1
ATOM 4869 N N . LYS B 1 229 ? 1.908 26.109 5.602 1 92.19 229 LYS B N 1
ATOM 4870 C CA . LYS B 1 229 ? 0.892 25.078 5.426 1 92.19 229 LYS B CA 1
ATOM 4871 C C . LYS B 1 229 ? 1.271 23.797 6.168 1 92.19 229 LYS B C 1
ATOM 4873 O O . LYS B 1 229 ? 0.433 23.188 6.836 1 92.19 229 LYS B O 1
ATOM 4878 N N . ALA B 1 230 ? 2.525 23.422 6.086 1 93.88 230 ALA B N 1
ATOM 4879 C CA . ALA B 1 230 ? 2.998 22.234 6.793 1 93.88 230 ALA B CA 1
ATOM 4880 C C . ALA B 1 230 ? 2.893 22.422 8.305 1 93.88 230 ALA B C 1
ATOM 4882 O O . ALA B 1 230 ? 2.535 21.484 9.023 1 93.88 230 ALA B O 1
ATOM 4883 N N . CYS B 1 231 ? 3.182 23.594 8.781 1 94.75 231 CYS B N 1
ATOM 4884 C CA . CYS B 1 231 ? 3.109 23.875 10.211 1 94.75 231 CYS B CA 1
ATOM 4885 C C . CYS B 1 231 ? 1.705 23.609 10.75 1 94.75 231 CYS B C 1
ATOM 4887 O O . CYS B 1 231 ? 1.54 23.031 11.812 1 94.75 231 CYS B O 1
ATOM 4889 N N . CYS B 1 232 ? 0.79 24.031 10.031 1 92 232 CYS B N 1
ATOM 4890 C CA . CYS B 1 232 ? -0.599 23.891 10.453 1 92 232 CYS B CA 1
ATOM 4891 C C . CYS B 1 232 ? -1.063 22.438 10.297 1 92 232 CYS B C 1
ATOM 4893 O O . CYS B 1 232 ? -1.714 21.891 11.195 1 92 232 CYS B O 1
ATOM 4895 N N . GLU B 1 233 ? -0.63 21.891 9.18 1 87.62 233 GLU B N 1
ATOM 4896 C CA . GLU B 1 233 ? -1.021 20.516 8.891 1 87.62 233 GLU B CA 1
ATOM 4897 C C . GLU B 1 233 ? -0.539 19.562 9.977 1 87.62 233 GLU B C 1
ATOM 4899 O O . GLU B 1 233 ? -1.268 18.656 10.383 1 87.62 233 GLU B O 1
ATOM 4904 N N . TYR B 1 234 ? 0.616 19.828 10.492 1 90.69 234 TYR B N 1
ATOM 4905 C CA . TYR B 1 234 ? 1.216 18.906 11.453 1 90.69 234 TYR B CA 1
ATOM 4906 C C . TYR B 1 234 ? 1.213 19.5 12.852 1 90.69 234 TYR B C 1
ATOM 4908 O O . TYR B 1 234 ? 1.893 19 13.75 1 90.69 234 TYR B O 1
ATOM 4916 N N . ASN B 1 235 ? 0.536 20.547 13.016 1 93.19 235 ASN B N 1
ATOM 4917 C CA . ASN B 1 235 ? 0.333 21.203 14.312 1 93.19 235 ASN B CA 1
ATOM 4918 C C . ASN B 1 235 ? 1.661 21.562 14.969 1 93.19 235 ASN B C 1
ATOM 4920 O O . ASN B 1 235 ? 1.854 21.297 16.156 1 93.19 235 ASN B O 1
ATOM 4924 N N . ASN B 1 236 ? 2.543 21.969 14.203 1 96.38 236 ASN B N 1
ATOM 4925 C CA . ASN B 1 236 ? 3.828 22.406 14.742 1 96.38 236 ASN B CA 1
ATOM 4926 C C . ASN B 1 236 ? 3.844 23.906 15.023 1 96.38 236 ASN B C 1
ATOM 4928 O O . ASN B 1 236 ? 4.586 24.656 14.383 1 96.38 236 ASN B O 1
ATOM 4932 N N . LEU B 1 237 ? 3.141 24.266 16.062 1 96.88 237 LEU B N 1
ATOM 4933 C CA . LEU B 1 237 ? 3.059 25.656 16.469 1 96.88 237 LEU B CA 1
ATOM 4934 C C . LEU B 1 237 ? 4.422 26.172 16.922 1 96.88 237 LEU B C 1
ATOM 4936 O O . LEU B 1 237 ? 4.715 27.375 16.781 1 96.88 237 LEU B O 1
ATOM 4940 N N . HIS B 1 238 ? 5.254 25.297 17.406 1 97 238 HIS B N 1
ATOM 4941 C CA . HIS B 1 238 ? 6.594 25.703 17.812 1 97 238 HIS B CA 1
ATOM 4942 C C . HIS B 1 238 ? 7.387 26.266 16.641 1 97 238 HIS B C 1
ATOM 4944 O O . HIS B 1 238 ? 8.008 27.328 16.766 1 97 238 HIS B O 1
ATOM 4950 N N . ALA B 1 239 ? 7.352 25.594 15.586 1 97.31 239 ALA B N 1
ATOM 4951 C CA . ALA B 1 239 ? 8.039 26.078 14.391 1 97.31 239 ALA B CA 1
ATOM 4952 C C . ALA B 1 239 ? 7.434 27.406 13.914 1 97.31 239 ALA B C 1
ATOM 4954 O O . ALA B 1 239 ? 8.156 28.297 13.461 1 97.31 239 ALA B O 1
ATOM 4955 N N . PHE B 1 240 ? 6.18 27.484 13.992 1 97.38 240 PHE B N 1
ATOM 4956 C CA . PHE B 1 240 ? 5.449 28.688 13.609 1 97.38 240 PHE B CA 1
ATOM 4957 C C . PHE B 1 240 ? 5.926 29.891 14.422 1 97.38 240 PHE B C 1
ATOM 4959 O O . PHE B 1 240 ? 6.242 30.938 13.859 1 97.38 240 PHE B O 1
ATOM 4966 N N . LEU B 1 241 ? 5.996 29.734 15.672 1 96.94 241 LEU B N 1
ATOM 4967 C CA . LEU B 1 241 ? 6.41 30.812 16.562 1 96.94 241 LEU B CA 1
ATOM 4968 C C . LEU B 1 241 ? 7.898 31.094 16.422 1 96.94 241 LEU B C 1
ATOM 4970 O O . LEU B 1 241 ? 8.336 32.25 16.547 1 96.94 241 LEU B O 1
ATOM 4974 N N . MET B 1 242 ? 8.625 30.078 16.172 1 96.06 242 MET B N 1
ATOM 4975 C CA . MET B 1 242 ? 10.039 30.297 15.891 1 96.06 242 MET B CA 1
ATOM 4976 C C . MET B 1 242 ? 10.219 31.188 14.664 1 96.06 242 MET B C 1
ATOM 4978 O O . MET B 1 242 ? 11.039 32.125 14.68 1 96.06 242 MET B O 1
ATOM 4982 N N . TYR B 1 243 ? 9.523 30.906 13.656 1 97 243 TYR B N 1
ATOM 4983 C CA . TYR B 1 243 ? 9.562 31.734 12.461 1 97 243 TYR B CA 1
ATOM 4984 C C . TYR B 1 243 ? 9.227 33.188 12.797 1 97 243 TYR B C 1
ATOM 4986 O O . TYR B 1 243 ? 9.898 34.125 12.336 1 97 243 TYR B O 1
ATOM 4994 N N . LEU B 1 244 ? 8.156 33.344 13.562 1 96.81 244 LEU B N 1
ATOM 4995 C CA . LEU B 1 244 ? 7.727 34.688 13.977 1 96.81 244 LEU B CA 1
ATOM 4996 C C . LEU B 1 244 ? 8.852 35.406 14.711 1 96.81 244 LEU B C 1
ATOM 4998 O O . LEU B 1 244 ? 9.125 36.594 14.422 1 96.81 244 LEU B O 1
ATOM 5002 N N . ASP B 1 245 ? 9.469 34.719 15.547 1 95 245 ASP B N 1
ATOM 5003 C CA . ASP B 1 245 ? 10.531 35.312 16.344 1 95 245 ASP B CA 1
ATOM 5004 C C . ASP B 1 245 ? 11.734 35.688 15.477 1 95 245 ASP B C 1
ATOM 5006 O O . ASP B 1 245 ? 12.359 36.719 15.672 1 95 245 ASP B O 1
ATOM 5010 N N . MET B 1 246 ? 11.984 34.844 14.586 1 94.19 246 MET B N 1
ATOM 5011 C CA . MET B 1 246 ? 13.164 35.031 13.742 1 94.19 246 MET B CA 1
ATOM 5012 C C . MET B 1 246 ? 12.953 36.156 12.734 1 94.19 246 MET B C 1
ATOM 5014 O O . MET B 1 246 ? 13.891 36.875 12.406 1 94.19 246 MET B O 1
ATOM 5018 N N . THR B 1 247 ? 11.75 36.375 12.281 1 95.31 247 THR B N 1
ATOM 5019 C CA . THR B 1 247 ? 11.539 37.25 11.141 1 95.31 247 THR B CA 1
ATOM 5020 C C . THR B 1 247 ? 10.742 38.469 11.539 1 95.31 247 THR B C 1
ATOM 5022 O O . THR B 1 247 ? 10.719 39.469 10.812 1 95.31 247 THR B O 1
ATOM 5025 N N . ASN B 1 248 ? 10.016 38.375 12.586 1 96.19 248 ASN B N 1
ATOM 5026 C CA . ASN B 1 248 ? 9.086 39.438 13.023 1 96.19 248 ASN B CA 1
ATOM 5027 C C . ASN B 1 248 ? 8.008 39.688 11.977 1 96.19 248 ASN B C 1
ATOM 5029 O O . ASN B 1 248 ? 7.516 40.812 11.867 1 96.19 248 ASN B O 1
ATOM 5033 N N . ASP B 1 249 ? 7.75 38.688 11.195 1 96.69 249 ASP B N 1
ATOM 5034 C CA . ASP B 1 249 ? 6.711 38.781 10.18 1 96.69 249 ASP B CA 1
ATOM 5035 C C . ASP B 1 249 ? 5.34 38.469 10.766 1 96.69 249 ASP B C 1
ATOM 5037 O O . ASP B 1 249 ? 4.742 37.438 10.445 1 96.69 249 ASP B O 1
ATOM 5041 N N . ILE B 1 250 ? 4.773 39.344 11.477 1 97.31 250 ILE B N 1
ATOM 5042 C CA . ILE B 1 250 ? 3.531 39.156 12.219 1 97.31 250 ILE B CA 1
ATOM 5043 C C . ILE B 1 250 ? 2.365 39.031 11.234 1 97.31 250 ILE B C 1
ATOM 5045 O O . ILE B 1 250 ? 1.413 38.281 11.484 1 97.31 250 ILE B O 1
ATOM 5049 N N . GLU B 1 251 ? 2.443 39.719 10.117 1 97.69 251 GLU B N 1
ATOM 5050 C CA . GLU B 1 251 ? 1.342 39.719 9.156 1 97.69 251 GLU B CA 1
ATOM 5051 C C . GLU B 1 251 ? 1.175 38.375 8.5 1 97.69 251 GLU B C 1
ATOM 5053 O O . GLU B 1 251 ? 0.066 37.812 8.445 1 97.69 251 GLU B O 1
ATOM 5058 N N . SER B 1 252 ? 2.262 37.844 8.062 1 97.38 252 SER B N 1
ATOM 5059 C CA . SER B 1 252 ? 2.18 36.5 7.461 1 97.38 252 SER B CA 1
ATOM 5060 C C . SER B 1 252 ? 1.696 35.469 8.469 1 97.38 252 SER B C 1
ATOM 5062 O O . SER B 1 252 ? 0.921 34.562 8.125 1 97.38 252 SER B O 1
ATOM 5064 N N . CYS B 1 253 ? 2.168 35.562 9.656 1 97.94 253 CYS B N 1
ATOM 5065 C CA . CYS B 1 253 ? 1.738 34.625 10.711 1 97.94 253 CYS B CA 1
ATOM 5066 C C . CYS B 1 253 ? 0.247 34.781 10.984 1 97.94 253 CYS B C 1
ATOM 5068 O O . CYS B 1 253 ? -0.469 33.781 11.094 1 97.94 253 CYS B O 1
ATOM 5070 N N . PHE B 1 254 ? -0.177 36.031 11.008 1 98.31 254 PHE B N 1
ATOM 5071 C CA . PHE B 1 254 ? -1.583 36.281 11.289 1 98.31 254 PHE B CA 1
ATOM 5072 C C . PHE B 1 254 ? -2.471 35.75 10.18 1 98.31 254 PHE B C 1
ATOM 5074 O O . PHE B 1 254 ? -3.471 35.062 10.445 1 98.31 254 PHE B O 1
ATOM 5081 N N . ILE B 1 255 ? -2.098 35.938 8.969 1 98.19 255 ILE B N 1
ATOM 5082 C CA . ILE B 1 255 ? -2.863 35.531 7.801 1 98.19 255 ILE B CA 1
ATOM 5083 C C . ILE B 1 255 ? -3.021 34 7.816 1 98.19 255 ILE B C 1
ATOM 5085 O O . ILE B 1 255 ? -4.066 33.469 7.43 1 98.19 255 ILE B O 1
ATOM 5089 N N . ASN B 1 256 ? -2.057 33.281 8.352 1 97.69 256 ASN B N 1
ATOM 5090 C CA . ASN B 1 256 ? -2.049 31.828 8.281 1 97.69 256 ASN B CA 1
ATOM 5091 C C . ASN B 1 256 ? -2.545 31.203 9.586 1 97.69 256 ASN B C 1
ATOM 5093 O O . ASN B 1 256 ? -2.869 30.016 9.625 1 97.69 256 ASN B O 1
ATOM 5097 N N . SER B 1 257 ? -2.736 31.906 10.617 1 97.38 257 SER B N 1
ATOM 5098 C CA . SER B 1 257 ? -3.029 31.406 11.961 1 97.38 257 SER B CA 1
ATOM 5099 C C . SER B 1 257 ? -4.359 30.656 11.992 1 97.38 257 SER B C 1
ATOM 5101 O O . SER B 1 257 ? -4.52 29.703 12.75 1 97.38 257 SER B O 1
ATOM 5103 N N . PRO B 1 258 ? -5.355 31 11.117 1 97 258 PRO B N 1
ATOM 5104 C CA . PRO B 1 258 ? -6.641 30.297 11.195 1 97 258 PRO B CA 1
ATOM 5105 C C . PRO B 1 258 ? -6.523 28.797 10.922 1 97 258 PRO B C 1
ATOM 5107 O O . PRO B 1 258 ? -7.379 28.016 11.344 1 97 258 PRO B O 1
ATOM 5110 N N . ALA B 1 259 ? -5.488 28.469 10.234 1 94.69 259 ALA B N 1
ATOM 5111 C CA . ALA B 1 259 ? -5.316 27.078 9.859 1 94.69 259 ALA B CA 1
ATOM 5112 C C . ALA B 1 259 ? -5.082 26.203 11.094 1 94.69 259 ALA B C 1
ATOM 5114 O O . ALA B 1 259 ? -5.324 25 11.062 1 94.69 259 ALA B O 1
ATOM 5115 N N . PHE B 1 260 ? -4.656 26.75 12.266 1 94.25 260 PHE B N 1
ATOM 5116 C CA . PHE B 1 260 ? -4.406 26.016 13.492 1 94.25 260 PHE B CA 1
ATOM 5117 C C . PHE B 1 260 ? -5.707 25.719 14.234 1 94.25 260 PHE B C 1
ATOM 5119 O O . PHE B 1 260 ? -5.742 24.891 15.141 1 94.25 260 PHE B O 1
ATOM 5126 N N . HIS B 1 261 ? -6.766 26.453 13.906 1 92.94 261 HIS B N 1
ATOM 5127 C CA . HIS B 1 261 ? -8.031 26.359 14.633 1 92.94 261 HIS B CA 1
ATOM 5128 C C . HIS B 1 261 ? -7.836 26.609 16.125 1 92.94 261 HIS B C 1
ATOM 5130 O O . HIS B 1 261 ? -8.391 25.891 16.953 1 92.94 261 HIS B O 1
ATOM 5136 N N . TYR B 1 262 ? -6.969 27.562 16.469 1 94.5 262 TYR B N 1
ATOM 5137 C CA . TYR B 1 262 ? -6.605 27.828 17.859 1 94.5 262 TYR B CA 1
ATOM 5138 C C . TYR B 1 262 ? -6.734 29.312 18.188 1 94.5 262 TYR B C 1
ATOM 5140 O O . TYR B 1 262 ? -5.773 30.062 18.047 1 94.5 262 TYR B O 1
ATOM 5148 N N . PRO B 1 263 ? -7.898 29.703 18.75 1 94.69 263 PRO B N 1
ATOM 5149 C CA . PRO B 1 263 ? -8.211 31.109 18.984 1 94.69 263 PRO B CA 1
ATOM 5150 C C . PRO B 1 263 ? -7.125 31.844 19.766 1 94.69 263 PRO B C 1
ATOM 5152 O O . PRO B 1 263 ? -6.785 32.969 19.453 1 94.69 263 PRO B O 1
ATOM 5155 N N . PRO B 1 264 ? -6.453 31.203 20.75 1 94.38 264 PRO B N 1
ATOM 5156 C CA . PRO B 1 264 ? -5.434 31.938 21.516 1 94.38 264 PRO B CA 1
ATOM 5157 C C . PRO B 1 264 ? -4.277 32.406 20.641 1 94.38 264 PRO B C 1
ATOM 5159 O O . PRO B 1 264 ? -3.688 33.469 20.906 1 94.38 264 PRO B O 1
ATOM 5162 N N . LEU B 1 265 ? -3.947 31.688 19.625 1 96.19 265 LEU B N 1
ATOM 5163 C CA . LEU B 1 265 ? -2.896 32.125 18.719 1 96.19 265 LEU B CA 1
ATOM 5164 C C . LEU B 1 265 ? -3.309 33.406 17.984 1 96.19 265 LEU B C 1
ATOM 5166 O O . LEU B 1 265 ? -2.52 34.344 17.891 1 96.19 265 LEU B O 1
ATOM 5170 N N . CYS B 1 266 ? -4.504 33.406 17.484 1 95.94 266 CYS B N 1
ATOM 5171 C CA . CYS B 1 266 ? -5.039 34.594 16.797 1 95.94 266 CYS B CA 1
ATOM 5172 C C . CYS B 1 266 ? -5.059 35.781 17.719 1 95.94 266 CYS B C 1
ATOM 5174 O O . CYS B 1 266 ? -4.617 36.875 17.344 1 95.94 266 CYS B O 1
ATOM 5176 N N . GLU B 1 267 ? -5.523 35.562 18.891 1 95.25 267 GLU B N 1
ATOM 5177 C CA . GLU B 1 267 ? -5.602 36.625 19.875 1 95.25 267 GLU B CA 1
ATOM 5178 C C . GLU B 1 267 ? -4.215 37.156 20.234 1 95.25 267 GLU B C 1
ATOM 5180 O O . GLU B 1 267 ? -4.023 38.375 20.391 1 95.25 267 GLU B O 1
ATOM 5185 N N . TYR B 1 268 ? -3.299 36.344 20.391 1 95.94 268 TYR B N 1
ATOM 5186 C CA . TYR B 1 268 ? -1.923 36.719 20.672 1 95.94 268 TYR B CA 1
ATOM 5187 C C . TYR B 1 268 ? -1.367 37.625 19.578 1 95.94 268 TYR B C 1
ATOM 5189 O O . TYR B 1 268 ? -0.812 38.688 19.859 1 95.94 268 TYR B O 1
ATOM 5197 N N . LEU B 1 269 ? -1.558 37.219 18.359 1 96.62 269 LEU B N 1
ATOM 5198 C CA . LEU B 1 269 ? -1.043 38 17.234 1 96.62 269 LEU B CA 1
ATOM 5199 C C . LEU B 1 269 ? -1.719 39.344 17.156 1 96.62 269 LEU B C 1
ATOM 5201 O O . LEU B 1 269 ? -1.069 40.344 16.859 1 96.62 269 LEU B O 1
ATOM 5205 N N . LEU B 1 270 ? -2.996 39.406 17.484 1 96.06 270 LEU B N 1
ATOM 5206 C CA . LEU B 1 270 ? -3.717 40.688 17.547 1 96.06 270 LEU B CA 1
ATOM 5207 C C . LEU B 1 270 ? -3.158 41.562 18.641 1 96.06 270 LEU B C 1
ATOM 5209 O O . LEU B 1 270 ? -3.049 42.781 18.469 1 96.06 270 LEU B O 1
ATOM 5213 N N . SER B 1 271 ? -2.768 40.938 19.703 1 94.56 271 SER B N 1
ATOM 5214 C CA . SER B 1 271 ? -2.221 41.688 20.828 1 94.56 271 SER B CA 1
ATOM 5215 C C . SER B 1 271 ? -0.871 42.281 20.469 1 94.56 271 SER B C 1
ATOM 5217 O O . SER B 1 271 ? -0.432 43.25 21.109 1 94.56 271 SER B O 1
ATOM 5219 N N . LEU B 1 272 ? -0.262 41.781 19.453 1 94.12 272 LEU B N 1
ATOM 5220 C CA . LEU B 1 272 ? 1.019 42.312 19 1 94.12 272 LEU B CA 1
ATOM 5221 C C . LEU B 1 272 ? 0.813 43.531 18.094 1 94.12 272 LEU B C 1
ATOM 5223 O O . LEU B 1 272 ? 1.782 44.156 17.641 1 94.12 272 LEU B O 1
ATOM 5227 N N . GLY B 1 273 ? -0.458 43.781 17.734 1 94.31 273 GLY B N 1
ATOM 5228 C CA . GLY B 1 273 ? -0.774 45 16.984 1 94.31 273 GLY B CA 1
ATOM 5229 C C . GLY B 1 273 ? -0.847 44.781 15.484 1 94.31 273 GLY B C 1
ATOM 5230 O O . GLY B 1 273 ? -0.669 45.719 14.703 1 94.31 273 GLY B O 1
ATOM 5231 N N . VAL B 1 274 ? -1.046 43.625 15.102 1 96.69 274 VAL B N 1
ATOM 5232 C CA . VAL B 1 274 ? -1.113 43.312 13.672 1 96.69 274 VAL B CA 1
ATOM 5233 C C . VAL B 1 274 ? -2.342 43.969 13.055 1 96.69 274 VAL B C 1
ATOM 5235 O O . VAL B 1 274 ? -3.367 44.156 13.727 1 96.69 274 VAL B O 1
ATOM 5238 N N . ASN B 1 275 ? -2.189 44.406 11.781 1 97.06 275 ASN B N 1
ATOM 5239 C CA . ASN B 1 275 ? -3.34 44.875 11.008 1 97.06 275 ASN B CA 1
ATOM 5240 C C . ASN B 1 275 ? -4.297 43.719 10.695 1 97.06 275 ASN B C 1
ATOM 5242 O O . ASN B 1 275 ? -3.936 42.781 9.984 1 97.06 275 ASN B O 1
ATOM 5246 N N . VAL B 1 276 ? -5.508 43.812 11.25 1 97.94 276 VAL B N 1
ATOM 5247 C CA . VAL B 1 276 ? -6.488 42.75 11.133 1 97.94 276 VAL B CA 1
ATOM 5248 C C . VAL B 1 276 ? -6.816 42.5 9.664 1 97.94 276 VAL B C 1
ATOM 5250 O O . VAL B 1 276 ? -7.207 41.406 9.281 1 97.94 276 VAL B O 1
ATOM 5253 N N . ASN B 1 277 ? -6.625 43.469 8.805 1 98.06 277 ASN B N 1
ATOM 5254 C CA . ASN B 1 277 ? -6.926 43.375 7.383 1 98.06 277 ASN B CA 1
ATOM 5255 C C . ASN B 1 277 ? -5.66 43.188 6.555 1 98.06 277 ASN B C 1
ATOM 5257 O O . ASN B 1 277 ? -5.66 43.438 5.348 1 98.06 277 ASN B O 1
ATOM 5261 N N . ALA B 1 278 ? -4.562 42.781 7.23 1 97.19 278 ALA B N 1
ATOM 5262 C CA . ALA B 1 278 ? -3.326 42.531 6.5 1 97.19 278 ALA B CA 1
ATOM 5263 C C . ALA B 1 278 ? -3.557 41.5 5.391 1 97.19 278 ALA B C 1
ATOM 5265 O O . ALA B 1 278 ? -4.363 40.594 5.539 1 97.19 278 ALA B O 1
ATOM 5266 N N . THR B 1 279 ? -2.865 41.656 4.23 1 96.31 279 THR B N 1
ATOM 5267 C CA . THR B 1 279 ? -3 40.75 3.098 1 96.31 279 THR B CA 1
ATOM 5268 C C . THR B 1 279 ? -1.635 40.25 2.648 1 96.31 279 THR B C 1
ATOM 5270 O O . THR B 1 279 ? -0.607 40.844 2.953 1 96.31 279 THR B O 1
ATOM 5273 N N . ASP B 1 280 ? -1.671 39.125 2.078 1 94.69 280 ASP B N 1
ATOM 5274 C CA . ASP B 1 280 ? -0.462 38.625 1.423 1 94.69 280 ASP B CA 1
ATOM 5275 C C . ASP B 1 280 ? -0.389 39.125 -0.025 1 94.69 280 ASP B C 1
ATOM 5277 O O . ASP B 1 280 ? -1.085 40.062 -0.407 1 94.69 280 ASP B O 1
ATOM 5281 N N . SER B 1 281 ? 0.523 38.531 -0.809 1 92 281 SER B N 1
ATOM 5282 C CA . SER B 1 281 ? 0.76 39 -2.178 1 92 281 SER B CA 1
ATOM 5283 C C . SER B 1 281 ? -0.461 38.75 -3.059 1 92 281 SER B C 1
ATOM 5285 O O . SER B 1 281 ? -0.647 39.438 -4.07 1 92 281 SER B O 1
ATOM 5287 N N . SER B 1 282 ? -1.335 37.875 -2.631 1 93.44 282 SER B N 1
ATOM 5288 C CA . SER B 1 282 ? -2.539 37.562 -3.393 1 93.44 282 SER B CA 1
ATOM 5289 C C . SER B 1 282 ? -3.758 38.281 -2.82 1 93.44 282 SER B C 1
ATOM 5291 O O . SER B 1 282 ? -4.895 37.938 -3.162 1 93.44 282 SER B O 1
ATOM 5293 N N . SER B 1 283 ? -3.514 39.188 -1.866 1 95.94 283 SER B N 1
ATOM 5294 C CA . SER B 1 283 ? -4.574 39.938 -1.2 1 95.94 283 SER B CA 1
ATOM 5295 C C . SER B 1 283 ? -5.438 39.031 -0.334 1 95.94 283 SER B C 1
ATOM 5297 O O . SER B 1 283 ? -6.633 39.25 -0.174 1 95.94 283 SER B O 1
ATOM 5299 N N . THR B 1 284 ? -4.867 37.938 0.094 1 96.94 284 THR B N 1
ATOM 5300 C CA . THR B 1 284 ? -5.547 37.031 1.02 1 96.94 284 THR B CA 1
ATOM 5301 C C . THR B 1 284 ? -5.469 37.562 2.447 1 96.94 284 THR B C 1
ATOM 5303 O O . THR B 1 284 ? -4.398 37.969 2.91 1 96.94 284 THR B O 1
ATOM 5306 N N . THR B 1 285 ? -6.617 37.656 3.08 1 98.06 285 THR B N 1
ATOM 5307 C CA . THR B 1 285 ? -6.676 38.062 4.477 1 98.06 285 THR B CA 1
ATOM 5308 C C . THR B 1 285 ? -6.816 36.875 5.398 1 98.06 285 THR B C 1
ATOM 5310 O O . THR B 1 285 ? -7.047 35.75 4.934 1 98.06 285 THR B O 1
ATOM 5313 N N . ALA B 1 286 ? -6.645 37.062 6.699 1 98.44 286 ALA B N 1
ATOM 5314 C CA . ALA B 1 286 ? -6.867 36.031 7.684 1 98.44 286 ALA B CA 1
ATOM 5315 C C . ALA B 1 286 ? -8.305 35.5 7.629 1 98.44 286 ALA B C 1
ATOM 5317 O O . ALA B 1 286 ? -8.555 34.312 7.848 1 98.44 286 ALA B O 1
ATOM 5318 N N . LEU B 1 287 ? -9.234 36.406 7.289 1 98.62 287 LEU B N 1
ATOM 5319 C CA . LEU B 1 287 ? -10.633 36 7.199 1 98.62 287 LEU B CA 1
ATOM 5320 C C . LEU B 1 287 ? -10.852 35.062 6.023 1 98.62 287 LEU B C 1
ATOM 5322 O O . LEU B 1 287 ? -11.648 34.125 6.117 1 98.62 287 LEU B O 1
ATOM 5326 N N . HIS B 1 288 ? -10.211 35.375 4.918 1 98.31 288 HIS B N 1
ATOM 5327 C CA . HIS B 1 288 ? -10.258 34.438 3.801 1 98.31 288 HIS B CA 1
ATOM 5328 C C . HIS B 1 288 ? -9.812 33.031 4.23 1 98.31 288 HIS B C 1
ATOM 5330 O O . HIS B 1 288 ? -10.461 32.062 3.895 1 98.31 288 HIS B O 1
ATOM 5336 N N . ASN B 1 289 ? -8.703 32.969 4.996 1 97.75 289 ASN B N 1
ATOM 5337 C CA . ASN B 1 289 ? -8.18 31.672 5.43 1 97.75 289 ASN B CA 1
ATOM 5338 C C . ASN B 1 289 ? -9.078 31.031 6.473 1 97.75 289 ASN B C 1
ATOM 5340 O O . ASN B 1 289 ? -9.211 29.797 6.512 1 97.75 289 ASN B O 1
ATOM 5344 N N . ALA B 1 290 ? -9.672 31.812 7.344 1 98.12 290 ALA B N 1
ATOM 5345 C CA . ALA B 1 290 ? -10.648 31.25 8.281 1 98.12 290 ALA B CA 1
ATOM 5346 C C . ALA B 1 290 ? -11.781 30.547 7.535 1 98.12 290 ALA B C 1
ATOM 5348 O O . ALA B 1 290 ? -12.273 29.516 7.973 1 98.12 290 ALA B O 1
ATOM 5349 N N . ALA B 1 291 ? -12.203 31.156 6.418 1 97.5 291 ALA B N 1
ATOM 5350 C CA . ALA B 1 291 ? -13.234 30.562 5.574 1 97.5 291 ALA B CA 1
ATOM 5351 C C . ALA B 1 291 ? -12.727 29.297 4.898 1 97.5 291 ALA B C 1
ATOM 5353 O O . ALA B 1 291 ? -13.438 28.281 4.844 1 97.5 291 ALA B O 1
ATOM 5354 N N . LEU B 1 292 ? -11.531 29.469 4.398 1 95.62 292 LEU B N 1
ATOM 5355 C CA . LEU B 1 292 ? -10.922 28.344 3.697 1 95.62 292 LEU B CA 1
ATOM 5356 C C . LEU B 1 292 ? -10.828 27.125 4.602 1 95.62 292 LEU B C 1
ATOM 5358 O O . LEU B 1 292 ? -11.156 26.016 4.184 1 95.62 292 LEU B O 1
ATOM 5362 N N . TYR B 1 293 ? -10.477 27.297 5.879 1 94.12 293 TYR B N 1
ATOM 5363 C CA . TYR B 1 293 ? -10.18 26.188 6.777 1 94.12 293 TYR B CA 1
ATOM 5364 C C . TYR B 1 293 ? -11.367 25.891 7.691 1 94.12 293 TYR B C 1
ATOM 5366 O O . TYR B 1 293 ? -11.305 24.969 8.516 1 94.12 293 TYR B O 1
ATOM 5374 N N . ASP B 1 294 ? -12.422 26.641 7.562 1 94.12 294 ASP B N 1
ATOM 5375 C CA . ASP B 1 294 ? -13.625 26.516 8.375 1 94.12 294 ASP B CA 1
ATOM 5376 C C . ASP B 1 294 ? -13.305 26.656 9.859 1 94.12 294 ASP B C 1
ATOM 5378 O O . ASP B 1 294 ? -13.555 25.75 10.656 1 94.12 294 ASP B O 1
ATOM 5382 N N . SER B 1 295 ? -12.859 27.828 10.195 1 95.5 295 SER B N 1
ATOM 5383 C CA . SER B 1 295 ? -12.547 28.203 11.57 1 95.5 295 SER B CA 1
ATOM 5384 C C . SER B 1 295 ? -13.492 29.297 12.078 1 95.5 295 SER B C 1
ATOM 5386 O O . SER B 1 295 ? -13.102 30.453 12.195 1 95.5 295 SER B O 1
ATOM 5388 N N . PRO B 1 296 ? -14.648 28.828 12.539 1 95.69 296 PRO B N 1
ATOM 5389 C CA . PRO B 1 296 ? -15.68 29.812 12.875 1 95.69 296 PRO B CA 1
ATOM 5390 C C . PRO B 1 296 ? -15.305 30.672 14.07 1 95.69 296 PRO B C 1
ATOM 5392 O O . PRO B 1 296 ? -15.602 31.875 14.086 1 95.69 296 PRO B O 1
ATOM 5395 N N . GLU B 1 297 ? -14.648 30.125 15.039 1 95 297 GLU B N 1
ATOM 5396 C CA . GLU B 1 297 ? -14.273 30.891 16.219 1 95 297 GLU B CA 1
ATOM 5397 C C . GLU B 1 297 ? -13.258 31.984 15.875 1 95 297 GLU B C 1
ATOM 5399 O O . GLU B 1 297 ? -13.344 33.094 16.375 1 95 297 GLU B O 1
ATOM 5404 N N . ILE B 1 298 ? -12.375 31.609 15.055 1 97.25 298 ILE B N 1
ATOM 5405 C CA . ILE B 1 298 ? -11.359 32.562 14.633 1 97.25 298 ILE B CA 1
ATOM 5406 C C . ILE B 1 298 ? -12 33.656 13.766 1 97.25 298 ILE B C 1
ATOM 5408 O O . ILE B 1 298 ? -11.672 34.844 13.883 1 97.25 298 ILE B O 1
ATOM 5412 N N . ALA B 1 299 ? -12.898 33.219 12.914 1 98.19 299 ALA B N 1
ATOM 5413 C CA . ALA B 1 299 ? -13.633 34.188 12.102 1 98.19 299 ALA B CA 1
ATOM 5414 C C . ALA B 1 299 ? -14.352 35.219 12.977 1 98.19 299 ALA B C 1
ATOM 5416 O O . ALA B 1 299 ? -14.32 36.406 12.703 1 98.19 299 ALA B O 1
ATOM 5417 N N . GLU B 1 300 ? -14.945 34.719 14 1 97.75 300 GLU B N 1
ATOM 5418 C CA . GLU B 1 300 ? -15.641 35.594 14.938 1 97.75 300 GLU B CA 1
ATOM 5419 C C . GLU B 1 300 ? -14.688 36.625 15.555 1 97.75 300 GLU B C 1
ATOM 5421 O O . GLU B 1 300 ? -15.016 37.812 15.648 1 97.75 300 GLU B O 1
ATOM 5426 N N . ILE B 1 301 ? -13.57 36.125 15.938 1 97.25 301 ILE B N 1
ATOM 5427 C CA . ILE B 1 301 ? -12.57 37 16.562 1 97.25 301 ILE B CA 1
ATOM 5428 C C . ILE B 1 301 ? -12.109 38.062 15.578 1 97.25 301 ILE B C 1
ATOM 5430 O O . ILE B 1 301 ? -12.062 39.25 15.906 1 97.25 301 ILE B O 1
ATOM 5434 N N . ILE B 1 302 ? -11.828 37.656 14.367 1 98.19 302 ILE B N 1
ATOM 5435 C CA . ILE B 1 302 ? -11.297 38.562 13.336 1 98.19 302 ILE B CA 1
ATOM 5436 C C . ILE B 1 302 ? -12.336 39.594 12.984 1 98.19 302 ILE B C 1
ATOM 5438 O O . ILE B 1 302 ? -12.016 40.781 12.883 1 98.19 302 ILE B O 1
ATOM 5442 N N . ILE B 1 303 ? -13.562 39.25 12.906 1 98.12 303 ILE B N 1
ATOM 5443 C CA . ILE B 1 303 ? -14.648 40.156 12.555 1 98.12 303 ILE B CA 1
ATOM 5444 C C . ILE B 1 303 ? -14.875 41.156 13.695 1 98.12 303 ILE B C 1
ATOM 5446 O O . ILE B 1 303 ? -15.039 42.344 13.461 1 98.12 303 ILE B O 1
ATOM 5450 N N . SER B 1 304 ? -14.836 40.625 14.859 1 97.12 304 SER B N 1
ATOM 5451 C CA . SER B 1 304 ? -15.062 41.469 16.031 1 97.12 304 SER B CA 1
ATOM 5452 C C . SER B 1 304 ? -13.961 42.531 16.172 1 97.12 304 SER B C 1
ATOM 5454 O O . SER B 1 304 ? -14.164 43.562 16.812 1 97.12 304 SER B O 1
ATOM 5456 N N . HIS B 1 305 ? -12.844 42.281 15.609 1 97.31 305 HIS B N 1
ATOM 5457 C CA . HIS B 1 305 ? -11.727 43.219 15.688 1 97.31 305 HIS B CA 1
ATOM 5458 C C . HIS B 1 305 ? -11.688 44.125 14.469 1 97.31 305 HIS B C 1
ATOM 5460 O O . HIS B 1 305 ? -10.695 44.812 14.242 1 97.31 305 HIS B O 1
ATOM 5466 N N . GLY B 1 306 ? -12.727 44.031 13.633 1 97.12 306 GLY B N 1
ATOM 5467 C CA . GLY B 1 306 ? -12.898 45.062 12.609 1 97.12 306 GLY B CA 1
ATOM 5468 C C . GLY B 1 306 ? -12.484 44.594 11.227 1 97.12 306 GLY B C 1
ATOM 5469 O O . GLY B 1 306 ? -12.227 45.406 10.336 1 97.12 306 GLY B O 1
ATOM 5470 N N . ALA B 1 307 ? -12.383 43.375 11.008 1 98 307 ALA B N 1
ATOM 5471 C CA . ALA B 1 307 ? -12.023 42.875 9.688 1 98 307 ALA B CA 1
ATOM 5472 C C . ALA B 1 307 ? -13.078 43.25 8.648 1 98 307 ALA B C 1
ATOM 5474 O O . ALA B 1 307 ? -14.273 43.25 8.945 1 98 307 ALA B O 1
ATOM 5475 N N . ASN B 1 308 ? -12.594 43.562 7.422 1 97.88 308 ASN B N 1
ATOM 5476 C CA . ASN B 1 308 ? -13.5 43.781 6.301 1 97.88 308 ASN B CA 1
ATOM 5477 C C . ASN B 1 308 ? -14.102 42.469 5.805 1 97.88 308 ASN B C 1
ATOM 5479 O O . ASN B 1 308 ? -13.43 41.688 5.102 1 97.88 308 ASN B O 1
ATOM 5483 N N . ILE B 1 309 ? -15.344 42.219 6.129 1 97.94 309 ILE B N 1
ATOM 5484 C CA . ILE B 1 309 ? -16.016 40.938 5.91 1 97.94 309 ILE B CA 1
ATOM 5485 C C . ILE B 1 309 ? -16.203 40.719 4.414 1 97.94 309 ILE B C 1
ATOM 5487 O O . ILE B 1 309 ? -16.328 39.562 3.971 1 97.94 309 ILE B O 1
ATOM 5491 N N . ASN B 1 310 ? -16.156 41.781 3.586 1 97.56 310 ASN B N 1
ATOM 5492 C CA . ASN B 1 310 ? -16.438 41.656 2.158 1 97.56 310 ASN B CA 1
ATOM 5493 C C . ASN B 1 310 ? -15.188 41.906 1.321 1 97.56 310 ASN B C 1
ATOM 5495 O O . ASN B 1 310 ? -15.281 42.156 0.119 1 97.56 310 ASN B O 1
ATOM 5499 N N . ALA B 1 311 ? -14.016 41.906 1.976 1 96.06 311 ALA B N 1
ATOM 5500 C CA . ALA B 1 311 ? -12.773 42.062 1.221 1 96.06 311 ALA B CA 1
ATOM 5501 C C . ALA B 1 311 ? -12.625 40.969 0.169 1 96.06 311 ALA B C 1
ATOM 5503 O O . ALA B 1 311 ? -12.953 39.781 0.423 1 96.06 311 ALA B O 1
ATOM 5504 N N . ASN B 1 312 ? -12.242 41.25 -1.035 1 93.25 312 ASN B N 1
ATOM 5505 C CA . ASN B 1 312 ? -11.969 40.25 -2.057 1 93.25 312 ASN B CA 1
ATOM 5506 C C . ASN B 1 312 ? -10.469 40.094 -2.285 1 93.25 312 ASN B C 1
ATOM 5508 O O . ASN B 1 312 ? -9.688 40.969 -1.979 1 93.25 312 ASN B O 1
ATOM 5512 N N . ASN B 1 313 ? -10.086 38.938 -2.656 1 91.38 313 ASN B N 1
ATOM 5513 C CA . ASN B 1 313 ? -8.68 38.688 -2.969 1 91.38 313 ASN B CA 1
ATOM 5514 C C . ASN B 1 313 ? -8.383 38.938 -4.445 1 91.38 313 ASN B C 1
ATOM 5516 O O . ASN B 1 313 ? -9.281 39.312 -5.207 1 91.38 313 ASN B O 1
ATOM 5520 N N . ASN B 1 314 ? -7.117 38.906 -4.777 1 89.94 314 ASN B N 1
ATOM 5521 C CA . ASN B 1 314 ? -6.73 39.156 -6.16 1 89.94 314 ASN B CA 1
ATOM 5522 C C . ASN B 1 314 ? -6.809 37.875 -6.996 1 89.94 314 ASN B C 1
ATOM 5524 O O . ASN B 1 314 ? -6.574 37.906 -8.203 1 89.94 314 ASN B O 1
ATOM 5528 N N . PHE B 1 315 ? -7.086 36.812 -6.254 1 87.94 315 PHE B N 1
ATOM 5529 C CA . PHE B 1 315 ? -7.273 35.531 -6.922 1 87.94 315 PHE B CA 1
ATOM 5530 C C . PHE B 1 315 ? -8.742 35.312 -7.25 1 87.94 315 PHE B C 1
ATOM 5532 O O . PHE B 1 315 ? -9.453 34.625 -6.52 1 87.94 315 PHE B O 1
ATOM 5539 N N . HIS B 1 316 ? -9.273 35.875 -8.312 1 89.56 316 HIS B N 1
ATOM 5540 C CA . HIS B 1 316 ? -10.617 35.719 -8.859 1 89.56 316 HIS B CA 1
ATOM 5541 C C . HIS B 1 316 ? -11.625 36.594 -8.102 1 89.56 316 HIS B C 1
ATOM 5543 O O . HIS B 1 316 ? -12.828 36.281 -8.109 1 89.56 316 HIS B O 1
ATOM 5549 N N . LYS B 1 317 ? -11.133 37.5 -7.277 1 95.19 317 LYS B N 1
ATOM 5550 C CA . LYS B 1 317 ? -11.992 38.438 -6.547 1 95.19 317 LYS B CA 1
ATOM 5551 C C . LYS B 1 317 ? -12.93 37.688 -5.609 1 95.19 317 LYS B C 1
ATOM 5553 O O . LYS B 1 317 ? -14.141 37.938 -5.598 1 95.19 317 LYS B O 1
ATOM 5558 N N . LEU B 1 318 ? -12.375 36.75 -4.879 1 96.75 318 LEU B N 1
ATOM 5559 C CA . LEU B 1 318 ? -13.172 35.938 -3.965 1 96.75 318 LEU B CA 1
ATOM 5560 C C . LEU B 1 318 ? -13.281 36.594 -2.598 1 96.75 318 LEU B C 1
ATOM 5562 O O . LEU B 1 318 ? -12.281 37.062 -2.053 1 96.75 318 LEU B O 1
ATOM 5566 N N . THR B 1 319 ? -14.492 36.719 -2.119 1 97.44 319 THR B N 1
ATOM 5567 C CA . THR B 1 319 ? -14.695 37.094 -0.725 1 97.44 319 THR B CA 1
ATOM 5568 C C . THR B 1 319 ? -14.586 35.875 0.188 1 97.44 319 THR B C 1
ATOM 5570 O O . THR B 1 319 ? -14.547 34.719 -0.286 1 97.44 319 THR B O 1
ATOM 5573 N N . ALA B 1 320 ? -14.477 36.125 1.521 1 98 320 ALA B N 1
ATOM 5574 C CA . ALA B 1 320 ? -14.469 35.031 2.48 1 98 320 ALA B CA 1
ATOM 5575 C C . ALA B 1 320 ? -15.711 34.156 2.316 1 98 320 ALA B C 1
ATOM 5577 O O . ALA B 1 320 ? -15.641 32.938 2.449 1 98 320 ALA B O 1
ATOM 5578 N N . LEU B 1 321 ? -16.828 34.812 1.934 1 96.69 321 LEU B N 1
ATOM 5579 C CA . LEU B 1 321 ? -18.078 34.062 1.753 1 96.69 321 LEU B CA 1
ATOM 5580 C C . LEU B 1 321 ? -18 33.156 0.535 1 96.69 321 LEU B C 1
ATOM 5582 O O . LEU B 1 321 ? -18.469 32.031 0.581 1 96.69 321 LEU B O 1
ATOM 5586 N N . HIS B 1 322 ? -17.453 33.688 -0.565 1 96.12 322 HIS B N 1
ATOM 5587 C CA . HIS B 1 322 ? -17.25 32.844 -1.744 1 96.12 322 HIS B CA 1
ATOM 5588 C C . HIS B 1 322 ? -16.422 31.625 -1.403 1 96.12 322 HIS B C 1
ATOM 5590 O O . HIS B 1 322 ? -16.75 30.516 -1.83 1 96.12 322 HIS B O 1
ATOM 5596 N N . ILE B 1 323 ? -15.359 31.875 -0.648 1 96.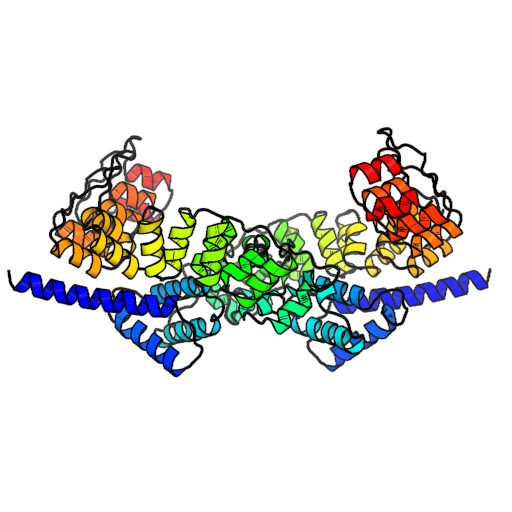56 323 ILE B N 1
ATOM 5597 C CA . ILE B 1 323 ? -14.422 30.812 -0.306 1 96.56 323 ILE B CA 1
ATOM 5598 C C . ILE B 1 323 ? -15.117 29.781 0.576 1 96.56 323 ILE B C 1
ATOM 5600 O O . ILE B 1 323 ? -15.008 28.578 0.333 1 96.56 323 ILE B O 1
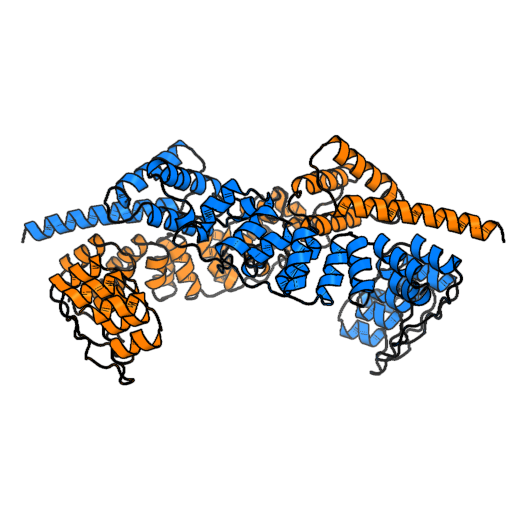ATOM 5604 N N . ALA B 1 324 ? -15.797 30.203 1.589 1 96 324 ALA B N 1
ATOM 5605 C CA . ALA B 1 324 ? -16.516 29.297 2.494 1 96 324 ALA B CA 1
ATOM 5606 C C . ALA B 1 324 ? -17.516 28.438 1.733 1 96 324 ALA B C 1
ATOM 5608 O O . ALA B 1 324 ? -17.625 27.234 1.999 1 96 324 ALA B O 1
ATOM 5609 N N . ALA B 1 325 ? -18.219 29.031 0.816 1 93.44 325 ALA B N 1
ATOM 5610 C CA . ALA B 1 325 ? -19.203 28.297 0.018 1 93.44 325 ALA B CA 1
ATOM 5611 C C . ALA B 1 325 ? -18.516 27.281 -0.883 1 93.44 325 ALA B C 1
ATOM 5613 O O . ALA B 1 325 ? -18.969 26.141 -0.991 1 93.44 325 ALA B O 1
ATOM 5614 N N . THR B 1 326 ? -17.469 27.797 -1.532 1 91.38 326 THR B N 1
ATOM 5615 C CA . THR B 1 326 ? -16.75 26.953 -2.465 1 91.38 326 THR B CA 1
ATOM 5616 C C . THR B 1 326 ? -16.156 25.734 -1.743 1 91.38 326 THR B C 1
ATOM 5618 O O . THR B 1 326 ? -16.156 24.625 -2.283 1 91.38 326 THR B O 1
ATOM 5621 N N . HIS B 1 327 ? -15.719 25.922 -0.525 1 91.25 327 HIS B N 1
ATOM 5622 C CA . HIS B 1 327 ? -15.031 24.875 0.207 1 91.25 327 HIS B CA 1
ATOM 5623 C C . HIS B 1 327 ? -15.969 24.188 1.195 1 91.25 327 HIS B C 1
ATOM 5625 O O . HIS B 1 327 ? -15.531 23.344 1.984 1 91.25 327 HIS B O 1
ATOM 5631 N N . GLU B 1 328 ? -17.172 24.578 1.208 1 88.88 328 GLU B N 1
ATOM 5632 C CA . GLU B 1 328 ? -18.219 23.984 2.049 1 88.88 328 GLU B CA 1
ATOM 5633 C C . GLU B 1 328 ? -17.859 24.109 3.527 1 88.88 328 GLU B C 1
ATOM 5635 O O . GLU B 1 328 ? -17.984 23.156 4.289 1 88.88 328 GLU B O 1
ATOM 5640 N N . SER B 1 329 ? -17.297 25.219 3.852 1 92.06 329 SER B N 1
ATOM 5641 C CA . SER B 1 329 ? -17.031 25.578 5.238 1 92.06 329 SER B CA 1
ATOM 5642 C C . SER B 1 329 ? -18.297 26.062 5.941 1 92.06 329 SER B C 1
ATOM 5644 O O . SER B 1 329 ? -18.484 27.25 6.172 1 92.06 329 SER B O 1
ATOM 5646 N N . TYR B 1 330 ? -19.078 25.156 6.434 1 87.94 330 TYR B N 1
ATOM 5647 C CA . TYR B 1 330 ? -20.438 25.406 6.898 1 87.94 330 TYR B CA 1
ATOM 5648 C C . TYR B 1 330 ? -20.438 26.328 8.117 1 87.94 330 TYR B C 1
ATOM 5650 O O . TYR B 1 330 ? -21.203 27.297 8.172 1 87.94 330 TYR B O 1
ATOM 5658 N N . SER B 1 331 ? -19.625 25.969 9.047 1 91.56 331 SER B N 1
ATOM 5659 C CA . SER B 1 331 ? -19.641 26.703 10.305 1 91.56 331 SER B CA 1
ATOM 5660 C C . SER B 1 331 ? -19.203 28.156 10.109 1 91.56 331 SER B C 1
ATOM 5662 O O . SER B 1 331 ? -19.812 29.062 10.664 1 91.56 331 SER B O 1
ATOM 5664 N N . THR B 1 332 ? -18.188 28.266 9.297 1 96.25 332 THR B N 1
ATOM 5665 C CA . THR B 1 332 ? -17.688 29.609 9.062 1 96.25 332 THR B CA 1
ATOM 5666 C C . THR B 1 332 ? -18.656 30.391 8.172 1 96.25 332 THR B C 1
ATOM 5668 O O . THR B 1 332 ? -18.828 31.594 8.336 1 96.25 332 THR B O 1
ATOM 5671 N N . LEU B 1 333 ? -19.25 29.703 7.254 1 94.88 333 LEU B N 1
ATOM 5672 C CA . LEU B 1 333 ? -20.25 30.312 6.402 1 94.88 333 LEU B CA 1
ATOM 5673 C C . LEU B 1 333 ? -21.375 30.938 7.238 1 94.88 333 LEU B C 1
ATOM 5675 O O . LEU B 1 333 ? -21.797 32.062 6.988 1 94.88 333 LEU B O 1
ATOM 5679 N N . LYS B 1 334 ? -21.828 30.266 8.219 1 93.94 334 LYS B N 1
ATOM 5680 C CA . LYS B 1 334 ? -22.875 30.75 9.117 1 93.94 334 LYS B CA 1
ATOM 5681 C C . LYS B 1 334 ? -22.422 32 9.859 1 93.94 334 LYS B C 1
ATOM 5683 O O . LYS B 1 334 ? -23.188 32.938 10.016 1 93.94 334 LYS B O 1
ATOM 5688 N N . VAL B 1 335 ? -21.203 31.953 10.312 1 96.31 335 VAL B N 1
ATOM 5689 C CA . VAL B 1 335 ? -20.656 33.094 11.031 1 96.31 335 VAL B CA 1
ATOM 5690 C C . VAL B 1 335 ? -20.625 34.312 10.117 1 96.31 335 VAL B C 1
ATOM 5692 O O . VAL B 1 335 ? -21.031 35.406 10.516 1 96.31 335 VAL B O 1
ATOM 5695 N N . LEU B 1 336 ? -20.188 34.156 8.891 1 97.25 336 LEU B N 1
ATOM 5696 C CA . LEU B 1 336 ? -20.094 35.25 7.941 1 97.25 336 LEU B CA 1
ATOM 5697 C C . LEU B 1 336 ? -21.469 35.844 7.637 1 97.25 336 LEU B C 1
ATOM 5699 O O . LEU B 1 336 ? -21.656 37.062 7.633 1 97.25 336 LEU B O 1
ATOM 5703 N N . LEU B 1 337 ? -22.391 35.031 7.457 1 95.19 337 LEU B N 1
ATOM 5704 C CA . LEU B 1 337 ? -23.75 35.438 7.156 1 95.19 337 LEU B CA 1
ATOM 5705 C C . LEU B 1 337 ? -24.375 36.156 8.352 1 95.19 337 LEU B C 1
ATOM 5707 O O . LEU B 1 337 ? -25.047 37.188 8.188 1 95.19 337 LEU B O 1
ATOM 5711 N N . SER B 1 338 ? -24.156 35.625 9.469 1 95.12 338 SER B N 1
ATOM 5712 C CA . SER B 1 338 ? -24.719 36.219 10.68 1 95.12 338 SER B CA 1
ATOM 5713 C C . SER B 1 338 ? -24.156 37.594 10.914 1 95.12 338 SER B C 1
ATOM 5715 O O . SER B 1 338 ? -24.781 38.438 11.578 1 95.12 338 SER B O 1
ATOM 5717 N N . HIS B 1 339 ? -23.016 37.875 10.422 1 96.62 339 HIS B N 1
ATOM 5718 C CA . HIS B 1 339 ? -22.391 39.188 10.609 1 96.62 339 HIS B CA 1
ATOM 5719 C C . HIS B 1 339 ? -22.594 40.062 9.391 1 96.62 339 HIS B C 1
ATOM 5721 O O . HIS B 1 339 ? -21.953 41.125 9.281 1 96.62 339 HIS B O 1
ATOM 5727 N N . GLY B 1 340 ? -23.375 39.656 8.445 1 94.62 340 GLY B N 1
ATOM 5728 C CA . GLY B 1 340 ? -23.844 40.531 7.383 1 94.62 340 GLY B CA 1
ATOM 5729 C C . GLY B 1 340 ? -22.984 40.469 6.141 1 94.62 340 GLY B C 1
ATOM 5730 O O . GLY B 1 340 ? -22.891 41.438 5.395 1 94.62 340 GLY B O 1
ATOM 5731 N N . ALA B 1 341 ? -22.281 39.406 5.906 1 96.44 341 ALA B N 1
ATOM 5732 C CA . ALA B 1 341 ? -21.547 39.25 4.656 1 96.44 341 ALA B CA 1
ATOM 5733 C C . ALA B 1 341 ? -22.469 39.438 3.449 1 96.44 341 ALA B C 1
ATOM 5735 O O . ALA B 1 341 ? -23.594 38.938 3.457 1 96.44 341 ALA B O 1
ATOM 5736 N N . ASP B 1 342 ? -22.016 40.156 2.418 1 95.31 342 ASP B N 1
ATOM 5737 C CA . ASP B 1 342 ? -22.812 40.5 1.246 1 95.31 342 ASP B CA 1
ATOM 5738 C C . ASP B 1 342 ? -22.906 39.312 0.288 1 95.31 342 ASP B C 1
ATOM 5740 O O . ASP B 1 342 ? -21.922 38.969 -0.366 1 95.31 342 ASP B O 1
ATOM 5744 N N . MET B 1 343 ? -24.047 38.719 0.137 1 94.06 343 MET B N 1
ATOM 5745 C CA . MET B 1 343 ? -24.266 37.531 -0.679 1 94.06 343 MET B CA 1
ATOM 5746 C C . MET B 1 343 ? -24.375 37.875 -2.154 1 94.06 343 MET B C 1
ATOM 5748 O O . MET B 1 343 ? -24.312 37 -3.021 1 94.06 343 MET B O 1
ATOM 5752 N N . MET B 1 344 ? -24.469 39.156 -2.451 1 93.62 344 MET B N 1
ATOM 5753 C CA . MET B 1 344 ? -24.75 39.625 -3.814 1 93.62 344 MET B CA 1
ATOM 5754 C C . MET B 1 344 ? -23.469 39.906 -4.562 1 93.62 344 MET B C 1
ATOM 5756 O O . MET B 1 344 ? -23.484 40.094 -5.781 1 93.62 344 MET B O 1
ATOM 5760 N N . LEU B 1 345 ? -22.359 39.969 -3.84 1 95.19 345 LEU B N 1
ATOM 5761 C CA . LEU B 1 345 ? -21.094 40.25 -4.492 1 95.19 345 LEU B CA 1
ATOM 5762 C C . LEU B 1 345 ? -20.719 39.156 -5.48 1 95.19 345 LEU B C 1
ATOM 5764 O O . LEU B 1 345 ? -20.938 37.969 -5.211 1 95.19 345 LEU B O 1
ATOM 5768 N N . GLU B 1 346 ? -20.109 39.562 -6.621 1 94.94 346 GLU B N 1
ATOM 5769 C CA . GLU B 1 346 ? -19.703 38.625 -7.66 1 94.94 346 GLU B CA 1
ATOM 5770 C C . GLU B 1 346 ? -18.188 38.438 -7.691 1 94.94 346 GLU B C 1
ATOM 5772 O O . GLU B 1 346 ? -17.438 39.406 -7.457 1 94.94 346 GLU B O 1
ATOM 5777 N N . ASN B 1 347 ? -17.797 37.25 -7.941 1 94.31 347 ASN B N 1
ATOM 5778 C CA . ASN B 1 347 ? -16.375 37.031 -8.203 1 94.31 347 ASN B CA 1
ATOM 5779 C C . ASN B 1 347 ? -16.016 37.375 -9.648 1 94.31 347 ASN B C 1
ATOM 5781 O O . ASN B 1 347 ? -16.812 38 -10.367 1 94.31 347 ASN B O 1
ATOM 5785 N N . SER B 1 348 ? -14.805 37.062 -10.078 1 93.38 348 SER B N 1
ATOM 5786 C CA . SER B 1 348 ? -14.344 37.438 -11.406 1 93.38 348 SER B CA 1
ATOM 5787 C C . SER B 1 348 ? -15.086 36.688 -12.492 1 93.38 348 SER B C 1
ATOM 5789 O O . SER B 1 348 ? -15.078 37.094 -13.656 1 93.38 348 SER B O 1
ATOM 5791 N N . PHE B 1 349 ? -15.742 35.625 -12.141 1 92.69 349 PHE B N 1
ATOM 5792 C CA . PHE B 1 349 ? -16.5 34.812 -13.094 1 92.69 349 PHE B CA 1
ATOM 5793 C C . PHE B 1 349 ? -17.953 35.281 -13.164 1 92.69 349 PHE B C 1
ATOM 5795 O O . PHE B 1 349 ? -18.75 34.75 -13.93 1 92.69 349 PHE B O 1
ATOM 5802 N N . GLY B 1 350 ? -18.25 36.25 -12.375 1 92.75 350 GLY B N 1
ATOM 5803 C CA . GLY B 1 350 ? -19.625 36.719 -12.336 1 92.75 350 GLY B CA 1
ATOM 5804 C C . GLY B 1 350 ? -20.516 35.906 -11.445 1 92.75 350 GLY B C 1
ATOM 5805 O O . GLY B 1 350 ? -21.75 36 -11.523 1 92.75 350 GLY B O 1
ATOM 5806 N N . SER B 1 351 ? -19.953 35.062 -10.586 1 93.69 351 SER B N 1
ATOM 5807 C CA . SER B 1 351 ? -20.734 34.188 -9.742 1 93.69 351 SER B CA 1
ATOM 5808 C C . SER B 1 351 ? -20.969 34.781 -8.359 1 93.69 351 SER B C 1
ATOM 5810 O O . SER B 1 351 ? -20.031 35.312 -7.742 1 93.69 351 SER B O 1
ATOM 5812 N N . THR B 1 352 ? -22.172 34.719 -7.949 1 93.38 352 THR B N 1
ATOM 5813 C CA . THR B 1 352 ? -22.5 35.031 -6.562 1 93.38 352 THR B CA 1
ATOM 5814 C C . THR B 1 352 ? -22.453 33.781 -5.695 1 93.38 352 THR B C 1
ATOM 5816 O O . THR B 1 352 ? -22.25 32.656 -6.207 1 93.38 352 THR B O 1
ATOM 5819 N N . VAL B 1 353 ? -22.562 33.969 -4.387 1 93.19 353 VAL B N 1
ATOM 5820 C CA . VAL B 1 353 ? -22.547 32.812 -3.484 1 93.19 353 VAL B CA 1
ATOM 5821 C C . VAL B 1 353 ? -23.719 31.906 -3.793 1 93.19 353 VAL B C 1
ATOM 5823 O O . VAL B 1 353 ? -23.609 30.688 -3.715 1 93.19 353 VAL B O 1
ATOM 5826 N N . HIS B 1 354 ? -24.891 32.5 -4.195 1 89.75 354 HIS B N 1
ATOM 5827 C CA . HIS B 1 354 ? -26.062 31.703 -4.566 1 89.75 354 HIS B CA 1
ATOM 5828 C C . HIS B 1 354 ? -25.766 30.812 -5.758 1 89.75 354 HIS B C 1
ATOM 5830 O O . HIS B 1 354 ? -26.141 29.625 -5.766 1 89.75 354 HIS B O 1
ATOM 5836 N N . SER B 1 355 ? -25.172 31.406 -6.73 1 89.31 355 SER B N 1
ATOM 5837 C CA . SER B 1 355 ? -24.828 30.641 -7.93 1 89.31 355 SER B CA 1
ATOM 5838 C C . SER B 1 355 ? -23.859 29.516 -7.605 1 89.31 355 SER B C 1
ATOM 5840 O O . SER B 1 355 ? -23.969 28.406 -8.156 1 89.31 355 SER B O 1
ATOM 5842 N N . ILE B 1 356 ? -22.859 29.812 -6.727 1 90.88 356 ILE B N 1
ATOM 5843 C CA . ILE B 1 356 ? -21.859 28.828 -6.352 1 90.88 356 ILE B CA 1
ATOM 5844 C C . ILE B 1 356 ? -22.516 27.641 -5.664 1 90.88 356 ILE B C 1
ATOM 5846 O O . ILE B 1 356 ? -22.234 26.484 -5.996 1 90.88 356 ILE B O 1
ATOM 5850 N N . VAL B 1 357 ? -23.359 27.859 -4.738 1 88.31 357 VAL B N 1
ATOM 5851 C CA . VAL B 1 357 ? -24.031 26.844 -3.945 1 88.31 357 VAL B CA 1
ATOM 5852 C C . VAL B 1 357 ? -24.953 26.016 -4.84 1 88.31 357 VAL B C 1
ATOM 5854 O O . VAL B 1 357 ? -25.047 24.797 -4.68 1 88.31 357 VAL B O 1
ATOM 5857 N N . LYS B 1 358 ? -25.641 26.672 -5.684 1 84.88 358 LYS B N 1
ATOM 5858 C CA . LYS B 1 358 ? -26.531 25.969 -6.613 1 84.88 358 LYS B CA 1
ATOM 5859 C C . LYS B 1 358 ? -25.75 25 -7.488 1 84.88 358 LYS B C 1
ATOM 5861 O O . LYS B 1 358 ? -26.203 23.875 -7.738 1 84.88 358 LYS B O 1
ATOM 5866 N N . HIS B 1 359 ? -24.656 25.531 -7.957 1 85.69 359 HIS B N 1
ATOM 5867 C CA . HIS B 1 359 ? -23.812 24.703 -8.812 1 85.69 359 HIS B CA 1
ATOM 5868 C C . HIS B 1 359 ? -23.312 23.469 -8.062 1 85.69 359 HIS B C 1
ATOM 5870 O O . HIS B 1 359 ? -23.125 22.406 -8.656 1 85.69 359 HIS B O 1
ATOM 5876 N N . LYS B 1 360 ? -22.969 23.562 -6.789 1 82.25 360 LYS B N 1
ATOM 5877 C CA . LYS B 1 360 ? -22.438 22.453 -5.984 1 82.25 360 LYS B CA 1
ATOM 5878 C C . LYS B 1 360 ? -23.516 21.438 -5.664 1 82.25 360 LYS B C 1
ATOM 5880 O O . LYS B 1 360 ? -23.219 20.297 -5.312 1 82.25 360 LYS B O 1
ATOM 5885 N N . ASN B 1 361 ? -24.75 21.75 -5.945 1 75.25 361 ASN B N 1
ATOM 5886 C CA . ASN B 1 361 ? -25.875 20.875 -5.68 1 75.25 361 ASN B CA 1
ATOM 5887 C C . ASN B 1 361 ? -25.828 20.312 -4.266 1 75.25 361 ASN B C 1
ATOM 5889 O O . ASN B 1 361 ? -26.062 19.109 -4.066 1 75.25 361 ASN B O 1
ATOM 5893 N N . ASN B 1 362 ? -25.375 21.031 -3.352 1 73.94 362 ASN B N 1
ATOM 5894 C CA . ASN B 1 362 ? -25.344 20.672 -1.938 1 73.94 362 ASN B CA 1
ATOM 5895 C C . ASN B 1 362 ? -26.531 21.25 -1.183 1 73.94 362 ASN B C 1
ATOM 5897 O O . ASN B 1 362 ? -26.578 22.469 -0.943 1 73.94 362 ASN B O 1
ATOM 5901 N N . GLU B 1 363 ? -27.438 20.391 -0.811 1 74.62 363 GLU B N 1
ATOM 5902 C CA . GLU B 1 363 ? -28.672 20.828 -0.2 1 74.62 363 GLU B CA 1
ATOM 5903 C C . GLU B 1 363 ? -28.422 21.531 1.135 1 74.62 363 GLU B C 1
ATOM 5905 O O . GLU B 1 363 ? -29.094 22.5 1.476 1 74.62 363 GLU B O 1
ATOM 5910 N N . ARG B 1 364 ? -27.516 21.109 1.815 1 77.75 364 ARG B N 1
ATOM 5911 C CA . ARG B 1 364 ? -27.219 21.672 3.121 1 77.75 364 ARG B CA 1
ATOM 5912 C C . ARG B 1 364 ? -26.75 23.125 2.99 1 77.75 364 ARG B C 1
ATOM 5914 O O . ARG B 1 364 ? -27.141 23.984 3.783 1 77.75 364 ARG B O 1
ATOM 5921 N N . LEU B 1 365 ? -25.922 23.312 2.072 1 82.31 365 LEU B N 1
ATOM 5922 C CA . LEU B 1 365 ? -25.422 24.656 1.816 1 82.31 365 LEU B CA 1
ATOM 5923 C C . LEU B 1 365 ? -26.547 25.562 1.341 1 82.31 365 LEU B C 1
ATOM 5925 O O . LEU B 1 365 ? -26.594 26.75 1.709 1 82.31 365 LEU B O 1
ATOM 5929 N N . GLN B 1 366 ? -27.406 25.031 0.539 1 81.5 366 GLN B N 1
ATOM 5930 C CA . GLN B 1 366 ? -28.531 25.797 0.017 1 81.5 366 GLN B CA 1
ATOM 5931 C C . GLN B 1 366 ? -29.453 26.25 1.143 1 81.5 366 GLN B C 1
ATOM 5933 O O . GLN B 1 366 ? -29.938 27.391 1.131 1 81.5 366 GLN B O 1
ATOM 5938 N N . ASP B 1 367 ? -29.609 25.422 2.07 1 81.94 367 ASP B N 1
ATOM 5939 C CA . ASP B 1 367 ? -30.469 25.75 3.203 1 81.94 367 ASP B CA 1
ATOM 5940 C C . ASP B 1 367 ? -29.875 26.891 4.027 1 81.94 367 ASP B C 1
ATOM 5942 O O . ASP B 1 367 ? -30.609 27.719 4.562 1 81.94 367 ASP B O 1
ATOM 5946 N N . LEU B 1 368 ? -28.609 26.875 4.129 1 81.88 368 LEU B N 1
ATOM 5947 C CA . LEU B 1 368 ? -27.938 27.906 4.914 1 81.88 368 LEU B CA 1
ATOM 5948 C C . LEU B 1 368 ? -28.047 29.266 4.23 1 81.88 368 LEU B C 1
ATOM 5950 O O . LEU B 1 368 ? -28.141 30.297 4.902 1 81.88 368 LEU B O 1
ATOM 5954 N N . ILE B 1 369 ? -28.062 29.219 2.973 1 81.69 369 ILE B N 1
ATOM 5955 C CA . ILE B 1 369 ? -28.062 30.469 2.225 1 81.69 369 ILE B CA 1
ATOM 5956 C C . ILE B 1 369 ? -29.484 30.969 2.041 1 81.69 369 ILE B C 1
ATOM 5958 O O . ILE B 1 369 ? -29.734 32.188 2.025 1 81.69 369 ILE B O 1
ATOM 5962 N N . ILE B 1 370 ? -30.5 30.109 1.788 1 67.19 370 ILE B N 1
ATOM 5963 C CA . ILE B 1 370 ? -31.891 30.5 1.573 1 67.19 370 ILE B CA 1
ATOM 5964 C C . ILE B 1 370 ? -32.469 31.062 2.869 1 67.19 370 ILE B C 1
ATOM 5966 O O . ILE B 1 370 ? -33.25 32.031 2.844 1 67.19 370 ILE B O 1
ATOM 5970 N N . ILE B 1 371 ? -32.094 30.469 3.945 1 55.84 371 ILE B N 1
ATOM 5971 C CA . ILE B 1 371 ? -32.688 30.953 5.18 1 55.84 371 ILE B CA 1
ATOM 5972 C C . ILE B 1 371 ? -32.312 32.406 5.414 1 55.84 371 ILE B C 1
ATOM 5974 O O . ILE B 1 371 ? -33.031 33.156 6.07 1 55.84 371 ILE B O 1
ATOM 5978 N N . GLN B 1 372 ? -31.344 32.812 4.824 1 50.31 372 GLN B N 1
ATOM 5979 C CA . GLN B 1 372 ? -31.078 34.219 5.141 1 50.31 372 GLN B CA 1
ATOM 5980 C C . GLN B 1 372 ? -31.859 35.156 4.211 1 50.31 372 GLN B C 1
ATOM 5982 O O . GLN B 1 372 ? -32.031 34.844 3.029 1 50.31 372 GLN B O 1
#

InterPro domains:
  IPR002110 Ankyrin repeat [PF12796] (262-345)
  IPR002110 Ankyrin repeat [PS50088] (282-314)
  IPR002110 Ankyrin repeat [PS50088] (316-348)
  IPR002110 Ankyrin repeat [SM00248] (144-174)
  IPR002110 Ankyrin repeat [SM00248] (282-311)
  IPR002110 Ankyrin repeat [SM00248] (316-345)
  IPR020683 Domain of unknown function DUF3447 [PF11929] (170-243)
  IPR036770 Ankyrin repeat-containing domain superfamily [G3DSA:1.25.40.20] (97-370)
  IPR036770 Ankyrin repeat-containing domain superfamily [SSF48403] (106-369)

Nearest PDB structures (foldseek):
  6gcu-assembly2_F  TM=7.331E-01  e=4.110E-06  synthetic construct
  5w7j-assembly1_A  TM=4.780E-01  e=3.498E-06  Homo sapiens
  3eu9-assembly1_A  TM=4.804E-01  e=3.498E-06  Homo sapiens
  1mx4-assembly1_A  TM=6.804E-01  e=2.222E-04  Homo sapiens
  1oy3-assembly1_D  TM=4.575E-01  e=1.426E-04  Mus musculus